Protein AF-0000000084944039 (afdb_homodimer)

Solvent-accessible surface area (backbone atoms only — not comparable to full-atom values): 19296 Å² total; per-residue (Å²): 137,53,58,66,38,34,35,34,39,20,34,35,72,30,73,92,46,44,67,57,38,50,54,48,52,51,50,45,39,73,49,44,34,41,46,44,46,23,32,25,70,53,42,70,65,33,79,46,90,83,52,49,32,64,58,50,51,50,51,49,23,63,66,40,71,46,77,69,38,67,37,44,74,76,21,43,43,28,32,84,76,53,62,42,64,31,37,33,29,46,33,23,15,51,69,57,44,48,30,57,57,71,69,48,53,89,36,9,34,42,19,34,48,50,18,27,44,73,71,75,24,35,35,37,37,27,42,31,28,71,37,38,61,39,81,38,19,36,37,53,29,48,37,55,59,35,90,56,41,34,50,32,32,26,23,29,52,38,50,80,90,37,65,28,20,30,32,38,43,67,90,42,42,67,60,27,51,58,31,37,77,69,75,36,73,44,72,60,56,44,58,12,71,47,86,123,136,52,56,66,38,35,35,35,37,18,33,35,72,30,72,92,46,44,66,55,38,50,54,46,52,51,49,44,38,73,49,44,35,40,46,44,45,23,32,24,70,52,42,69,64,33,78,48,90,84,55,49,32,64,58,51,51,51,52,50,22,62,66,40,71,45,78,68,38,67,38,43,74,76,21,45,43,28,32,84,75,53,60,42,62,31,36,33,28,48,33,25,17,51,69,56,46,50,28,56,58,72,70,48,52,90,35,11,34,42,19,35,48,50,18,28,44,72,72,75,24,34,36,37,37,27,42,31,28,72,37,37,61,39,82,39,19,37,36,53,28,49,36,56,60,34,90,56,41,34,51,33,32,24,24,30,50,39,49,80,91,36,64,29,21,33,32,37,43,65,90,42,42,65,59,26,50,57,30,38,78,70,74,35,74,45,71,61,54,44,59,12,73,46,85,123

Secondary structure (DSSP, 8-state):
--TT-EEEEEE-S-GGGHHHHHHHHHHHHHTT-EEEEEE-HHHHH-B-SSSBHHHHHHHHHHHHTSPPB-SHHHHHTTTTTS--SEEEEEEE-HHHHHHHHHT---SHHHHHHHHHHHTT-EEEEEEEETTTTTTTHHHHHHHHTSTTEEE--EEES-TTTSTT-EEE-GGGHHHHHHHHHTT---S-SEEEE---/--TT-EEEEEE-S-GGGHHHHHHHHHHHHHTT-EEEEEE-HHHHT---SSS-HHHHHHHHHHHHTSPPB-SHHHHHTTTTTS--SEEEEEEE-HHHHHHHHHT---SHHHHHHHHHHHTT-EEEEEEEETTTTTTTHHHHHHHHTSTTEEE--EEES-TTTSTT-EEE-GGGHHHHHHHHHTT---S-SEEEE---

pLDDT: mean 94.74, std 8.57, range [51.0, 98.94]

Nearest PDB structures (foldseek):
  3mcu-assembly1_A  TM=9.726E-01  e=2.258E-21  Bacillus cereus ATCC 14579
  3mcu-assembly1_E  TM=9.711E-01  e=3.857E-21  Bacillus cereus ATCC 14579
  3lqk-assembly1_A  TM=9.235E-01  e=3.788E-22  Halalkalibacterium halodurans
  3mcu-assembly1_C  TM=9.522E-01  e=3.634E-21  Bacillus cereus ATCC 14579
  3mcu-assembly1_B  TM=9.587E-01  e=8.360E-21  Bacillus cereus ATCC 14579

InterPro domains:
  IPR003382 Flavoprotein [PF02441] (5-163)
  IPR036551 Flavin prenyltransferase-like [G3DSA:3.40.50.1950] (1-195)
  IPR036551 Flavin prenyltransferase-like [SSF52507] (5-189)

Radius of gyration: 23.81 Å; Cα contacts (8 Å, |Δi|>4): 923; chains: 2; bounding box: 41×70×51 Å

Structure (mmCIF, N/CA/C/O backbone):
data_AF-0000000084944039-model_v1
#
loop_
_entity.id
_entity.type
_entity.pdbx_description
1 polymer 'Putative dipicolinic acid synthetase, B subunit'
#
loop_
_atom_site.group_PDB
_atom_site.id
_atom_site.type_symbol
_atom_site.label_atom_id
_atom_site.label_alt_id
_atom_site.label_comp_id
_atom_site.label_asym_id
_atom_site.label_entity_id
_atom_site.label_seq_id
_atom_site.pdbx_PDB_ins_code
_atom_site.Cartn_x
_atom_site.Cartn_y
_atom_site.Cartn_z
_atom_site.occupancy
_atom_site.B_iso_or_equiv
_atom_site.auth_seq_id
_atom_site.auth_comp_id
_atom_site.auth_asym_id
_atom_site.auth_atom_id
_atom_site.pdbx_PDB_model_num
ATOM 1 N N . MET A 1 1 ? 13.148 -17.547 -22.641 1 86.69 1 MET A N 1
ATOM 2 C CA . MET A 1 1 ? 13.648 -17.359 -21.281 1 86.69 1 MET A CA 1
ATOM 3 C C . MET A 1 1 ? 12.93 -18.281 -20.297 1 86.69 1 MET A C 1
ATOM 5 O O . MET A 1 1 ? 13.547 -18.875 -19.422 1 86.69 1 MET A O 1
ATOM 9 N N . LEU A 1 2 ? 11.641 -18.625 -20.578 1 96.19 2 LEU A N 1
ATOM 10 C CA . LEU A 1 2 ? 10.836 -19.391 -19.625 1 96.19 2 LEU A CA 1
ATOM 11 C C . LEU A 1 2 ? 10.641 -20.828 -20.109 1 96.19 2 LEU A C 1
ATOM 13 O O . LEU A 1 2 ? 10.109 -21.672 -19.375 1 96.19 2 LEU A O 1
ATOM 17 N N . LYS A 1 3 ? 11.156 -21.094 -21.281 1 97 3 LYS A N 1
ATOM 18 C CA . LYS A 1 3 ? 10.992 -22.438 -21.828 1 97 3 LYS A CA 1
ATOM 19 C C . LYS A 1 3 ? 11.562 -23.5 -20.891 1 97 3 LYS A C 1
ATOM 21 O O . LYS A 1 3 ? 12.672 -23.344 -20.375 1 97 3 LYS A O 1
ATOM 26 N N . ASN A 1 4 ? 10.773 -24.469 -20.578 1 97.31 4 ASN A N 1
ATOM 27 C CA . ASN A 1 4 ? 11.109 -25.672 -19.812 1 97.31 4 ASN A CA 1
ATOM 28 C C . ASN A 1 4 ? 11.289 -25.344 -18.328 1 97.31 4 ASN A C 1
ATOM 30 O O . ASN A 1 4 ? 11.711 -26.203 -17.562 1 97.31 4 ASN A O 1
ATOM 34 N N . LYS A 1 5 ? 11.148 -24.078 -17.922 1 98.31 5 LYS A N 1
ATOM 35 C CA . LYS A 1 5 ? 11.164 -23.75 -16.5 1 98.31 5 LYS A CA 1
ATOM 36 C C . LYS A 1 5 ? 10 -24.406 -15.773 1 98.31 5 LYS A C 1
ATOM 38 O O . LYS A 1 5 ? 8.875 -24.422 -16.281 1 98.31 5 LYS A O 1
ATOM 43 N N . LYS A 1 6 ? 10.273 -25 -14.672 1 98.56 6 LYS A N 1
ATOM 44 C CA . LYS A 1 6 ? 9.227 -25.547 -13.82 1 98.56 6 LYS A CA 1
ATOM 45 C C . LYS A 1 6 ? 8.508 -24.453 -13.047 1 98.56 6 LYS A C 1
ATOM 47 O O . LYS A 1 6 ? 9.047 -23.906 -12.07 1 98.56 6 LYS A O 1
ATOM 52 N N . ILE A 1 7 ? 7.344 -24.172 -13.445 1 98.75 7 ILE A N 1
ATOM 53 C CA . ILE A 1 7 ? 6.562 -23.094 -12.836 1 98.75 7 ILE A CA 1
ATOM 54 C C . ILE A 1 7 ? 5.344 -23.688 -12.125 1 98.75 7 ILE A C 1
ATOM 56 O O . ILE A 1 7 ? 4.52 -24.359 -12.75 1 98.75 7 ILE A O 1
ATOM 60 N N . GLY A 1 8 ? 5.281 -23.516 -10.836 1 98.81 8 GLY A N 1
ATOM 61 C CA . GLY A 1 8 ? 4.066 -23.828 -10.094 1 98.81 8 GLY A CA 1
ATOM 62 C C . GLY A 1 8 ? 3.033 -22.719 -10.148 1 98.81 8 GLY A C 1
ATOM 63 O O . GLY A 1 8 ? 3.379 -21.531 -10.109 1 98.81 8 GLY A O 1
ATOM 64 N N . ILE A 1 9 ? 1.761 -23.109 -10.195 1 98.81 9 ILE A N 1
ATOM 65 C CA . ILE A 1 9 ? 0.661 -22.141 -10.172 1 98.81 9 ILE A CA 1
ATOM 66 C C . ILE A 1 9 ? -0.361 -22.562 -9.117 1 98.81 9 ILE A C 1
ATOM 68 O O . ILE A 1 9 ? -0.967 -23.641 -9.219 1 98.81 9 ILE A O 1
ATOM 72 N N . GLY A 1 10 ? -0.489 -21.734 -8.102 1 98.56 10 GLY A N 1
ATOM 73 C CA . GLY A 1 10 ? -1.507 -21.953 -7.09 1 98.56 10 GLY A CA 1
ATOM 74 C C . GLY A 1 10 ? -2.777 -21.172 -7.336 1 98.56 10 GLY A C 1
ATOM 75 O O . GLY A 1 10 ? -2.748 -19.938 -7.387 1 98.56 10 GLY A O 1
ATOM 76 N N . LEU A 1 11 ? -3.91 -21.859 -7.434 1 96.94 11 LEU A N 1
ATOM 77 C CA . LEU A 1 11 ? -5.211 -21.219 -7.633 1 96.94 11 LEU A CA 1
ATOM 78 C C . LEU A 1 11 ? -5.965 -21.109 -6.312 1 96.94 11 LEU A C 1
ATOM 80 O O . LEU A 1 11 ? -6.129 -22.094 -5.594 1 96.94 11 LEU A O 1
ATOM 84 N N . THR A 1 12 ? -6.398 -19.906 -6.035 1 95.88 12 THR A N 1
ATOM 85 C CA . THR A 1 12 ? -7.148 -19.688 -4.801 1 95.88 12 THR A CA 1
ATOM 86 C C . THR A 1 12 ? -8.453 -18.953 -5.086 1 95.88 12 THR A C 1
ATOM 88 O O . THR A 1 12 ? -8.742 -18.609 -6.234 1 95.88 12 THR A O 1
ATOM 91 N N . GLY A 1 13 ? -9.344 -18.812 -4.043 1 85.5 13 GLY A N 1
ATOM 92 C CA . GLY A 1 13 ? -10.758 -18.5 -4.152 1 85.5 13 GLY A CA 1
ATOM 93 C C . GLY A 1 13 ? -11.023 -17.047 -4.48 1 85.5 13 GLY A C 1
ATOM 94 O O . GLY A 1 13 ? -11.688 -16.344 -3.721 1 85.5 13 GLY A O 1
ATOM 95 N N . SER A 1 14 ? -10.625 -16.391 -5.535 1 83.19 14 SER A N 1
ATOM 96 C CA . SER A 1 14 ? -11.078 -15.156 -6.176 1 83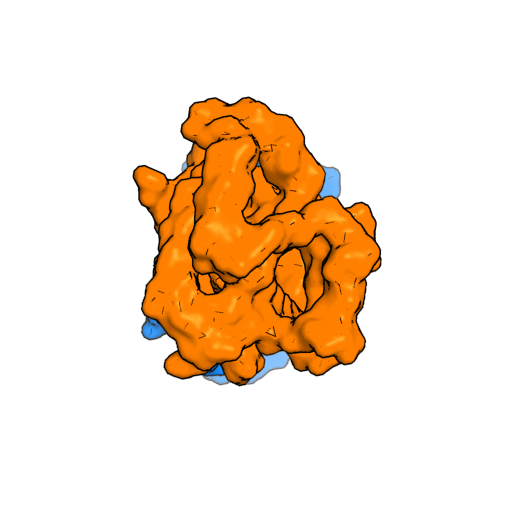.19 14 SER A CA 1
ATOM 97 C C . SER A 1 14 ? -11.648 -15.43 -7.562 1 83.19 14 SER A C 1
ATOM 99 O O . SER A 1 14 ? -10.938 -15.32 -8.562 1 83.19 14 SER A O 1
ATOM 101 N N . PHE A 1 15 ? -12.844 -15.625 -7.648 1 79.06 15 PHE A N 1
ATOM 102 C CA . PHE A 1 15 ? -13.5 -16.234 -8.797 1 79.06 15 PHE A CA 1
ATOM 103 C C . PHE A 1 15 ? -13.711 -15.211 -9.906 1 79.06 15 PHE A C 1
ATOM 105 O O . PHE A 1 15 ? -13.719 -15.562 -11.094 1 79.06 15 PHE A O 1
ATOM 112 N N . CYS A 1 16 ? -13.805 -14.023 -9.555 1 82.31 16 CYS A N 1
ATOM 113 C CA . CYS A 1 16 ? -14.031 -12.977 -10.539 1 82.31 16 CYS A CA 1
ATOM 114 C C . CYS A 1 16 ? -12.805 -12.789 -11.43 1 82.31 16 CYS A C 1
ATOM 116 O O . CYS A 1 16 ? -12.891 -12.164 -12.484 1 82.31 16 CYS A O 1
ATOM 118 N N . SER A 1 17 ? -11.688 -13.398 -10.977 1 88.31 17 SER A N 1
ATOM 119 C CA . SER A 1 17 ? -10.445 -13.188 -11.711 1 88.31 17 SER A CA 1
ATOM 120 C C . SER A 1 17 ? -9.969 -14.477 -12.375 1 88.31 17 SER A C 1
ATOM 122 O O . SER A 1 17 ? -8.859 -14.531 -12.898 1 88.31 17 SER A O 1
ATOM 124 N N . LEU A 1 18 ? -10.758 -15.461 -12.406 1 88.5 18 LEU A N 1
ATOM 125 C CA . LEU A 1 18 ? -10.344 -16.766 -12.898 1 88.5 18 LEU A CA 1
ATOM 126 C C . LEU A 1 18 ? -10.133 -16.75 -14.406 1 88.5 18 LEU A C 1
ATOM 128 O O . LEU A 1 18 ? -9.242 -17.422 -14.93 1 88.5 18 LEU A O 1
ATOM 132 N N . GLN A 1 19 ? -11 -16.016 -15.086 1 87.94 19 GLN A N 1
ATOM 133 C CA . GLN A 1 19 ? -10.836 -15.922 -16.531 1 87.94 19 GLN A CA 1
ATOM 134 C C . GLN A 1 19 ? -9.492 -15.305 -16.906 1 87.94 19 GLN A C 1
ATOM 136 O O . GLN A 1 19 ? -8.797 -15.797 -17.797 1 87.94 19 GLN A O 1
ATOM 141 N N . LYS A 1 20 ? -9.156 -14.242 -16.203 1 91.75 20 LYS A N 1
ATOM 142 C CA . LYS A 1 20 ? -7.855 -13.609 -16.406 1 91.75 20 LYS A CA 1
ATOM 143 C C . LYS A 1 20 ? -6.715 -14.57 -16.078 1 91.75 20 LYS A C 1
ATOM 145 O O . LYS A 1 20 ? -5.707 -14.609 -16.797 1 91.75 20 LYS A O 1
ATOM 150 N N . THR A 1 21 ? -6.941 -15.281 -15.117 1 95.06 21 THR A N 1
ATOM 151 C CA . THR A 1 21 ? -5.965 -16.266 -14.672 1 95.06 21 THR A CA 1
ATOM 152 C C . THR A 1 21 ? -5.758 -17.344 -15.727 1 95.06 21 THR A C 1
ATOM 154 O O . THR A 1 21 ? -4.621 -17.688 -16.062 1 95.06 21 THR A O 1
ATOM 157 N N . LEU A 1 22 ? -6.84 -17.797 -16.281 1 94.56 22 LEU A N 1
ATOM 158 C CA . LEU A 1 22 ? -6.77 -18.828 -17.297 1 94.56 22 LEU A CA 1
ATOM 159 C C . LEU A 1 22 ? -6.027 -18.328 -18.531 1 94.56 22 LEU A C 1
ATOM 161 O O . LEU A 1 22 ? -5.254 -19.078 -19.141 1 94.56 22 LEU A O 1
ATOM 165 N N . ALA A 1 23 ? -6.246 -17.125 -18.891 1 96.56 23 ALA A N 1
ATOM 166 C CA . ALA A 1 23 ? -5.555 -16.531 -20.031 1 96.56 23 ALA A CA 1
ATOM 167 C C . ALA A 1 23 ? -4.047 -16.531 -19.828 1 96.56 23 ALA A C 1
ATOM 169 O O . ALA A 1 23 ? -3.281 -16.844 -20.734 1 96.56 23 ALA A O 1
ATOM 170 N N . VAL A 1 24 ? -3.605 -16.219 -18.625 1 98.12 24 VAL A N 1
ATOM 171 C CA . VAL A 1 24 ? -2.184 -16.172 -18.297 1 98.12 24 VAL A CA 1
ATOM 172 C C . VAL A 1 24 ? -1.605 -17.578 -18.344 1 98.12 24 VAL A C 1
ATOM 174 O O . VAL A 1 24 ? -0.502 -17.797 -18.844 1 98.12 24 VAL A O 1
ATOM 177 N N . ILE A 1 25 ? -2.375 -18.531 -17.797 1 98.06 25 ILE A N 1
ATOM 178 C CA . ILE A 1 25 ? -1.919 -19.922 -17.781 1 98.06 25 ILE A CA 1
ATOM 179 C C . ILE A 1 25 ? -1.73 -20.422 -19.203 1 98.06 25 ILE A C 1
ATOM 181 O O . ILE A 1 25 ? -0.74 -21.094 -19.516 1 98.06 25 ILE A O 1
ATOM 185 N N . LYS A 1 26 ? -2.637 -20.047 -20.109 1 98.19 26 LYS A N 1
ATOM 186 C CA . LYS A 1 26 ? -2.527 -20.422 -21.516 1 98.19 26 LYS A CA 1
ATOM 187 C C . LYS A 1 26 ? -1.275 -19.812 -22.156 1 98.19 26 LYS A C 1
ATOM 189 O O . LYS A 1 26 ? -0.59 -20.484 -22.938 1 98.19 26 LYS A O 1
ATOM 194 N N . GLU A 1 27 ? -1.02 -18.625 -21.781 1 98.31 27 GLU A N 1
ATOM 195 C CA . GLU A 1 27 ? 0.177 -17.969 -22.297 1 98.31 27 GLU A CA 1
ATOM 196 C C . GLU A 1 27 ? 1.444 -18.656 -21.797 1 98.31 27 GLU A C 1
ATOM 198 O O . GLU A 1 27 ? 2.383 -18.875 -22.578 1 98.31 27 GLU A O 1
ATOM 203 N N . LEU A 1 28 ? 1.502 -19 -20.531 1 98.44 28 LEU A N 1
ATOM 204 C CA . LEU A 1 28 ? 2.646 -19.703 -19.969 1 98.44 28 LEU A CA 1
ATOM 205 C C . LEU A 1 28 ? 2.84 -21.062 -20.641 1 98.44 28 LEU A C 1
ATOM 207 O O . LEU A 1 28 ? 3.973 -21.469 -20.922 1 98.44 28 LEU A O 1
ATOM 211 N N . ALA A 1 29 ? 1.719 -21.719 -20.875 1 98 29 ALA A N 1
ATOM 212 C CA . ALA A 1 29 ? 1.779 -22.984 -21.594 1 98 29 ALA A CA 1
ATOM 213 C C . ALA A 1 29 ? 2.346 -22.797 -23 1 98 29 ALA A C 1
ATOM 215 O O . ALA A 1 29 ? 3.172 -23.594 -23.453 1 98 29 ALA A O 1
ATOM 216 N N . ALA A 1 30 ? 1.903 -21.75 -23.656 1 97.75 30 ALA A N 1
ATOM 217 C CA . ALA A 1 30 ? 2.354 -21.438 -25.016 1 97.75 30 ALA A CA 1
ATOM 218 C C . ALA A 1 30 ? 3.85 -21.141 -25.047 1 97.75 30 ALA A C 1
ATOM 220 O O . ALA A 1 30 ? 4.516 -21.375 -26.047 1 97.75 30 ALA A O 1
ATOM 221 N N . LEU A 1 31 ? 4.352 -20.672 -23.938 1 97.88 31 LEU A N 1
ATOM 222 C CA . LEU A 1 31 ? 5.777 -20.391 -23.797 1 97.88 31 LEU A CA 1
ATOM 223 C C . LEU A 1 31 ? 6.551 -21.656 -23.438 1 97.88 31 LEU A C 1
ATOM 225 O O . LEU A 1 31 ? 7.75 -21.594 -23.156 1 97.88 31 LEU A O 1
ATOM 229 N N . GLU A 1 32 ? 5.855 -22.766 -23.344 1 97.81 32 GLU A N 1
ATOM 230 C CA . GLU A 1 32 ? 6.402 -24.094 -23.141 1 97.81 32 GLU A CA 1
ATOM 231 C C . GLU A 1 32 ? 7.004 -24.234 -21.75 1 97.81 32 GLU A C 1
ATOM 233 O O . GLU A 1 32 ? 8.047 -24.875 -21.578 1 97.81 32 GLU A O 1
ATOM 238 N N . CYS A 1 33 ? 6.438 -23.547 -20.812 1 98.19 33 CYS A N 1
ATOM 239 C CA . CYS A 1 33 ? 6.777 -23.797 -19.406 1 98.19 33 CYS A CA 1
ATOM 240 C C . CYS A 1 33 ? 6.309 -25.172 -18.969 1 98.19 33 CYS A C 1
ATOM 242 O O . CYS A 1 33 ? 5.324 -25.688 -19.484 1 98.19 33 CYS A O 1
ATOM 244 N N . ASP A 1 34 ? 7.102 -25.766 -18.125 1 98.38 34 ASP A N 1
ATOM 245 C CA . ASP A 1 34 ? 6.664 -26.969 -17.438 1 98.38 34 ASP A CA 1
ATOM 246 C C . ASP A 1 34 ? 5.789 -26.641 -16.234 1 98.38 34 ASP A C 1
ATOM 248 O O . ASP A 1 34 ? 6.301 -26.328 -15.148 1 98.38 34 ASP A O 1
ATOM 252 N N . LEU A 1 35 ? 4.445 -26.766 -16.359 1 98.75 35 LEU A N 1
ATOM 253 C CA . LEU A 1 35 ? 3.502 -26.188 -15.406 1 98.75 35 LEU A CA 1
ATOM 254 C C . LEU A 1 35 ? 3.049 -27.234 -14.391 1 98.75 35 LEU A C 1
ATOM 256 O O . LEU A 1 35 ? 2.768 -28.375 -14.758 1 98.75 35 LEU A O 1
ATOM 260 N N . TYR A 1 36 ? 3.027 -26.891 -13.188 1 98.75 36 TYR A N 1
ATOM 261 C CA . TYR A 1 36 ? 2.445 -27.641 -12.078 1 98.75 36 TYR A CA 1
ATOM 262 C C . TYR A 1 36 ? 1.353 -26.828 -11.391 1 98.75 36 TYR A C 1
ATOM 264 O O . TYR A 1 36 ? 1.617 -25.75 -10.844 1 98.75 36 TYR A O 1
ATOM 272 N N . ILE A 1 37 ? 0.123 -27.359 -11.344 1 98.62 37 ILE A N 1
ATOM 273 C CA . ILE A 1 37 ? -1.01 -26.578 -10.859 1 98.62 37 ILE A CA 1
ATOM 274 C C . ILE A 1 37 ? -1.441 -27.094 -9.492 1 98.62 37 ILE A C 1
ATOM 276 O O . ILE A 1 37 ? -1.6 -28.312 -9.297 1 98.62 37 ILE A O 1
ATOM 280 N N . PHE A 1 38 ? -1.602 -26.219 -8.594 1 98.44 38 PHE A N 1
ATOM 281 C CA . PHE A 1 38 ? -2.092 -26.469 -7.246 1 98.44 38 PHE A CA 1
ATOM 282 C C . PHE A 1 38 ? -3.422 -25.766 -7.012 1 98.44 38 PHE A C 1
ATOM 284 O O . PHE A 1 38 ? -3.602 -24.625 -7.426 1 98.44 38 PHE A O 1
ATOM 291 N N . ALA A 1 39 ? -4.371 -26.438 -6.391 1 96.38 39 ALA A N 1
ATOM 292 C CA . ALA A 1 39 ? -5.684 -25.828 -6.164 1 96.38 39 ALA A CA 1
ATOM 293 C C . ALA A 1 39 ? -6.059 -25.875 -4.688 1 96.38 39 ALA A C 1
ATOM 295 O O . ALA A 1 39 ? -5.84 -26.875 -4.008 1 96.38 39 ALA A O 1
ATOM 296 N N . SER A 1 40 ? -6.539 -24.734 -4.223 1 94.88 40 SER A N 1
ATOM 297 C CA . SER A 1 40 ? -7.086 -24.703 -2.869 1 94.88 40 SER A CA 1
ATOM 298 C C . SER A 1 40 ? -8.445 -25.375 -2.803 1 94.88 40 SER A C 1
ATOM 300 O O . SER A 1 40 ? -9.078 -25.625 -3.834 1 94.88 40 SER A O 1
ATOM 302 N N . GLU A 1 41 ? -8.938 -25.625 -1.593 1 91.19 41 GLU A N 1
ATOM 303 C CA . GLU A 1 41 ? -10.234 -26.25 -1.379 1 91.19 41 GLU A CA 1
ATOM 304 C C . GLU A 1 41 ? -11.367 -25.406 -1.948 1 91.19 41 GLU A C 1
ATOM 306 O O . GLU A 1 41 ? -12.367 -25.922 -2.434 1 91.19 41 GLU A O 1
ATOM 311 N N . LYS A 1 42 ? -11.188 -24.141 -1.936 1 88 42 LYS A N 1
ATOM 312 C CA . LYS A 1 42 ? -12.211 -23.234 -2.43 1 88 42 LYS A CA 1
ATOM 313 C C . LYS A 1 42 ? -12.422 -23.391 -3.932 1 88 42 LYS A C 1
ATOM 315 O O . LYS A 1 42 ? -13.547 -23.297 -4.426 1 88 42 LYS A O 1
ATOM 320 N N . ILE A 1 43 ? -11.328 -23.625 -4.57 1 88.06 43 ILE A N 1
ATOM 321 C CA . ILE A 1 43 ? -11.375 -23.828 -6.012 1 88.06 43 ILE A CA 1
ATOM 322 C C . ILE A 1 43 ? -12.062 -25.172 -6.316 1 88.06 43 ILE A C 1
ATOM 324 O O . ILE A 1 43 ? -12.891 -25.25 -7.227 1 88.06 43 ILE A O 1
ATOM 328 N N . LEU A 1 44 ? -11.781 -26.172 -5.566 1 86.81 44 LEU A N 1
ATOM 329 C CA . LEU A 1 44 ? -12.281 -27.531 -5.793 1 86.81 44 LEU A CA 1
ATOM 330 C C . LEU A 1 44 ? -13.766 -27.625 -5.457 1 86.81 44 LEU A C 1
ATOM 332 O O . LEU A 1 44 ? -14.492 -28.422 -6.051 1 86.81 44 LEU A O 1
ATOM 336 N N . ASN A 1 45 ? -14.203 -26.766 -4.598 1 81.69 45 ASN A N 1
ATOM 337 C CA . ASN A 1 45 ? -15.578 -26.859 -4.129 1 81.69 45 ASN A CA 1
ATOM 338 C C . ASN A 1 45 ? -16.453 -25.766 -4.746 1 81.69 45 ASN A C 1
ATOM 340 O O . ASN A 1 45 ? -17.641 -25.672 -4.43 1 81.69 45 ASN A O 1
ATOM 344 N N . CYS A 1 46 ? -15.875 -24.953 -5.477 1 70.25 46 CYS A N 1
ATOM 345 C CA . CYS A 1 46 ? -16.609 -23.797 -5.973 1 70.25 46 CYS A CA 1
ATOM 346 C C . CYS A 1 46 ? -17.562 -24.203 -7.094 1 70.25 46 CYS A C 1
ATOM 348 O O . CYS A 1 46 ? -17.172 -24.875 -8.039 1 70.25 46 CYS A O 1
ATOM 350 N N . ASN A 1 47 ? -18.828 -24.281 -6.824 1 62 47 ASN A N 1
ATOM 351 C CA . ASN A 1 47 ? -19.828 -24.328 -7.887 1 62 47 ASN A CA 1
ATOM 352 C C . ASN A 1 47 ? -19.984 -22.969 -8.562 1 62 47 ASN A C 1
ATOM 354 O O . ASN A 1 47 ? -20.859 -22.188 -8.188 1 62 47 ASN A O 1
ATOM 358 N N . THR A 1 48 ? -18.938 -22.391 -9.039 1 55.28 48 THR A N 1
ATOM 359 C CA . THR A 1 48 ? -19.031 -21.016 -9.492 1 55.28 48 THR A CA 1
ATOM 360 C C . THR A 1 48 ? -19.828 -20.922 -10.781 1 55.28 48 THR A C 1
ATOM 362 O O . THR A 1 48 ? -20.047 -21.922 -11.461 1 55.28 48 THR A O 1
ATOM 365 N N . ARG A 1 49 ? -20.547 -19.797 -10.938 1 51.88 49 ARG A N 1
ATOM 366 C CA . ARG A 1 49 ? -21.344 -19.422 -12.102 1 51.88 49 ARG A CA 1
ATOM 367 C C . ARG A 1 49 ? -20.562 -19.641 -13.391 1 51.88 49 ARG A C 1
ATOM 369 O O . ARG A 1 49 ? -21.141 -19.812 -14.461 1 51.88 49 ARG A O 1
ATOM 376 N N . PHE A 1 50 ? -19.422 -19.391 -13.43 1 52.75 50 PHE A N 1
ATOM 377 C CA . PHE A 1 50 ? -18.703 -19.281 -14.695 1 52.75 50 PHE A CA 1
ATOM 378 C C . PHE A 1 50 ? -18.438 -20.656 -15.297 1 52.75 50 PHE A C 1
ATOM 380 O O . PHE A 1 50 ? -18.656 -20.859 -16.5 1 52.75 50 PHE A O 1
ATOM 387 N N . ASN A 1 51 ? -17.594 -21.547 -14.594 1 56.5 51 ASN A N 1
ATOM 388 C CA . ASN A 1 51 ? -17.359 -22.906 -15.047 1 56.5 51 ASN A CA 1
ATOM 389 C C . ASN A 1 51 ? -17.422 -23.906 -13.891 1 56.5 51 ASN A C 1
ATOM 391 O O . ASN A 1 51 ? -17.062 -23.562 -12.758 1 56.5 51 ASN A O 1
ATOM 395 N N . LYS A 1 52 ? -18.125 -24.891 -14.039 1 72.44 52 LYS A N 1
ATOM 396 C CA . LYS A 1 52 ? -18.172 -25.969 -13.07 1 72.44 52 LYS A CA 1
ATOM 397 C C . LYS A 1 52 ? -16.766 -26.391 -12.633 1 72.44 52 LYS A C 1
ATOM 399 O O . LYS A 1 52 ? -15.828 -26.344 -13.422 1 72.44 52 LYS A O 1
ATOM 404 N N . ALA A 1 53 ? -16.453 -26.359 -11.477 1 79.94 53 ALA A N 1
ATOM 405 C CA . ALA A 1 53 ? -15.18 -26.781 -10.891 1 79.94 53 ALA A CA 1
ATOM 406 C C . ALA A 1 53 ? -14.547 -27.922 -11.695 1 79.94 53 ALA A C 1
ATOM 408 O O . ALA A 1 53 ? -13.352 -27.891 -11.984 1 79.94 53 ALA A O 1
ATOM 409 N N . ASP A 1 54 ? -15.375 -28.75 -12.18 1 86.06 54 ASP A N 1
ATOM 410 C CA . ASP A 1 54 ? -14.875 -29.906 -12.922 1 86.06 54 ASP A CA 1
ATOM 411 C C . ASP A 1 54 ? -14.328 -29.484 -14.281 1 86.06 54 ASP A C 1
ATOM 413 O O . ASP A 1 54 ? -13.281 -29.984 -14.719 1 86.06 54 ASP A O 1
ATOM 417 N N . GLU A 1 55 ? -15 -28.625 -14.898 1 87.88 55 GLU A N 1
ATOM 418 C CA . GLU A 1 55 ? -14.57 -28.141 -16.203 1 87.88 55 GLU A CA 1
ATOM 419 C C . GLU A 1 55 ? -13.258 -27.359 -16.094 1 87.88 55 GLU A C 1
ATOM 421 O O . GLU A 1 55 ? -12.375 -27.5 -16.938 1 87.88 55 GLU A O 1
ATOM 426 N N . LEU A 1 56 ? -13.172 -26.594 -15.078 1 89.5 56 LEU A N 1
ATOM 427 C CA . LEU A 1 56 ? -11.961 -25.812 -14.828 1 89.5 56 LEU A CA 1
ATOM 428 C C . LEU A 1 56 ? -10.773 -26.75 -14.578 1 89.5 56 LEU A C 1
ATOM 430 O O . LEU A 1 56 ? -9.711 -26.578 -15.18 1 89.5 56 LEU A O 1
ATOM 434 N N . ILE A 1 57 ? -10.969 -27.719 -13.766 1 91.81 57 ILE A N 1
ATOM 435 C CA . ILE A 1 57 ? -9.906 -28.656 -13.422 1 91.81 57 ILE A CA 1
ATOM 436 C C . ILE A 1 57 ? -9.461 -29.422 -14.664 1 91.81 57 ILE A C 1
ATOM 438 O O . ILE A 1 57 ? -8.258 -29.578 -14.906 1 91.81 57 ILE A O 1
ATOM 442 N N . ASP A 1 58 ? -10.445 -29.797 -15.414 1 93.31 58 ASP A N 1
ATOM 443 C CA . ASP A 1 58 ? -10.133 -30.5 -16.656 1 93.31 58 ASP A CA 1
ATOM 444 C C . ASP A 1 58 ? -9.281 -29.641 -17.578 1 93.31 58 ASP A C 1
ATOM 446 O O . ASP A 1 58 ? -8.305 -30.125 -18.156 1 93.31 58 ASP A O 1
ATOM 450 N N . GLU A 1 59 ? -9.664 -28.469 -17.719 1 93.56 59 GLU A N 1
ATOM 451 C CA . GLU A 1 59 ? -8.93 -27.531 -18.578 1 93.56 59 GLU A CA 1
ATOM 452 C C . GLU A 1 59 ? -7.512 -27.312 -18.062 1 93.56 59 GLU A C 1
ATOM 454 O O . GLU A 1 59 ? -6.559 -27.297 -18.844 1 93.56 59 GLU A O 1
ATOM 459 N N . LEU A 1 60 ? -7.391 -27.172 -16.812 1 95.81 60 LEU A N 1
ATOM 460 C CA . LEU A 1 60 ? -6.09 -26.953 -16.188 1 95.81 60 LEU A CA 1
ATOM 461 C C . LEU A 1 60 ? -5.184 -28.172 -16.375 1 95.81 60 LEU A C 1
ATOM 463 O O . LEU A 1 60 ? -3.99 -28.016 -16.656 1 95.81 60 LEU A O 1
ATOM 467 N N . GLU A 1 61 ? -5.699 -29.328 -16.25 1 97.31 61 GLU A N 1
ATOM 468 C CA . GLU A 1 61 ? -4.93 -30.547 -16.422 1 97.31 61 GLU A CA 1
ATOM 469 C C . GLU A 1 61 ? -4.496 -30.734 -17.875 1 97.31 61 GLU A C 1
ATOM 471 O O . GLU A 1 61 ? -3.4 -31.234 -18.141 1 97.31 61 GLU A O 1
ATOM 476 N N . LYS A 1 62 ? -5.332 -30.266 -18.75 1 97.31 62 LYS A N 1
ATOM 477 C CA . LYS A 1 62 ? -4.969 -30.297 -20.172 1 97.31 62 LYS A CA 1
ATOM 478 C C . LYS A 1 62 ? -3.803 -29.359 -20.453 1 97.31 62 LYS A C 1
ATOM 480 O O . LYS A 1 62 ? -2.85 -29.734 -21.141 1 97.31 62 LYS A O 1
ATOM 485 N N . LEU A 1 63 ? -3.875 -28.188 -19.891 1 96.88 63 LEU A N 1
ATOM 486 C CA . LEU A 1 63 ? -2.863 -27.172 -20.125 1 96.88 63 LEU A CA 1
ATOM 487 C C . LEU A 1 63 ? -1.526 -27.578 -19.516 1 96.88 63 LEU A C 1
ATOM 489 O O . LEU A 1 63 ? -0.469 -27.312 -20.094 1 96.88 63 LEU A O 1
ATOM 493 N N . SER A 1 64 ? -1.563 -28.203 -18.344 1 97.62 64 SER A N 1
ATOM 494 C CA . SER A 1 64 ? -0.34 -28.562 -17.641 1 97.62 64 SER A CA 1
ATOM 495 C C . SER A 1 64 ? 0.119 -29.969 -18 1 97.62 64 SER A C 1
ATOM 497 O O . SER A 1 64 ? 1.243 -30.359 -17.688 1 97.62 64 SER A O 1
ATOM 499 N N . LYS A 1 65 ? -0.775 -30.781 -18.578 1 97.12 65 LYS A N 1
ATOM 500 C CA . LYS A 1 65 ? -0.516 -32.156 -18.969 1 97.12 65 LYS A CA 1
ATOM 501 C C . LYS A 1 65 ? -0.236 -33.031 -17.75 1 97.12 65 LYS A C 1
ATOM 503 O O . LYS A 1 65 ? 0.591 -33.938 -17.812 1 97.12 65 LYS A O 1
ATOM 508 N N . ARG A 1 66 ? -0.804 -32.719 -16.625 1 96.81 66 ARG A N 1
ATOM 509 C CA . ARG A 1 66 ? -0.711 -33.469 -15.383 1 96.81 66 ARG A CA 1
ATOM 510 C C . ARG A 1 66 ? -1.921 -33.188 -14.492 1 96.81 66 ARG A C 1
ATOM 512 O O . ARG A 1 66 ? -2.689 -32.25 -14.742 1 96.81 66 ARG A O 1
ATOM 519 N N . LYS A 1 67 ? -2.113 -34.031 -13.477 1 97.44 67 LYS A N 1
ATOM 520 C CA . LYS A 1 67 ? -3.201 -33.844 -12.523 1 97.44 67 LYS A CA 1
ATOM 521 C C . LYS A 1 67 ? -2.955 -32.625 -11.641 1 97.44 67 LYS A C 1
ATOM 523 O O . LYS A 1 67 ? -1.822 -32.375 -11.227 1 97.44 67 LYS A O 1
ATOM 528 N N . VAL A 1 68 ? -4.02 -31.984 -11.344 1 97.69 68 VAL A N 1
ATOM 529 C CA . VAL A 1 68 ? -3.973 -30.875 -10.398 1 97.69 68 VAL A CA 1
ATOM 530 C C . VAL A 1 68 ? -3.67 -31.391 -9 1 97.69 68 VAL A C 1
ATOM 532 O O . VAL A 1 68 ? -4.215 -32.406 -8.586 1 97.69 68 VAL A O 1
ATOM 535 N N . ILE A 1 69 ? -2.754 -30.719 -8.336 1 98.31 69 ILE A N 1
ATOM 536 C CA . ILE A 1 69 ? -2.357 -31.094 -6.984 1 98.31 69 ILE A CA 1
ATOM 537 C C . ILE A 1 69 ? -3.287 -30.453 -5.965 1 98.31 69 ILE A C 1
ATOM 539 O O . ILE A 1 69 ? -3.48 -29.234 -5.984 1 98.31 69 ILE A O 1
ATOM 543 N N . THR A 1 70 ? -3.82 -31.266 -4.965 1 97 70 THR A N 1
ATOM 544 C CA . THR A 1 70 ? -4.934 -30.719 -4.195 1 97 70 THR A CA 1
ATOM 545 C C . THR A 1 70 ? -4.715 -30.938 -2.699 1 97 70 THR A C 1
ATOM 547 O O . THR A 1 70 ? -5.594 -30.656 -1.888 1 97 70 THR A O 1
ATOM 550 N N . ASN A 1 71 ? -3.508 -31.469 -2.359 1 96.75 71 ASN A N 1
ATOM 551 C CA . ASN A 1 71 ? -3.301 -31.703 -0.936 1 96.75 71 ASN A CA 1
ATOM 552 C C . ASN A 1 71 ? -1.859 -31.422 -0.522 1 96.75 71 ASN A C 1
ATOM 554 O O . ASN A 1 71 ? -0.97 -31.344 -1.371 1 96.75 71 ASN A O 1
ATOM 558 N N . VAL A 1 72 ? -1.679 -31.344 0.767 1 97.81 72 VAL A N 1
ATOM 559 C CA . VAL A 1 72 ? -0.427 -30.891 1.37 1 97.81 72 VAL A CA 1
ATOM 560 C C . VAL A 1 72 ? 0.668 -31.922 1.109 1 97.81 72 VAL A C 1
ATOM 562 O O . VAL A 1 72 ? 1.802 -31.562 0.783 1 97.81 72 VAL A O 1
ATOM 565 N N . VAL A 1 73 ? 0.386 -33.188 1.207 1 97.5 73 VAL A N 1
ATOM 566 C CA . VAL A 1 73 ? 1.373 -34.25 1.089 1 97.5 73 VAL A CA 1
ATOM 567 C C . VAL A 1 73 ? 1.991 -34.25 -0.307 1 97.5 73 VAL A C 1
ATOM 569 O O . VAL A 1 73 ? 3.217 -34.25 -0.451 1 97.5 73 VAL A O 1
ATOM 572 N N . ASP A 1 74 ? 1.167 -34.125 -1.264 1 97.44 74 ASP A N 1
ATOM 573 C CA . ASP A 1 74 ? 1.627 -34.125 -2.648 1 97.44 74 ASP A CA 1
ATOM 574 C C . ASP A 1 74 ? 2.359 -32.844 -2.979 1 97.44 74 ASP A C 1
ATOM 576 O O . ASP A 1 74 ? 3.146 -32.781 -3.926 1 97.44 74 ASP A O 1
ATOM 580 N N . SER A 1 75 ? 2.062 -31.734 -2.25 1 98 75 SER A N 1
ATOM 581 C CA . SER A 1 75 ? 2.721 -30.438 -2.457 1 98 75 SER A CA 1
ATOM 582 C C . SER A 1 75 ? 4.105 -30.422 -1.82 1 98 75 SER A C 1
ATOM 584 O O . SER A 1 75 ? 5.012 -29.75 -2.316 1 98 75 SER A O 1
ATOM 586 N N . GLU A 1 76 ? 4.281 -31.094 -0.807 1 97.44 76 GLU A N 1
ATOM 587 C CA . GLU A 1 76 ? 5.52 -31.078 -0.032 1 97.44 76 GLU A CA 1
ATOM 588 C C . GLU A 1 76 ? 6.695 -31.594 -0.857 1 97.44 76 GLU A C 1
ATOM 590 O O . GLU A 1 76 ? 7.828 -31.141 -0.675 1 97.44 76 GLU A O 1
ATOM 595 N N . ILE A 1 77 ? 6.473 -32.438 -1.745 1 96.69 77 ILE A N 1
ATOM 596 C CA . ILE A 1 77 ? 7.527 -33.125 -2.496 1 96.69 77 ILE A CA 1
ATOM 597 C C . ILE A 1 77 ? 8.25 -32.125 -3.389 1 96.69 77 ILE A C 1
ATOM 599 O O . ILE A 1 77 ? 9.359 -32.375 -3.861 1 96.69 77 ILE A O 1
ATOM 603 N N . PHE A 1 78 ? 7.645 -31.031 -3.633 1 97 78 PHE A N 1
ATOM 604 C CA . PHE A 1 78 ? 8.219 -30.031 -4.527 1 97 78 PHE A CA 1
ATOM 605 C C . PHE A 1 78 ? 9.328 -29.25 -3.834 1 97 78 PHE A C 1
ATOM 607 O O . PHE A 1 78 ? 10 -28.422 -4.457 1 97 78 PHE A O 1
ATOM 614 N N . GLY A 1 79 ? 9.539 -29.453 -2.611 1 95.56 79 GLY A N 1
ATOM 615 C CA . GLY A 1 79 ? 10.727 -28.984 -1.909 1 95.56 79 GLY A CA 1
ATOM 616 C C . GLY A 1 79 ? 11.953 -29.828 -2.201 1 95.56 79 GLY A C 1
ATOM 617 O O . GLY A 1 79 ? 12.758 -29.484 -3.066 1 95.56 79 GLY A O 1
ATOM 618 N N . PRO A 1 80 ? 11.969 -30.984 -1.786 1 94.5 80 PRO A N 1
ATOM 619 C CA . PRO A 1 80 ? 13.188 -31.797 -1.864 1 94.5 80 PRO A CA 1
ATOM 620 C C . PRO A 1 80 ? 13.297 -32.562 -3.168 1 94.5 80 PRO A C 1
ATOM 622 O O . PRO A 1 80 ? 14.398 -32.781 -3.676 1 94.5 80 PRO A O 1
ATOM 625 N N . LYS A 1 81 ? 12.219 -32.969 -3.734 1 95.69 81 LYS A N 1
ATOM 626 C CA . LYS A 1 81 ? 12.281 -33.969 -4.809 1 95.69 81 LYS A CA 1
ATOM 627 C C . LYS A 1 81 ? 12.117 -33.281 -6.176 1 95.69 81 LYS A C 1
ATOM 629 O O . LYS A 1 81 ? 12.852 -33.594 -7.113 1 95.69 81 LYS A O 1
ATOM 634 N N . ILE A 1 82 ? 11.156 -32.438 -6.348 1 95.75 82 ILE A N 1
ATOM 635 C CA . ILE A 1 82 ? 10.836 -31.797 -7.621 1 95.75 82 ILE A CA 1
ATOM 636 C C . ILE A 1 82 ? 10.852 -30.281 -7.449 1 95.75 82 ILE A C 1
ATOM 638 O O . ILE A 1 82 ? 9.82 -29.625 -7.621 1 95.75 82 ILE A O 1
ATOM 642 N N . PRO A 1 83 ? 12.023 -29.719 -7.207 1 97.94 83 PRO A N 1
ATOM 643 C CA . PRO A 1 83 ? 12.07 -28.281 -6.957 1 97.94 83 PRO A CA 1
ATOM 644 C C . PRO A 1 83 ? 11.57 -27.469 -8.148 1 97.94 83 PRO A C 1
ATOM 646 O O . PRO A 1 83 ? 12 -27.688 -9.281 1 97.94 83 PRO A O 1
ATOM 649 N N . LEU A 1 84 ? 10.648 -26.547 -7.82 1 98.62 84 LEU A N 1
ATOM 650 C CA . LEU A 1 84 ? 10.18 -25.594 -8.82 1 98.62 84 LEU A CA 1
ATOM 651 C C . LEU A 1 84 ? 11.188 -24.469 -9.016 1 98.62 84 LEU A C 1
ATOM 653 O O . LEU A 1 84 ? 11.898 -24.109 -8.078 1 98.62 84 LEU A O 1
ATOM 657 N N . ASP A 1 85 ? 11.234 -23.969 -10.219 1 98.56 85 ASP A N 1
ATOM 658 C CA . ASP A 1 85 ? 12.031 -22.766 -10.445 1 98.56 85 ASP A CA 1
ATOM 659 C C . ASP A 1 85 ? 11.359 -21.531 -9.836 1 98.56 85 ASP A C 1
ATOM 661 O O . ASP A 1 85 ? 12.031 -20.594 -9.422 1 98.56 85 ASP A O 1
ATOM 665 N N . LEU A 1 86 ? 10.039 -21.531 -9.812 1 98.81 86 LEU A N 1
ATOM 666 C CA . LEU A 1 86 ? 9.25 -20.438 -9.266 1 98.81 86 LEU A CA 1
ATOM 667 C C . LEU A 1 86 ? 7.816 -20.875 -9 1 98.81 86 LEU A C 1
ATOM 669 O O . LEU A 1 86 ? 7.266 -21.688 -9.742 1 98.81 86 LEU A O 1
ATOM 673 N N . MET A 1 87 ? 7.199 -20.328 -7.988 1 98.88 87 MET A N 1
ATOM 674 C CA . MET A 1 87 ? 5.793 -20.531 -7.652 1 98.88 87 MET A CA 1
ATOM 675 C C . MET A 1 87 ? 5 -19.234 -7.828 1 98.88 87 MET A C 1
ATOM 677 O O . MET A 1 87 ? 5.438 -18.172 -7.395 1 98.88 87 MET A O 1
ATOM 681 N N . ILE A 1 88 ? 3.887 -19.328 -8.516 1 98.88 88 ILE A N 1
ATOM 682 C CA . ILE A 1 88 ? 2.953 -18.219 -8.625 1 98.88 88 ILE A CA 1
ATOM 683 C C . ILE A 1 88 ? 1.646 -18.562 -7.914 1 98.88 88 ILE A C 1
ATOM 685 O O . ILE A 1 88 ? 1.128 -19.672 -8.07 1 98.88 88 ILE A O 1
ATOM 689 N N . VAL A 1 89 ? 1.153 -17.688 -7.125 1 98.88 89 VAL A N 1
ATOM 690 C CA . VAL A 1 89 ? -0.214 -17.812 -6.629 1 98.88 89 VAL A CA 1
ATOM 691 C C . VAL A 1 89 ? -1.115 -16.812 -7.355 1 98.88 89 VAL A C 1
ATOM 693 O O . VAL A 1 89 ? -0.961 -15.594 -7.199 1 98.88 89 VAL A O 1
ATOM 696 N N . MET A 1 90 ? -2.059 -17.406 -8.125 1 98.56 90 MET A N 1
ATOM 697 C CA . MET A 1 90 ? -2.854 -16.578 -9.016 1 98.56 90 MET A CA 1
ATOM 698 C C . MET A 1 90 ? -4.219 -17.203 -9.281 1 98.56 90 MET A C 1
ATOM 700 O O . MET A 1 90 ? -4.305 -18.297 -9.844 1 98.56 90 MET A O 1
ATOM 704 N N . PRO A 1 91 ? -5.316 -16.547 -8.961 1 97.62 91 PRO A N 1
ATOM 705 C CA . PRO A 1 91 ? -5.312 -15.352 -8.109 1 97.62 91 PRO A CA 1
ATOM 706 C C . PRO A 1 91 ? -4.875 -15.648 -6.676 1 97.62 91 PRO A C 1
ATOM 708 O O . PRO A 1 91 ? -5 -16.781 -6.211 1 97.62 91 PRO A O 1
ATOM 711 N N . CYS A 1 92 ? -4.301 -14.672 -6.043 1 98.31 92 CYS A N 1
ATOM 712 C CA . CYS A 1 92 ? -3.982 -14.773 -4.625 1 98.31 92 CYS A CA 1
ATOM 713 C C . CYS A 1 92 ? -5.027 -14.055 -3.777 1 98.31 92 CYS A C 1
ATOM 715 O O . CYS A 1 92 ? -5.066 -12.828 -3.734 1 98.31 92 CYS A O 1
ATOM 717 N N . SER A 1 93 ? -5.844 -14.812 -3.158 1 97.25 93 SER A N 1
ATOM 718 C CA . SER A 1 93 ? -6.914 -14.258 -2.334 1 97.25 93 SER A CA 1
ATOM 719 C C . SER A 1 93 ? -6.355 -13.617 -1.064 1 97.25 93 SER A C 1
ATOM 721 O O . SER A 1 93 ? -5.23 -13.914 -0.656 1 97.25 93 SER A O 1
ATOM 723 N N . GLY A 1 94 ? -7.18 -12.766 -0.474 1 97.62 94 GLY A N 1
ATOM 724 C CA . GLY A 1 94 ? -6.793 -12.211 0.813 1 97.62 94 GLY A CA 1
ATOM 725 C C . GLY A 1 94 ? -6.512 -13.273 1.86 1 97.62 94 GLY A C 1
ATOM 726 O O . GLY A 1 94 ? -5.586 -13.125 2.662 1 97.62 94 GLY A O 1
ATOM 727 N N . ASN A 1 95 ? -7.285 -14.359 1.863 1 97.31 95 ASN A N 1
ATOM 728 C CA . ASN A 1 95 ? -7.102 -15.469 2.791 1 97.31 95 ASN A CA 1
ATOM 729 C C . ASN A 1 95 ? -5.73 -16.125 2.631 1 97.31 95 ASN A C 1
ATOM 731 O O . ASN A 1 95 ? -5.008 -16.312 3.613 1 97.31 95 ASN A O 1
ATOM 735 N N . THR A 1 96 ? -5.414 -16.422 1.414 1 98.44 96 THR A N 1
ATOM 736 C CA . THR A 1 96 ? -4.129 -17.062 1.139 1 98.44 96 THR A CA 1
ATOM 737 C C . THR A 1 96 ? -2.98 -16.109 1.462 1 98.44 96 THR A C 1
ATOM 739 O O . THR A 1 96 ? -1.984 -16.516 2.066 1 98.44 96 THR A O 1
ATOM 742 N N . LEU A 1 97 ? -3.141 -14.852 1.087 1 98.69 97 LEU A N 1
ATOM 743 C CA . LEU A 1 97 ? -2.156 -13.828 1.42 1 98.69 97 LEU A CA 1
ATOM 744 C C . LEU A 1 97 ? -1.897 -13.789 2.922 1 98.69 97 LEU A C 1
ATOM 746 O O . LEU A 1 97 ? -0.744 -13.781 3.357 1 98.69 97 LEU A O 1
ATOM 750 N N . ALA A 1 98 ? -2.922 -13.727 3.697 1 98.62 98 ALA A N 1
ATOM 751 C CA . ALA A 1 98 ? -2.801 -13.672 5.152 1 98.62 98 ALA A CA 1
ATOM 752 C C . ALA A 1 98 ? -2.049 -14.883 5.688 1 98.62 98 ALA A C 1
ATOM 754 O O . ALA A 1 98 ? -1.168 -14.75 6.539 1 98.62 98 ALA A O 1
ATOM 755 N N . LYS A 1 99 ? -2.363 -16.047 5.176 1 98.69 99 LYS A N 1
ATOM 756 C CA . LYS A 1 99 ? -1.695 -17.281 5.605 1 98.69 99 LYS A CA 1
ATOM 757 C C . LYS A 1 99 ? -0.204 -17.234 5.289 1 98.69 99 LYS A C 1
ATOM 759 O O . LYS A 1 99 ? 0.628 -17.547 6.145 1 98.69 99 LYS A O 1
ATOM 764 N N . LEU A 1 100 ? 0.123 -16.828 4.121 1 98.75 100 LEU A N 1
ATOM 765 C CA . LEU A 1 100 ? 1.522 -16.766 3.713 1 98.75 100 LEU A CA 1
ATOM 766 C C . LEU A 1 100 ? 2.283 -15.75 4.562 1 98.75 100 LEU A C 1
ATOM 768 O O . LEU A 1 100 ? 3.436 -15.984 4.934 1 98.75 100 LEU A O 1
ATOM 772 N N . ALA A 1 101 ? 1.619 -14.617 4.855 1 98.31 101 ALA A N 1
ATOM 773 C CA . ALA A 1 101 ? 2.26 -13.539 5.602 1 98.31 101 ALA A CA 1
ATOM 774 C C . ALA A 1 101 ? 2.68 -14.008 6.992 1 98.31 101 ALA A C 1
ATOM 776 O O . ALA A 1 101 ? 3.654 -13.5 7.555 1 98.31 101 ALA A O 1
ATOM 777 N N . ILE A 1 102 ? 1.989 -14.977 7.508 1 97.56 102 ILE A N 1
ATOM 778 C CA . ILE A 1 102 ? 2.289 -15.359 8.883 1 97.56 102 ILE A CA 1
ATOM 779 C C . ILE A 1 102 ? 2.781 -16.797 8.93 1 97.56 102 ILE A C 1
ATOM 781 O O . ILE A 1 102 ? 2.896 -17.391 10.008 1 97.56 102 ILE A O 1
ATOM 785 N N . GLY A 1 103 ? 2.9 -17.484 7.84 1 97.69 103 GLY A N 1
ATOM 786 C CA . GLY A 1 103 ? 3.586 -18.766 7.758 1 97.69 103 GLY A CA 1
ATOM 787 C C . GLY A 1 103 ? 2.66 -19.938 7.961 1 97.69 103 GLY A C 1
ATOM 788 O O . GLY A 1 103 ? 3.078 -20.984 8.477 1 97.69 103 GLY A O 1
ATOM 789 N N . ILE A 1 104 ? 1.388 -19.766 7.629 1 98.38 104 ILE A N 1
ATOM 790 C CA . ILE A 1 104 ? 0.441 -20.875 7.676 1 98.38 104 ILE A CA 1
ATOM 791 C C . ILE A 1 104 ? 0.458 -21.609 6.344 1 98.38 104 ILE A C 1
ATOM 793 O O . ILE A 1 104 ? 0.31 -21.016 5.281 1 98.38 104 ILE A O 1
ATOM 797 N N . ASN A 1 105 ? 0.683 -22.891 6.324 1 97.44 105 ASN A N 1
ATOM 798 C CA . ASN A 1 105 ? 0.788 -23.734 5.137 1 97.44 105 ASN A CA 1
ATOM 799 C C . ASN A 1 105 ? -0.109 -24.953 5.234 1 97.44 105 ASN A C 1
ATOM 801 O O . ASN A 1 105 ? 0.37 -26.094 5.145 1 97.44 105 ASN A O 1
ATOM 805 N N . ASP A 1 106 ? -1.415 -24.766 5.289 1 98 106 ASP A N 1
ATOM 806 C CA . ASP A 1 106 ? -2.357 -25.812 5.676 1 98 106 ASP A CA 1
ATOM 807 C C . ASP A 1 106 ? -3.129 -26.328 4.469 1 98 106 ASP A C 1
ATOM 809 O O . ASP A 1 106 ? -4.109 -27.062 4.617 1 98 106 ASP A O 1
ATOM 813 N N . ASN A 1 107 ? -2.77 -25.922 3.279 1 98 107 ASN A N 1
ATOM 814 C CA . ASN A 1 107 ? -3.379 -26.469 2.066 1 98 107 ASN A CA 1
ATOM 815 C C . ASN A 1 107 ? -2.354 -26.625 0.948 1 98 107 ASN A C 1
ATOM 817 O O . ASN A 1 107 ? -1.173 -26.328 1.137 1 98 107 ASN A O 1
ATOM 821 N N . ALA A 1 108 ? -2.801 -27.109 -0.205 1 98.5 108 ALA A N 1
ATOM 822 C CA . ALA A 1 108 ? -1.891 -27.453 -1.296 1 98.5 108 ALA A CA 1
ATOM 823 C C . ALA A 1 108 ? -1.116 -26.219 -1.766 1 98.5 108 ALA A C 1
ATOM 825 O O . ALA A 1 108 ? 0.086 -26.297 -2.027 1 98.5 108 ALA A O 1
ATOM 826 N N . VAL A 1 109 ? -1.741 -25.094 -1.825 1 98.81 109 VAL A N 1
ATOM 827 C CA . VAL A 1 109 ? -1.145 -23.891 -2.369 1 98.81 109 VAL A CA 1
ATOM 828 C C . VAL A 1 109 ? -0.112 -23.328 -1.39 1 98.81 109 VAL A C 1
ATOM 830 O O . VAL A 1 109 ? 1.035 -23.078 -1.765 1 98.81 109 VAL A O 1
ATOM 833 N N . THR A 1 110 ? -0.475 -23.172 -0.118 1 98.88 110 THR A N 1
ATOM 834 C CA . THR A 1 110 ? 0.437 -22.609 0.874 1 98.88 110 THR A CA 1
ATOM 835 C C . THR A 1 110 ? 1.616 -23.547 1.113 1 98.88 110 THR A C 1
ATOM 837 O O . THR A 1 110 ? 2.744 -23.094 1.322 1 98.88 110 THR A O 1
ATOM 840 N N . MET A 1 111 ? 1.393 -24.844 1.016 1 98.75 111 MET A N 1
ATOM 841 C CA . MET A 1 111 ? 2.479 -25.797 1.168 1 98.75 111 MET A CA 1
ATOM 842 C C . MET A 1 111 ? 3.447 -25.719 -0.008 1 98.75 111 MET A C 1
ATOM 844 O O . MET A 1 111 ? 4.664 -25.797 0.178 1 98.75 111 MET A O 1
ATOM 848 N N . ALA A 1 112 ? 2.893 -25.578 -1.188 1 98.81 112 ALA A N 1
ATOM 849 C CA . ALA A 1 112 ? 3.74 -25.453 -2.369 1 98.81 112 ALA A CA 1
ATOM 850 C C . ALA A 1 112 ? 4.637 -24.219 -2.268 1 98.81 112 ALA A C 1
ATOM 852 O O . ALA A 1 112 ? 5.812 -24.266 -2.641 1 98.81 112 ALA A O 1
ATOM 853 N N . CYS A 1 113 ? 4.086 -23.125 -1.755 1 98.88 113 CYS A N 1
ATOM 854 C CA . CYS A 1 113 ? 4.879 -21.922 -1.531 1 98.88 113 CYS A CA 1
ATOM 855 C C . CYS A 1 113 ? 6.008 -22.188 -0.542 1 98.88 113 CYS A C 1
ATOM 857 O O . CYS A 1 113 ? 7.164 -21.859 -0.817 1 98.88 113 CYS A O 1
ATOM 859 N N . LYS A 1 114 ? 5.641 -22.781 0.533 1 98.75 114 LYS A N 1
ATOM 860 C CA . LYS A 1 114 ? 6.66 -23.109 1.527 1 98.75 114 LYS A CA 1
ATOM 861 C C . LYS A 1 114 ? 7.746 -24 0.931 1 98.75 114 LYS A C 1
ATOM 863 O O . LYS A 1 114 ? 8.938 -23.781 1.172 1 98.75 114 LYS A O 1
ATOM 868 N N . SER A 1 115 ? 7.348 -24.984 0.214 1 98.62 115 SER A N 1
ATOM 869 C CA . SER A 1 115 ? 8.289 -25.922 -0.405 1 98.62 115 SER A CA 1
ATOM 870 C C . SER A 1 115 ? 9.227 -25.203 -1.365 1 98.62 115 SER A C 1
ATOM 872 O O . SER A 1 115 ? 10.414 -25.516 -1.433 1 98.62 115 SER A O 1
ATOM 874 N N . THR A 1 116 ? 8.703 -24.281 -2.078 1 98.75 116 THR A N 1
ATOM 875 C CA . THR A 1 116 ? 9.516 -23.5 -3.006 1 98.75 116 THR A CA 1
ATOM 876 C C . THR A 1 116 ? 10.508 -22.609 -2.252 1 98.75 116 THR A C 1
ATOM 878 O O . THR A 1 116 ? 11.688 -22.562 -2.604 1 98.75 116 THR A O 1
ATOM 881 N N . LEU A 1 117 ? 10.055 -21.984 -1.201 1 98.5 117 LEU A N 1
ATOM 882 C CA . LEU A 1 117 ? 10.867 -21.078 -0.394 1 98.5 117 LEU A CA 1
ATOM 883 C C . LEU A 1 117 ? 11.992 -21.828 0.306 1 98.5 117 LEU A C 1
ATOM 885 O O . LEU A 1 117 ? 13.078 -21.297 0.501 1 98.5 117 LEU A O 1
ATOM 889 N N . ARG A 1 118 ? 11.711 -23.078 0.61 1 97.44 118 ARG A N 1
ATOM 890 C CA . ARG A 1 118 ? 12.719 -23.922 1.239 1 97.44 118 ARG A CA 1
ATOM 891 C C . ARG A 1 118 ? 13.984 -23.984 0.396 1 97.44 118 ARG A C 1
ATOM 893 O O . ARG A 1 118 ? 15.094 -24.078 0.933 1 97.44 118 ARG A O 1
ATOM 900 N N . ASN A 1 119 ? 13.891 -23.891 -0.838 1 98.06 119 ASN A N 1
ATOM 901 C CA . ASN A 1 119 ? 15 -24.016 -1.78 1 98.06 119 ASN A CA 1
ATOM 902 C C . ASN A 1 119 ? 15.531 -22.641 -2.199 1 98.06 119 ASN A C 1
ATOM 904 O O . ASN A 1 119 ? 16.312 -22.547 -3.145 1 98.06 119 ASN A O 1
ATOM 908 N N . GLU A 1 120 ? 15.039 -21.594 -1.515 1 97.94 120 GLU A N 1
ATOM 909 C CA . GLU A 1 120 ? 15.398 -20.203 -1.785 1 97.94 120 GLU A CA 1
ATOM 910 C C . GLU A 1 120 ? 14.984 -19.797 -3.195 1 97.94 120 GLU A C 1
ATOM 912 O O . GLU A 1 120 ? 15.688 -19.016 -3.852 1 97.94 120 GLU A O 1
ATOM 917 N N . HIS A 1 121 ? 13.945 -20.453 -3.725 1 98.62 121 HIS A N 1
ATOM 918 C CA . HIS A 1 121 ? 13.312 -20.016 -4.965 1 98.62 121 HIS A CA 1
ATOM 919 C C . HIS A 1 121 ? 12.141 -19.078 -4.691 1 98.62 121 HIS A C 1
ATOM 921 O O . HIS A 1 121 ? 11.609 -19.047 -3.58 1 98.62 121 HIS A O 1
ATOM 927 N N . ASN A 1 122 ? 11.773 -18.344 -5.684 1 98.88 122 ASN A N 1
ATOM 928 C CA . ASN A 1 122 ? 10.93 -17.172 -5.457 1 98.88 122 ASN A CA 1
ATOM 929 C C . ASN A 1 122 ? 9.453 -17.484 -5.648 1 98.88 122 ASN A C 1
ATOM 931 O O . ASN A 1 122 ? 9.109 -18.406 -6.395 1 98.88 122 ASN A O 1
ATOM 935 N N . VAL A 1 123 ? 8.625 -16.797 -4.973 1 98.94 123 VAL A N 1
ATOM 936 C CA . VAL A 1 123 ? 7.172 -16.859 -5.039 1 98.94 123 VAL A CA 1
ATOM 937 C C . VAL A 1 123 ? 6.613 -15.523 -5.523 1 98.94 123 VAL A C 1
ATOM 939 O O . VAL A 1 123 ? 6.98 -14.469 -5.004 1 98.94 123 VAL A O 1
ATOM 942 N N . VAL A 1 124 ? 5.781 -15.57 -6.539 1 98.94 124 VAL A N 1
ATOM 943 C CA . VAL A 1 124 ? 5.09 -14.398 -7.074 1 98.94 124 VAL A CA 1
ATOM 944 C C . VAL A 1 124 ? 3.619 -14.438 -6.664 1 98.94 124 VAL A C 1
ATOM 946 O O . VAL A 1 124 ? 2.959 -15.469 -6.789 1 98.94 124 VAL A O 1
ATOM 949 N N . LEU A 1 125 ? 3.139 -13.359 -6.141 1 98.94 125 LEU A N 1
ATOM 950 C CA . LEU A 1 125 ? 1.736 -13.289 -5.746 1 98.94 125 LEU A CA 1
ATOM 951 C C . LEU A 1 125 ? 0.973 -12.305 -6.633 1 98.94 125 LEU A C 1
ATOM 953 O O . LEU A 1 125 ? 1.372 -11.148 -6.773 1 98.94 125 LEU A O 1
ATOM 957 N N . ALA A 1 126 ? -0.106 -12.766 -7.258 1 98.81 126 ALA A N 1
ATOM 958 C CA . ALA A 1 126 ? -1.071 -11.961 -8 1 98.81 126 ALA A CA 1
ATOM 959 C C . ALA A 1 126 ? -2.32 -11.695 -7.172 1 98.81 126 ALA A C 1
ATOM 961 O O . ALA A 1 126 ? -3.311 -12.422 -7.27 1 98.81 126 ALA A O 1
ATOM 962 N N . ILE A 1 127 ? -2.34 -10.625 -6.531 1 98.5 127 ILE A N 1
ATOM 963 C CA . ILE A 1 127 ? -3.305 -10.328 -5.48 1 98.5 127 ILE A CA 1
ATOM 964 C C . ILE A 1 127 ? -4.66 -10 -6.098 1 98.5 127 ILE A C 1
ATOM 966 O O . ILE A 1 127 ? -4.734 -9.266 -7.09 1 98.5 127 ILE A O 1
ATOM 970 N N . ALA A 1 128 ? -5.688 -10.594 -5.605 1 97.44 128 ALA A N 1
ATOM 971 C CA . ALA A 1 128 ? -7.082 -10.305 -5.934 1 97.44 128 ALA A CA 1
ATOM 972 C C . ALA A 1 128 ? -7.965 -10.375 -4.691 1 97.44 128 ALA A C 1
ATOM 974 O O . ALA A 1 128 ? -8.383 -11.453 -4.273 1 97.44 128 ALA A O 1
ATOM 975 N N . THR A 1 129 ? -8.281 -9.227 -4.121 1 96.69 129 THR A N 1
ATOM 976 C CA . THR A 1 129 ? -9.086 -9.227 -2.902 1 96.69 129 THR A CA 1
ATOM 977 C C . THR A 1 129 ? -9.836 -7.906 -2.75 1 96.69 129 THR A C 1
ATOM 979 O O . THR A 1 129 ? -9.32 -6.848 -3.115 1 96.69 129 THR A O 1
ATOM 982 N N . ASN A 1 130 ? -10.992 -7.984 -2.154 1 96 130 ASN A N 1
ATOM 983 C CA . ASN A 1 130 ? -11.844 -6.809 -1.981 1 96 130 ASN A CA 1
ATOM 984 C C . ASN A 1 130 ? -11.508 -6.062 -0.693 1 96 130 ASN A C 1
ATOM 986 O O . ASN A 1 130 ? -12.109 -5.031 -0.395 1 96 130 ASN A O 1
ATOM 990 N N . ASP A 1 131 ? -10.508 -6.469 0.068 1 97.5 131 ASP A N 1
ATOM 991 C CA . ASP A 1 131 ? -10.141 -5.77 1.295 1 97.5 131 ASP A CA 1
ATOM 992 C C . ASP A 1 131 ? -8.648 -5.43 1.306 1 97.5 131 ASP A C 1
ATOM 994 O O . ASP A 1 131 ? -8.031 -5.359 2.369 1 97.5 131 ASP A O 1
ATOM 998 N N . ALA A 1 132 ? -8.039 -5.266 0.133 1 98 132 ALA A N 1
ATOM 999 C CA . ALA A 1 132 ? -6.617 -4.977 -0.013 1 98 132 ALA A CA 1
ATOM 1000 C C . ALA A 1 132 ? -6.23 -3.717 0.756 1 98 132 ALA A C 1
ATOM 1002 O O . ALA A 1 132 ? -5.156 -3.652 1.358 1 98 132 ALA A O 1
ATOM 1003 N N . LEU A 1 133 ? -7.07 -2.672 0.752 1 98.12 133 LEU A N 1
ATOM 1004 C CA . LEU A 1 133 ? -6.742 -1.4 1.391 1 98.12 133 LEU A CA 1
ATOM 1005 C C . LEU A 1 133 ? -7.398 -1.299 2.764 1 98.12 133 LEU A C 1
ATOM 1007 O O . LEU A 1 133 ? -7.488 -0.209 3.334 1 98.12 133 LEU A O 1
ATOM 1011 N N . SER A 1 134 ? -7.922 -2.387 3.279 1 96.44 134 SER A N 1
ATOM 1012 C CA . SER A 1 134 ? -8.391 -2.496 4.656 1 96.44 134 SER A CA 1
ATOM 1013 C C . SER A 1 134 ? -7.637 -3.584 5.414 1 96.44 134 SER A C 1
ATOM 1015 O O . SER A 1 134 ? -6.469 -3.408 5.766 1 96.44 134 SER A O 1
ATOM 1017 N N . ASN A 1 135 ? -8.211 -4.656 5.605 1 96.19 135 ASN A N 1
ATOM 1018 C CA . ASN A 1 135 ? -7.613 -5.629 6.512 1 96.19 135 ASN A CA 1
ATOM 1019 C C . ASN A 1 135 ? -6.41 -6.32 5.875 1 96.19 135 ASN A C 1
ATOM 1021 O O . ASN A 1 135 ? -5.453 -6.672 6.57 1 96.19 135 ASN A O 1
ATOM 1025 N N . SER A 1 136 ? -6.332 -6.523 4.613 1 98 136 SER A N 1
ATOM 1026 C CA . SER A 1 136 ? -5.277 -7.273 3.938 1 98 136 SER A CA 1
ATOM 1027 C C . SER A 1 136 ? -4.059 -6.395 3.672 1 98 136 SER A C 1
ATOM 1029 O O . SER A 1 136 ? -2.992 -6.898 3.316 1 98 136 SER A O 1
ATOM 1031 N N . GLY A 1 137 ? -4.238 -5.109 3.809 1 98.25 137 GLY A N 1
ATOM 1032 C CA . GLY A 1 137 ? -3.209 -4.164 3.41 1 98.25 137 GLY A CA 1
ATOM 1033 C C . GLY A 1 137 ? -1.878 -4.402 4.098 1 98.25 137 GLY A C 1
ATOM 1034 O O . GLY A 1 137 ? -0.831 -4.406 3.445 1 98.25 137 GLY A O 1
ATOM 1035 N N . LYS A 1 138 ? -1.942 -4.582 5.379 1 97.75 138 LYS A N 1
ATOM 1036 C CA . LYS A 1 138 ? -0.71 -4.809 6.129 1 97.75 138 LYS A CA 1
ATOM 1037 C C . LYS A 1 138 ? 0.003 -6.066 5.645 1 97.75 138 LYS A C 1
ATOM 1039 O O . LYS A 1 138 ? 1.234 -6.129 5.645 1 97.75 138 LYS A O 1
ATOM 1044 N N . ASN A 1 139 ? -0.765 -7.117 5.277 1 98.62 139 ASN A N 1
ATOM 1045 C CA . ASN A 1 139 ? -0.186 -8.352 4.762 1 98.62 139 ASN A CA 1
ATOM 1046 C C . ASN A 1 139 ? 0.503 -8.133 3.42 1 98.62 139 ASN A C 1
ATOM 1048 O O . ASN A 1 139 ? 1.551 -8.727 3.15 1 98.62 139 ASN A O 1
ATOM 1052 N N . ILE A 1 140 ? -0.091 -7.281 2.594 1 98.75 140 ILE A N 1
ATOM 1053 C CA . ILE A 1 140 ? 0.492 -6.961 1.296 1 98.75 140 ILE A CA 1
ATOM 1054 C C . ILE A 1 140 ? 1.869 -6.332 1.489 1 98.75 140 ILE A C 1
ATOM 1056 O O . ILE A 1 140 ? 2.85 -6.77 0.882 1 98.75 140 ILE A O 1
ATOM 1060 N N . MET A 1 141 ? 1.94 -5.387 2.396 1 98.62 141 MET A N 1
ATOM 1061 C CA . MET A 1 141 ? 3.195 -4.668 2.604 1 98.62 141 MET A CA 1
ATOM 1062 C C . MET A 1 141 ? 4.219 -5.555 3.307 1 98.62 141 MET A C 1
ATOM 1064 O O . MET A 1 141 ? 5.414 -5.48 3.018 1 98.62 141 MET A O 1
ATOM 1068 N N . GLN A 1 142 ? 3.752 -6.352 4.199 1 97.94 142 GLN A N 1
ATOM 1069 C CA . GLN A 1 142 ? 4.652 -7.297 4.852 1 97.94 142 GLN A CA 1
ATOM 1070 C C . GLN A 1 142 ? 5.266 -8.258 3.834 1 97.94 142 GLN A C 1
ATOM 1072 O O . GLN A 1 142 ? 6.484 -8.461 3.824 1 97.94 142 GLN A O 1
ATOM 1077 N N . ILE A 1 143 ? 4.441 -8.812 3.025 1 98.44 143 ILE A N 1
ATOM 1078 C CA . ILE A 1 143 ? 4.879 -9.82 2.059 1 98.44 143 ILE A CA 1
ATOM 1079 C C . ILE A 1 143 ? 5.832 -9.18 1.051 1 98.44 143 ILE A C 1
ATOM 1081 O O . ILE A 1 143 ? 6.844 -9.781 0.678 1 98.44 143 ILE A O 1
ATOM 1085 N N . LEU A 1 144 ? 5.547 -7.961 0.613 1 98.06 144 LEU A N 1
ATOM 1086 C CA . LEU A 1 144 ? 6.391 -7.23 -0.327 1 98.06 144 LEU A CA 1
ATOM 1087 C C . LEU A 1 144 ? 7.812 -7.102 0.205 1 98.06 144 LEU A C 1
ATOM 1089 O O . LEU A 1 144 ? 8.766 -7.047 -0.572 1 98.06 144 LEU A O 1
ATOM 1093 N N . ASN A 1 145 ? 7.938 -7.145 1.482 1 97.56 145 ASN A N 1
ATOM 1094 C CA . ASN A 1 145 ? 9.234 -6.914 2.107 1 97.56 145 ASN A CA 1
ATOM 1095 C C . ASN A 1 145 ? 9.828 -8.203 2.67 1 97.56 145 ASN A C 1
ATOM 1097 O O . ASN A 1 145 ? 10.781 -8.172 3.447 1 97.56 145 ASN A O 1
ATOM 1101 N N . THR A 1 146 ? 9.266 -9.297 2.414 1 97.81 146 THR A N 1
ATOM 1102 C CA . THR A 1 146 ? 9.758 -10.609 2.811 1 97.81 146 THR A CA 1
ATOM 1103 C C . THR A 1 146 ? 10.617 -11.219 1.707 1 97.81 146 THR A C 1
ATOM 1105 O O . THR A 1 146 ? 10.258 -11.172 0.531 1 97.81 146 THR A O 1
ATOM 1108 N N . LYS A 1 147 ? 11.766 -11.766 2.084 1 97.81 147 LYS A N 1
ATOM 1109 C CA . LYS A 1 147 ? 12.695 -12.336 1.116 1 97.81 147 LYS A CA 1
ATOM 1110 C C . LYS A 1 147 ? 12.008 -13.383 0.246 1 97.81 147 LYS A C 1
ATOM 1112 O O . LYS A 1 147 ? 11.227 -14.195 0.744 1 97.81 147 LYS A O 1
ATOM 1117 N N . HIS A 1 148 ? 12.234 -13.32 -1.089 1 98.69 148 HIS A N 1
ATOM 1118 C CA . HIS A 1 148 ? 11.859 -14.328 -2.076 1 98.69 148 HIS A CA 1
ATOM 1119 C C . HIS A 1 148 ? 10.398 -14.188 -2.475 1 98.69 148 HIS A C 1
ATOM 1121 O O . HIS A 1 148 ? 9.867 -15.016 -3.223 1 98.69 148 HIS A O 1
ATOM 1127 N N . PHE A 1 149 ? 9.719 -13.195 -1.959 1 98.88 149 PHE A N 1
ATOM 1128 C CA . PHE A 1 149 ? 8.375 -12.883 -2.428 1 98.88 149 PHE A CA 1
ATOM 1129 C C . PHE A 1 149 ? 8.398 -11.68 -3.369 1 98.88 149 PHE A C 1
ATOM 1131 O O . PHE A 1 149 ? 9.125 -10.711 -3.133 1 98.88 149 PHE A O 1
ATOM 1138 N N . TYR A 1 150 ? 7.547 -11.711 -4.375 1 98.88 150 TYR A N 1
ATOM 1139 C CA . TYR A 1 150 ? 7.336 -10.625 -5.32 1 98.88 150 TYR A CA 1
ATOM 1140 C C . TYR A 1 150 ? 5.855 -10.469 -5.648 1 98.88 150 TYR A C 1
ATOM 1142 O O . TYR A 1 150 ? 5.094 -11.438 -5.582 1 98.88 150 TYR A O 1
ATOM 1150 N N . LEU A 1 151 ? 5.473 -9.273 -5.961 1 98.88 151 LEU A N 1
ATOM 1151 C CA . LEU A 1 151 ? 4.074 -8.992 -6.258 1 98.88 151 LEU A CA 1
ATOM 1152 C C . LEU A 1 151 ? 3.891 -8.625 -7.727 1 98.88 151 LEU A C 1
ATOM 1154 O O . LEU A 1 151 ? 4.699 -7.883 -8.289 1 98.88 151 LEU A O 1
ATOM 1158 N N . VAL A 1 152 ? 2.871 -9.227 -8.336 1 98.88 152 VAL A N 1
ATOM 1159 C CA . VAL A 1 152 ? 2.41 -8.641 -9.594 1 98.88 152 VAL A CA 1
ATOM 1160 C C . VAL A 1 152 ? 1.853 -7.242 -9.336 1 98.88 152 VAL A C 1
ATOM 1162 O O . VAL A 1 152 ? 1.075 -7.035 -8.406 1 98.88 152 VAL A O 1
ATOM 1165 N N . PRO A 1 153 ? 2.266 -6.285 -10.172 1 98.62 153 PRO A N 1
ATOM 1166 C CA . PRO A 1 153 ? 1.65 -4.965 -10.008 1 98.62 153 PRO A CA 1
ATOM 1167 C C . PRO A 1 153 ? 0.125 -5.027 -9.961 1 98.62 153 PRO A C 1
ATOM 1169 O O . PRO A 1 153 ? -0.482 -5.863 -10.641 1 98.62 153 PRO A O 1
ATOM 1172 N N . MET A 1 154 ? -0.449 -4.145 -9.164 1 97.88 154 MET A N 1
ATOM 1173 C CA . MET A 1 154 ? -1.89 -4.199 -8.93 1 97.88 154 MET A CA 1
ATOM 1174 C C . MET A 1 154 ? -2.51 -2.811 -9.008 1 97.88 154 MET A C 1
ATOM 1176 O O . MET A 1 154 ? -1.796 -1.806 -8.992 1 97.88 154 MET A O 1
ATOM 1180 N N . TYR A 1 155 ? -3.803 -2.84 -9.172 1 97.38 155 TYR A N 1
ATOM 1181 C CA . TYR A 1 155 ? -4.555 -1.6 -9.328 1 97.38 155 TYR A CA 1
ATOM 1182 C C . TYR A 1 155 ? -5.883 -1.672 -8.586 1 97.38 155 TYR A C 1
ATOM 1184 O O . TYR A 1 155 ? -6.324 -2.754 -8.195 1 97.38 155 TYR A O 1
ATOM 1192 N N . GLN A 1 156 ? -6.422 -0.482 -8.227 1 96.5 156 GLN A N 1
ATOM 1193 C CA . GLN A 1 156 ? -7.785 -0.433 -7.707 1 96.5 156 GLN A CA 1
ATOM 1194 C C . GLN A 1 156 ? -8.805 -0.625 -8.828 1 96.5 156 GLN A C 1
ATOM 1196 O O . GLN A 1 156 ? -8.93 0.223 -9.711 1 96.5 156 GLN A O 1
ATOM 1201 N N . ASP A 1 157 ? -9.594 -1.636 -8.805 1 94.56 157 ASP A N 1
ATOM 1202 C CA . ASP A 1 157 ? -10.422 -2.059 -9.938 1 94.56 157 ASP A CA 1
ATOM 1203 C C . ASP A 1 157 ? -11.742 -1.302 -9.961 1 94.56 157 ASP A C 1
ATOM 1205 O O . ASP A 1 157 ? -12.375 -1.176 -11.016 1 94.56 157 ASP A O 1
ATOM 1209 N N . ASP A 1 158 ? -12.312 -0.83 -8.883 1 94.12 158 ASP A N 1
ATOM 1210 C CA . ASP A 1 158 ? -13.5 0.009 -8.781 1 94.12 158 ASP A CA 1
ATOM 1211 C C . ASP A 1 158 ? -13.469 0.851 -7.504 1 94.12 158 ASP A C 1
ATOM 1213 O O . ASP A 1 158 ? -14.133 0.517 -6.516 1 94.12 158 ASP A O 1
ATOM 1217 N N . CYS A 1 159 ? -12.789 1.908 -7.594 1 93.38 159 CYS A N 1
ATOM 1218 C CA . CYS A 1 159 ? -12.5 2.668 -6.383 1 93.38 159 CYS A CA 1
ATOM 1219 C C . CYS A 1 159 ? -13.766 3.318 -5.832 1 93.38 159 CYS A C 1
ATOM 1221 O O . CYS A 1 159 ? -13.781 3.781 -4.688 1 93.38 159 CYS A O 1
ATOM 1223 N N . ILE A 1 160 ? -14.797 3.367 -6.625 1 93.25 160 ILE A N 1
ATOM 1224 C CA . ILE A 1 160 ? -16.047 3.967 -6.176 1 93.25 160 ILE A CA 1
ATOM 1225 C C . ILE A 1 160 ? -16.922 2.908 -5.5 1 93.25 160 ILE A C 1
ATOM 1227 O O . ILE A 1 160 ? -17.266 3.039 -4.324 1 93.25 160 ILE A O 1
ATOM 1231 N N . LYS A 1 161 ? -17.234 1.813 -6.129 1 94.38 161 LYS A N 1
ATOM 1232 C CA . LYS A 1 161 ? -18.141 0.792 -5.598 1 94.38 161 LYS A CA 1
ATOM 1233 C C . LYS A 1 161 ? -17.391 -0.161 -4.664 1 94.38 161 LYS A C 1
ATOM 1235 O O . LYS A 1 161 ? -18 -0.777 -3.787 1 94.38 161 LYS A O 1
ATOM 1240 N N . LYS A 1 162 ? -16.078 -0.313 -4.91 1 95 162 LYS A N 1
ATOM 1241 C CA . LYS A 1 162 ? -15.227 -1.194 -4.125 1 95 162 LYS A CA 1
ATOM 1242 C C . LYS A 1 162 ? -13.953 -0.478 -3.695 1 95 162 LYS A C 1
ATOM 1244 O O . LYS A 1 162 ? -12.852 -0.875 -4.082 1 95 162 LYS A O 1
ATOM 1249 N N . PRO A 1 163 ? -13.969 0.508 -2.842 1 96.12 163 PRO A N 1
ATOM 1250 C CA . PRO A 1 163 ? -12.859 1.422 -2.562 1 96.12 163 PRO A CA 1
ATOM 1251 C C . PRO A 1 163 ? -11.648 0.714 -1.949 1 96.12 163 PRO A C 1
ATOM 1253 O O . PRO A 1 163 ? -10.539 1.239 -1.992 1 96.12 163 PRO A O 1
ATOM 1256 N N . ASN A 1 164 ? -11.828 -0.511 -1.382 1 97.19 164 ASN A N 1
ATOM 1257 C CA . ASN A 1 164 ? -10.719 -1.194 -0.728 1 97.19 164 ASN A CA 1
ATOM 1258 C C . ASN A 1 164 ? -10.188 -2.344 -1.58 1 97.19 164 ASN A C 1
ATOM 1260 O O . ASN A 1 164 ? -9.305 -3.09 -1.146 1 97.19 164 ASN A O 1
ATOM 1264 N N . SER A 1 165 ? -10.742 -2.52 -2.801 1 96.69 165 SER A N 1
ATOM 1265 C CA . SER A 1 165 ? -10.414 -3.674 -3.631 1 96.69 165 SER A CA 1
ATOM 1266 C C . SER A 1 165 ? -9.195 -3.393 -4.512 1 96.69 165 SER A C 1
ATOM 1268 O O . SER A 1 165 ? -9.062 -2.297 -5.059 1 96.69 165 SER A O 1
ATOM 1270 N N . MET A 1 166 ? -8.336 -4.328 -4.609 1 96.75 166 MET A N 1
ATOM 1271 C CA . MET A 1 166 ? -7.254 -4.293 -5.594 1 96.75 166 MET A CA 1
ATOM 1272 C C . MET A 1 166 ? -7.168 -5.613 -6.352 1 96.75 166 MET A C 1
ATOM 1274 O O . MET A 1 166 ? -7.516 -6.668 -5.816 1 96.75 166 MET A O 1
ATOM 1278 N N . LEU A 1 167 ? -6.738 -5.496 -7.547 1 96.94 167 LEU A N 1
ATOM 1279 C CA . LEU A 1 167 ? -6.582 -6.621 -8.461 1 96.94 167 LEU A CA 1
ATOM 1280 C C . LEU A 1 167 ? -5.234 -6.566 -9.164 1 96.94 167 LEU A C 1
ATOM 1282 O O . LEU A 1 167 ? -4.793 -5.496 -9.586 1 96.94 167 LEU A O 1
ATOM 1286 N N . PHE A 1 168 ? -4.66 -7.734 -9.273 1 97.94 168 PHE A N 1
ATOM 1287 C CA . PHE A 1 168 ? -3.42 -7.785 -10.039 1 97.94 168 PHE A CA 1
ATOM 1288 C C . PHE A 1 168 ? -3.672 -7.445 -11.5 1 97.94 168 PHE A C 1
ATOM 1290 O O . PHE A 1 168 ? -4.773 -7.66 -12.016 1 97.94 168 PHE A O 1
ATOM 1297 N N . ASP A 1 169 ? -2.711 -6.93 -12.203 1 97.44 169 ASP A N 1
ATOM 1298 C CA . ASP A 1 169 ? -2.742 -6.711 -13.648 1 97.44 169 ASP A CA 1
ATOM 1299 C C . ASP A 1 169 ? -2.277 -7.953 -14.406 1 97.44 169 ASP A C 1
ATOM 1301 O O . ASP A 1 169 ? -1.079 -8.227 -14.477 1 97.44 169 ASP A O 1
ATOM 1305 N N . GLU A 1 170 ? -3.193 -8.648 -14.969 1 97.44 170 GLU A N 1
ATOM 1306 C CA . GLU A 1 170 ? -2.895 -9.93 -15.609 1 97.44 170 GLU A CA 1
ATOM 1307 C C . GLU A 1 170 ? -1.888 -9.758 -16.75 1 97.44 170 GLU A C 1
ATOM 1309 O O . GLU A 1 170 ? -1.114 -10.672 -17.031 1 97.44 170 GLU A O 1
ATOM 1314 N N . THR A 1 171 ? -1.833 -8.578 -17.344 1 97.62 171 THR A N 1
ATOM 1315 C CA . THR A 1 171 ? -0.958 -8.336 -18.484 1 97.62 171 THR A CA 1
ATOM 1316 C C . THR A 1 171 ? 0.498 -8.242 -18.031 1 97.62 171 THR A C 1
ATOM 1318 O O . THR A 1 171 ? 1.411 -8.281 -18.859 1 97.62 171 THR A O 1
ATOM 1321 N N . LEU A 1 172 ? 0.717 -8.195 -16.734 1 98.56 172 LEU A N 1
ATOM 1322 C CA . LEU A 1 172 ? 2.068 -7.984 -16.234 1 98.56 172 LEU A CA 1
ATOM 1323 C C . LEU A 1 172 ? 2.586 -9.242 -15.539 1 98.56 172 LEU A C 1
ATOM 1325 O O . LEU A 1 172 ? 3.699 -9.25 -15.008 1 98.56 172 LEU A O 1
ATOM 1329 N N . VAL A 1 173 ? 1.82 -10.281 -15.531 1 98.75 173 VAL A N 1
ATOM 1330 C CA . VAL A 1 173 ? 2.178 -11.484 -14.781 1 98.75 173 VAL A CA 1
ATOM 1331 C C . VAL A 1 173 ? 3.443 -12.102 -15.367 1 98.75 173 VAL A C 1
ATOM 1333 O O . VAL A 1 173 ? 4.391 -12.406 -14.641 1 98.75 173 VAL A O 1
ATOM 1336 N N . ILE A 1 174 ? 3.506 -12.227 -16.672 1 98.75 174 ILE A N 1
ATOM 1337 C CA . ILE A 1 174 ? 4.648 -12.875 -17.312 1 98.75 174 ILE A CA 1
ATOM 1338 C C . ILE A 1 174 ? 5.914 -12.062 -17.047 1 98.75 174 ILE A C 1
ATOM 1340 O O . ILE A 1 174 ? 6.949 -12.625 -16.672 1 98.75 174 ILE A O 1
ATOM 1344 N N . GLN A 1 175 ? 5.82 -10.812 -17.219 1 98.69 175 GLN A N 1
ATOM 1345 C CA . GLN A 1 175 ? 6.977 -9.961 -16.969 1 98.69 175 GLN A CA 1
ATOM 1346 C C . GLN A 1 175 ? 7.395 -10.031 -15.5 1 98.69 175 GLN A C 1
ATOM 1348 O O . GLN A 1 175 ? 8.586 -9.977 -15.18 1 98.69 175 GLN A O 1
ATOM 1353 N N . THR A 1 176 ? 6.445 -10.062 -14.594 1 98.88 176 THR A N 1
ATOM 1354 C CA . THR A 1 176 ? 6.754 -10.195 -13.172 1 98.88 176 THR A CA 1
ATOM 1355 C C . THR A 1 176 ? 7.512 -11.484 -12.906 1 98.88 176 THR A C 1
ATOM 1357 O O . THR A 1 176 ? 8.469 -11.5 -12.125 1 98.88 176 THR A O 1
ATOM 1360 N N . VAL A 1 177 ? 7.102 -12.555 -13.539 1 98.81 177 VAL A N 1
ATOM 1361 C CA . VAL A 1 177 ? 7.766 -13.852 -13.398 1 98.81 177 VAL A CA 1
ATOM 1362 C C . VAL A 1 177 ? 9.219 -13.734 -13.859 1 98.81 177 VAL A C 1
ATOM 1364 O O . VAL A 1 177 ? 10.133 -14.172 -13.148 1 98.81 177 VAL A O 1
ATOM 1367 N N . ILE A 1 178 ? 9.414 -13.141 -14.984 1 98.56 178 ILE A N 1
ATOM 1368 C CA . ILE A 1 178 ? 10.758 -12.969 -15.539 1 98.56 178 ILE A CA 1
ATOM 1369 C C . ILE A 1 178 ? 11.602 -12.133 -14.578 1 98.56 178 ILE A C 1
ATOM 1371 O O . ILE A 1 178 ? 12.734 -12.5 -14.258 1 98.56 178 ILE A O 1
ATOM 1375 N N . ASN A 1 179 ? 11.078 -11.039 -14.094 1 98.62 179 ASN A N 1
ATOM 1376 C CA . ASN A 1 179 ? 11.789 -10.188 -13.141 1 98.62 179 ASN A CA 1
ATOM 1377 C C . ASN A 1 179 ? 12.125 -10.938 -11.852 1 98.62 179 ASN A C 1
ATOM 1379 O O . ASN A 1 179 ? 13.234 -10.812 -11.336 1 98.62 179 ASN A O 1
ATOM 1383 N N . ALA A 1 180 ? 11.148 -11.68 -11.352 1 98.62 180 ALA A N 1
ATOM 1384 C CA . ALA A 1 180 ? 11.312 -12.383 -10.086 1 98.62 180 ALA A CA 1
ATOM 1385 C C . ALA A 1 180 ? 12.391 -13.461 -10.188 1 98.62 180 ALA A C 1
ATOM 1387 O O . ALA A 1 180 ? 13.125 -13.703 -9.234 1 98.62 180 ALA A O 1
ATOM 1388 N N . ILE A 1 181 ? 12.438 -14.117 -11.312 1 97.69 181 ILE A N 1
ATOM 1389 C CA . ILE A 1 181 ? 13.484 -15.109 -11.523 1 97.69 181 ILE A CA 1
ATOM 1390 C C . ILE A 1 181 ? 14.852 -14.453 -11.359 1 97.69 181 ILE A C 1
ATOM 1392 O O . ILE A 1 181 ? 15.789 -15.086 -10.867 1 97.69 181 ILE A O 1
ATOM 1396 N N . ASN A 1 182 ? 14.891 -13.219 -11.711 1 97.19 182 ASN A N 1
ATOM 1397 C CA . ASN A 1 182 ? 16.125 -12.461 -11.586 1 97.19 182 ASN A CA 1
ATOM 1398 C C . ASN A 1 182 ? 16.172 -11.656 -10.297 1 97.19 182 ASN A C 1
ATOM 1400 O O . ASN A 1 182 ? 16.953 -10.711 -10.172 1 97.19 182 ASN A O 1
ATOM 1404 N N . ASN A 1 183 ? 15.328 -11.914 -9.406 1 98.06 183 ASN A N 1
ATOM 1405 C CA . ASN A 1 183 ? 15.305 -11.359 -8.062 1 98.06 183 ASN A CA 1
ATOM 1406 C C . ASN A 1 183 ? 15 -9.859 -8.078 1 98.06 183 ASN A C 1
ATOM 1408 O O . ASN A 1 183 ? 15.594 -9.094 -7.32 1 98.06 183 ASN A O 1
ATOM 1412 N N . ASN A 1 184 ? 14.102 -9.492 -8.984 1 97.94 184 ASN A N 1
ATOM 1413 C CA . ASN A 1 184 ? 13.703 -8.094 -9.086 1 97.94 184 ASN A CA 1
ATOM 1414 C C . ASN A 1 184 ? 12.188 -7.934 -8.984 1 97.94 184 ASN A C 1
ATOM 1416 O O . ASN A 1 184 ? 11.438 -8.688 -9.609 1 97.94 184 ASN A O 1
ATOM 1420 N N . GLN A 1 185 ? 11.773 -7.004 -8.188 1 98.56 185 GLN A N 1
ATOM 1421 C CA . GLN A 1 185 ? 10.367 -6.609 -8.156 1 98.56 185 GLN A CA 1
ATOM 1422 C C . GLN A 1 185 ? 10.008 -5.758 -9.367 1 98.56 185 GLN A C 1
ATOM 1424 O O . GLN A 1 185 ? 10.656 -4.742 -9.641 1 98.56 185 GLN A O 1
ATOM 1429 N N . LEU A 1 186 ? 9.023 -6.215 -10.094 1 98.56 186 LEU A N 1
ATOM 1430 C CA . LEU A 1 186 ? 8.562 -5.395 -11.211 1 98.56 186 LEU A CA 1
ATOM 1431 C C . LEU A 1 186 ? 7.957 -4.086 -10.703 1 98.56 186 LEU A C 1
ATOM 1433 O O . LEU A 1 186 ? 7.207 -4.082 -9.727 1 98.56 186 LEU A O 1
ATOM 1437 N N . GLN A 1 187 ? 8.227 -2.979 -11.406 1 97.12 187 GLN A N 1
ATOM 1438 C CA . GLN A 1 187 ? 7.762 -1.643 -11.047 1 97.12 187 GLN A CA 1
ATOM 1439 C C . GLN A 1 187 ? 6.902 -1.042 -12.148 1 97.12 187 GLN A C 1
ATOM 1441 O O . GLN A 1 187 ? 7.109 -1.334 -13.328 1 97.12 187 GLN A O 1
ATOM 1446 N N . PRO A 1 188 ? 5.898 -0.135 -11.797 1 97.25 188 PRO A N 1
ATOM 1447 C CA . PRO A 1 188 ? 5.516 0.224 -10.43 1 97.25 188 PRO A CA 1
ATOM 1448 C C . PRO A 1 188 ? 4.699 -0.867 -9.742 1 97.25 188 PRO A C 1
ATOM 1450 O O . PRO A 1 188 ? 4.055 -1.679 -10.414 1 97.25 188 PRO A O 1
ATOM 1453 N N . VAL A 1 189 ? 4.715 -0.918 -8.43 1 97.94 189 VAL A N 1
ATOM 1454 C CA . VAL A 1 189 ? 3.975 -1.914 -7.668 1 97.94 189 VAL A CA 1
ATOM 1455 C C . VAL A 1 189 ? 2.482 -1.592 -7.711 1 97.94 189 VAL A C 1
ATOM 1457 O O . VAL A 1 189 ? 1.648 -2.494 -7.824 1 97.94 189 VAL A O 1
ATOM 1460 N N . PHE A 1 190 ? 2.127 -0.341 -7.602 1 96.38 190 PHE A N 1
ATOM 1461 C CA . PHE A 1 190 ? 0.753 0.142 -7.688 1 96.38 190 PHE A CA 1
ATOM 1462 C C . PHE A 1 190 ? 0.527 0.898 -8.992 1 96.38 190 PHE A C 1
ATOM 1464 O O . PHE A 1 190 ? 1.237 1.861 -9.289 1 96.38 190 PHE A O 1
ATOM 1471 N N . GLU A 1 191 ? -0.519 0.537 -9.742 1 95.25 191 GLU A N 1
ATOM 1472 C CA . GLU A 1 191 ? -0.749 1.104 -11.07 1 95.25 191 GLU A CA 1
ATOM 1473 C C . GLU A 1 191 ? -1.837 2.174 -11.031 1 95.25 191 GLU A C 1
ATOM 1475 O O . GLU A 1 191 ? -2.088 2.848 -12.031 1 95.25 191 GLU A O 1
ATOM 1480 N N . GLY A 1 192 ? -2.461 2.379 -9.93 1 94 192 GLY A N 1
ATOM 1481 C CA . GLY A 1 192 ? -3.574 3.312 -9.875 1 94 192 GLY A CA 1
ATOM 1482 C C . GLY A 1 192 ? -4.922 2.645 -10.055 1 94 192 GLY A C 1
ATOM 1483 O O . GLY A 1 192 ? -5.266 1.715 -9.32 1 94 192 GLY A O 1
ATOM 1484 N N . VAL A 1 193 ? -5.715 3.26 -10.977 1 94.12 193 VAL A N 1
ATOM 1485 C CA . VAL A 1 193 ? -7.047 2.723 -11.234 1 94.12 193 VAL A CA 1
ATOM 1486 C C . VAL A 1 193 ? -7.133 2.232 -12.672 1 94.12 193 VAL A C 1
ATOM 1488 O O . VAL A 1 193 ? -6.586 2.857 -13.586 1 94.12 193 VAL A O 1
ATOM 1491 N N . LYS A 1 194 ? -7.719 1.092 -12.82 1 86.19 194 LYS A N 1
ATOM 1492 C CA . LYS A 1 194 ? -8.031 0.59 -14.156 1 86.19 194 LYS A CA 1
ATOM 1493 C C . LYS A 1 194 ? -9.516 0.257 -14.289 1 86.19 194 LYS A C 1
ATOM 1495 O O . LYS A 1 194 ? -10.133 -0.207 -13.328 1 86.19 194 LYS A O 1
ATOM 1500 N N . ASP A 1 195 ? -10.258 0.985 -15.242 1 68 195 ASP A N 1
ATOM 1501 C CA . ASP A 1 195 ? -11.672 0.71 -15.492 1 68 195 ASP A CA 1
ATOM 1502 C C . ASP A 1 195 ? -11.859 -0.677 -16.094 1 68 195 ASP A C 1
ATOM 1504 O O . ASP A 1 195 ? -11.047 -1.123 -16.906 1 68 195 ASP A O 1
ATOM 1508 N N . ASP A 1 196 ? -12.672 -1.605 -15.344 1 55.41 196 ASP A N 1
ATOM 1509 C CA . ASP A 1 196 ? -13.07 -2.832 -16.031 1 55.41 196 ASP A CA 1
ATOM 1510 C C . ASP A 1 196 ? -13.758 -2.521 -17.359 1 55.41 196 ASP A C 1
ATOM 1512 O O . ASP A 1 196 ? -14.438 -1.501 -17.484 1 55.41 196 ASP A O 1
ATOM 1516 N N . MET B 1 1 ? -16.219 26.328 1.597 1 86.62 1 MET B N 1
ATOM 1517 C CA . MET B 1 1 ? -16.375 25.172 2.465 1 86.62 1 MET B CA 1
ATOM 1518 C C . MET B 1 1 ? -15.32 25.156 3.566 1 86.62 1 MET B C 1
ATOM 1520 O O . MET B 1 1 ? -15.617 24.844 4.719 1 86.62 1 MET B O 1
ATOM 1524 N N . LEU B 1 2 ? -14.125 25.75 3.299 1 96.06 2 LEU B N 1
ATOM 1525 C CA . LEU B 1 2 ? -13.016 25.672 4.246 1 96.06 2 LEU B CA 1
ATOM 1526 C C . LEU B 1 2 ? -12.797 27 4.941 1 96.06 2 LEU B C 1
ATOM 1528 O O . LEU B 1 2 ? -12.008 27.094 5.883 1 96.06 2 LEU B O 1
ATOM 1532 N N . LYS B 1 3 ? -13.555 27.984 4.547 1 97 3 LYS B N 1
ATOM 1533 C CA . LYS B 1 3 ? -13.398 29.312 5.133 1 97 3 LYS B CA 1
ATOM 1534 C C . LYS B 1 3 ? -13.578 29.281 6.645 1 97 3 LYS B C 1
ATOM 1536 O O . LYS B 1 3 ? -14.531 28.656 7.145 1 97 3 LYS B O 1
ATOM 1541 N N . ASN B 1 4 ? -12.641 29.797 7.348 1 97.25 4 ASN B N 1
ATOM 1542 C CA . ASN B 1 4 ? -12.633 30 8.797 1 97.25 4 ASN B CA 1
ATOM 1543 C C . ASN B 1 4 ? -12.461 28.672 9.547 1 97.25 4 ASN B C 1
ATOM 1545 O O . ASN B 1 4 ? -12.578 28.641 10.773 1 97.25 4 ASN B O 1
ATOM 1549 N N . LYS B 1 5 ? -12.352 27.547 8.836 1 98.25 5 LYS B N 1
ATOM 1550 C CA . LYS B 1 5 ? -12.039 26.281 9.508 1 98.25 5 LYS B CA 1
ATOM 1551 C C . LYS B 1 5 ? -10.656 26.328 10.148 1 98.25 5 LYS B C 1
ATOM 1553 O O . LYS B 1 5 ? -9.711 26.844 9.547 1 98.25 5 LYS B O 1
ATOM 1558 N N . LYS B 1 6 ? -10.57 25.891 11.336 1 98.56 6 LYS B N 1
ATOM 1559 C CA . LYS B 1 6 ? -9.281 25.766 12.008 1 98.56 6 LYS B CA 1
ATOM 1560 C C . LYS B 1 6 ? -8.516 24.547 11.516 1 98.56 6 LYS B C 1
ATOM 1562 O O . LYS B 1 6 ? -8.852 23.406 11.867 1 98.56 6 LYS B O 1
ATOM 1567 N N . ILE B 1 7 ? -7.535 24.781 10.758 1 98.75 7 ILE B N 1
ATOM 1568 C CA . ILE B 1 7 ? -6.75 23.703 10.164 1 98.75 7 ILE B CA 1
ATOM 1569 C C . ILE B 1 7 ? -5.332 23.719 10.727 1 98.75 7 ILE B C 1
ATOM 1571 O O . ILE B 1 7 ? -4.621 24.719 10.609 1 98.75 7 ILE B O 1
ATOM 1575 N N . GLY B 1 8 ? -4.961 22.688 11.406 1 98.81 8 GLY B N 1
ATOM 1576 C CA . GLY B 1 8 ? -3.572 22.5 11.789 1 98.81 8 GLY B CA 1
ATOM 1577 C C . GLY B 1 8 ? -2.721 21.906 10.68 1 98.81 8 GLY B C 1
ATOM 1578 O O . GLY B 1 8 ? -3.176 21.031 9.938 1 98.81 8 GLY B O 1
ATOM 1579 N N . ILE B 1 9 ? -1.469 22.344 10.602 1 98.81 9 ILE B N 1
ATOM 1580 C CA . ILE B 1 9 ? -0.515 21.797 9.641 1 98.81 9 ILE B CA 1
ATOM 1581 C C . ILE B 1 9 ? 0.784 21.438 10.359 1 98.81 9 ILE B C 1
ATOM 1583 O O . ILE B 1 9 ? 1.458 22.297 10.914 1 98.81 9 ILE B O 1
ATOM 1587 N N . GLY B 1 10 ? 1.073 20.156 10.352 1 98.56 10 GLY B N 1
ATOM 1588 C CA . GLY B 1 10 ? 2.338 19.688 10.898 1 98.56 10 GLY B CA 1
ATOM 1589 C C . GLY B 1 10 ? 3.4 19.484 9.836 1 98.56 10 GLY B C 1
ATOM 1590 O O . GLY B 1 10 ? 3.219 18.688 8.906 1 98.56 10 GLY B O 1
ATOM 1591 N N . LEU B 1 11 ? 4.543 20.141 9.984 1 96.94 11 LEU B N 1
ATOM 1592 C CA . LEU B 1 11 ? 5.668 20.016 9.062 1 96.94 11 LEU B CA 1
ATOM 1593 C C . LEU B 1 11 ? 6.719 19.062 9.617 1 96.94 11 LEU B C 1
ATOM 1595 O O . LEU B 1 11 ? 7.168 19.219 10.75 1 96.94 11 LEU B O 1
ATOM 1599 N N . THR B 1 12 ? 7.082 18.109 8.789 1 95.88 12 THR B N 1
ATOM 1600 C CA . THR B 1 12 ? 8.094 17.141 9.219 1 95.88 12 THR B CA 1
ATOM 1601 C C . THR B 1 12 ? 9.188 17 8.164 1 95.88 12 THR B C 1
ATOM 1603 O O . THR B 1 12 ? 9.141 17.656 7.117 1 95.88 12 THR B O 1
ATOM 1606 N N . GLY B 1 13 ? 10.297 16.25 8.5 1 85.31 13 GLY B N 1
ATOM 1607 C CA . GLY B 1 13 ? 11.602 16.281 7.844 1 85.31 13 GLY B CA 1
ATOM 1608 C C . GLY B 1 13 ? 11.609 15.578 6.5 1 85.31 13 GLY B C 1
ATOM 1609 O O . GLY B 1 13 ? 12.398 14.656 6.281 1 85.31 13 GLY B O 1
ATOM 1610 N N . SER B 1 14 ? 10.836 15.836 5.484 1 83.44 14 SER B N 1
ATOM 1611 C CA . SER B 1 14 ? 10.969 15.531 4.062 1 83.44 14 SER B CA 1
ATOM 1612 C C . SER B 1 14 ? 11.195 16.797 3.24 1 83.44 14 SER B C 1
ATOM 1614 O O . SER B 1 14 ? 10.242 17.375 2.719 1 83.44 14 SER B O 1
ATOM 1616 N N . PHE B 1 15 ? 12.352 17.125 3.004 1 79 15 PHE B N 1
ATOM 1617 C CA . PHE B 1 15 ? 12.75 18.453 2.547 1 79 15 PHE B CA 1
ATOM 1618 C C . PHE B 1 15 ? 12.547 18.594 1.045 1 79 15 PHE B C 1
ATOM 1620 O O . PHE B 1 15 ? 12.305 19.688 0.547 1 79 15 PHE B O 1
ATOM 1627 N N . CYS B 1 16 ? 12.586 17.531 0.384 1 82.38 16 CYS B N 1
ATOM 1628 C CA . CYS B 1 16 ? 12.43 17.578 -1.065 1 82.38 16 CYS B CA 1
ATOM 1629 C C . CYS B 1 16 ? 11.008 17.953 -1.449 1 82.38 16 CYS B C 1
ATOM 1631 O O . CYS B 1 16 ? 10.742 18.328 -2.598 1 82.38 16 CYS B O 1
ATOM 1633 N N . SER B 1 17 ? 10.117 17.906 -0.434 1 88.69 17 SER B N 1
ATOM 1634 C CA . SER B 1 17 ? 8.711 18.156 -0.734 1 88.69 17 SER B CA 1
ATOM 1635 C C . SER B 1 17 ? 8.234 19.453 -0.085 1 88.69 17 SER B C 1
ATOM 1637 O O . SER B 1 17 ? 7.039 19.75 -0.093 1 88.69 17 SER B O 1
ATOM 1639 N N . LEU B 1 18 ? 9.094 20.234 0.409 1 88.5 18 LEU B N 1
ATOM 1640 C CA . LEU B 1 18 ? 8.719 21.438 1.161 1 88.5 18 LEU B CA 1
ATOM 1641 C C . LEU B 1 18 ? 8.133 22.5 0.239 1 88.5 18 LEU B C 1
ATOM 1643 O O . LEU B 1 18 ? 7.215 23.219 0.629 1 88.5 18 LEU B O 1
ATOM 1647 N N . GLN B 1 19 ? 8.703 22.594 -0.951 1 88 19 GLN B N 1
ATOM 1648 C CA . GLN B 1 19 ? 8.164 23.578 -1.89 1 88 19 GLN B CA 1
ATOM 1649 C C . GLN B 1 19 ? 6.707 23.266 -2.229 1 88 19 GLN B C 1
ATOM 1651 O O . GLN B 1 19 ? 5.867 24.172 -2.254 1 88 19 GLN B O 1
ATOM 1656 N N . LYS B 1 20 ? 6.438 22 -2.479 1 91.75 20 LYS B N 1
ATOM 1657 C CA . LYS B 1 20 ? 5.07 21.578 -2.74 1 91.75 20 LYS B CA 1
ATOM 1658 C C . LYS B 1 20 ? 4.168 21.844 -1.54 1 91.75 20 LYS B C 1
ATOM 1660 O O . LYS B 1 20 ? 3.023 22.281 -1.701 1 91.75 20 LYS B O 1
ATOM 1665 N N . THR B 1 21 ? 4.715 21.641 -0.465 1 95.06 21 THR B N 1
ATOM 1666 C CA . THR B 1 21 ? 4 21.859 0.788 1 95.06 21 THR B CA 1
ATOM 1667 C C . THR B 1 21 ? 3.656 23.344 0.958 1 95.06 21 THR B C 1
ATOM 1669 O O . THR B 1 21 ? 2.518 23.688 1.281 1 95.06 21 THR B O 1
ATOM 1672 N N . LEU B 1 22 ? 4.613 24.172 0.669 1 94.62 22 LEU B N 1
ATOM 1673 C CA . LEU B 1 22 ? 4.402 25.609 0.8 1 94.62 22 LEU B CA 1
ATOM 1674 C C . LEU B 1 22 ? 3.316 26.094 -0.157 1 94.62 22 LEU B C 1
ATOM 1676 O O . LEU B 1 22 ? 2.502 26.953 0.2 1 94.62 22 LEU B O 1
ATOM 1680 N N . ALA B 1 23 ? 3.291 25.578 -1.331 1 96.56 23 ALA B N 1
ATOM 1681 C CA . ALA B 1 23 ? 2.27 25.938 -2.311 1 96.56 23 ALA B CA 1
ATOM 1682 C C . ALA B 1 23 ? 0.873 25.594 -1.793 1 96.56 23 ALA B C 1
ATOM 1684 O O . ALA B 1 23 ? -0.059 26.391 -1.947 1 96.56 23 ALA B O 1
ATOM 1685 N N . VAL B 1 24 ? 0.717 24.469 -1.153 1 98.06 24 VAL B N 1
ATOM 1686 C CA . VAL B 1 24 ? -0.569 24.031 -0.615 1 98.06 24 VAL B CA 1
ATOM 1687 C C . VAL B 1 24 ? -0.973 24.938 0.545 1 98.06 24 VAL B C 1
ATOM 1689 O O . VAL B 1 24 ? -2.139 25.328 0.663 1 98.06 24 VAL B O 1
ATOM 1692 N N . ILE B 1 25 ? 0.009 25.281 1.388 1 98.06 25 ILE B N 1
ATOM 1693 C CA . ILE B 1 25 ? -0.264 26.141 2.531 1 98.06 25 ILE B CA 1
ATOM 1694 C C . ILE B 1 25 ? -0.754 27.5 2.045 1 98.06 25 ILE B C 1
ATOM 1696 O O . ILE B 1 25 ? -1.705 28.062 2.596 1 98.06 25 ILE B O 1
ATOM 1700 N N . LYS B 1 26 ? -0.158 28.016 0.965 1 98.19 26 LYS B N 1
ATOM 1701 C CA . LYS B 1 26 ? -0.58 29.281 0.375 1 98.19 26 LYS B CA 1
ATOM 1702 C C . LYS B 1 26 ? -2.012 29.188 -0.144 1 98.19 26 LYS B C 1
ATOM 1704 O O . LYS B 1 26 ? -2.795 30.125 0.023 1 98.19 26 LYS B O 1
ATOM 1709 N N . GLU B 1 27 ? -2.301 28.094 -0.715 1 98.25 27 GLU B N 1
ATOM 1710 C CA . GLU B 1 27 ? -3.656 27.891 -1.216 1 98.25 27 GLU B CA 1
ATOM 1711 C C . GLU B 1 27 ? -4.664 27.844 -0.072 1 98.25 27 GLU B C 1
ATOM 1713 O O . GLU B 1 27 ? -5.738 28.453 -0.161 1 98.25 27 GLU B O 1
ATOM 1718 N N . LEU B 1 28 ? -4.352 27.141 1.001 1 98.38 28 LEU B N 1
ATOM 1719 C CA . LEU B 1 28 ? -5.227 27.062 2.168 1 98.38 28 LEU B CA 1
ATOM 1720 C C . LEU B 1 28 ? -5.43 28.453 2.777 1 98.38 28 LEU B C 1
ATOM 1722 O O . LEU B 1 28 ? -6.543 28.797 3.184 1 98.38 28 LEU B O 1
ATOM 1726 N N . ALA B 1 29 ? -4.344 29.203 2.812 1 98 29 ALA B N 1
ATOM 1727 C CA . ALA B 1 29 ? -4.441 30.562 3.305 1 98 29 ALA B CA 1
ATOM 1728 C C . ALA B 1 29 ? -5.367 31.406 2.424 1 98 29 ALA B C 1
ATOM 1730 O O . ALA B 1 29 ? -6.184 32.188 2.93 1 98 29 ALA B O 1
ATOM 1731 N N . ALA B 1 30 ? -5.23 31.219 1.126 1 97.75 30 ALA B N 1
ATOM 1732 C CA . ALA B 1 30 ? -6.047 31.953 0.162 1 97.75 30 ALA B CA 1
ATOM 1733 C C . ALA B 1 30 ? -7.523 31.594 0.311 1 97.75 30 ALA B C 1
ATOM 1735 O O . ALA B 1 30 ? -8.398 32.406 0.01 1 97.75 30 ALA B O 1
ATOM 1736 N N . LEU B 1 31 ? -7.773 30.422 0.804 1 97.88 31 LEU B N 1
ATOM 1737 C CA . LEU B 1 31 ? -9.141 29.969 1.048 1 97.88 31 LEU B CA 1
ATOM 1738 C C . LEU B 1 31 ? -9.641 30.469 2.396 1 97.88 31 LEU B C 1
ATOM 1740 O O . LEU B 1 31 ? -10.727 30.078 2.842 1 97.88 31 LEU B O 1
ATOM 1744 N N . GLU B 1 32 ? -8.828 31.234 3.082 1 97.75 32 GLU B N 1
ATOM 1745 C CA . GLU B 1 32 ? -9.148 31.922 4.332 1 97.75 32 GLU B CA 1
ATOM 1746 C C . GLU B 1 32 ? -9.344 30.922 5.473 1 97.75 32 GLU B C 1
ATOM 1748 O O . GLU B 1 32 ? -10.227 31.109 6.312 1 97.75 32 GLU B O 1
ATOM 1753 N N . CYS B 1 33 ? -8.641 29.844 5.418 1 98.12 33 CYS B N 1
ATOM 1754 C CA . CYS B 1 33 ? -8.578 28.938 6.566 1 98.12 33 CYS B CA 1
ATOM 1755 C C . CYS B 1 33 ? -7.859 29.609 7.734 1 98.12 33 CYS B C 1
ATOM 1757 O O . CYS B 1 33 ? -6.984 30.453 7.531 1 98.12 33 CYS B O 1
ATOM 1759 N N . ASP B 1 34 ? -8.336 29.281 8.906 1 98.31 34 ASP B N 1
ATOM 1760 C CA . ASP B 1 34 ? -7.598 29.656 10.109 1 98.31 34 ASP B CA 1
ATOM 1761 C C . ASP B 1 34 ? -6.488 28.641 10.398 1 98.31 34 ASP B C 1
ATOM 1763 O O . ASP B 1 34 ? -6.734 27.594 10.992 1 98.31 34 ASP B O 1
ATOM 1767 N N . LEU B 1 35 ? -5.211 28.984 10.055 1 98.75 35 LEU B N 1
ATOM 1768 C CA . LEU B 1 35 ? -4.121 28.016 10 1 98.75 35 LEU B CA 1
ATOM 1769 C C . LEU B 1 35 ? -3.309 28.031 11.289 1 98.75 35 LEU B C 1
ATOM 1771 O O . LEU B 1 35 ? -3.002 29.094 11.82 1 98.75 35 LEU B O 1
ATOM 1775 N N . TYR B 1 36 ? -3.027 26.938 11.805 1 98.75 36 TYR B N 1
ATOM 1776 C CA . TYR B 1 36 ? -2.096 26.688 12.898 1 98.75 36 TYR B CA 1
ATOM 1777 C C . TYR B 1 36 ? -0.962 25.766 12.461 1 98.75 36 TYR B C 1
ATOM 1779 O O . TYR B 1 36 ? -1.199 24.625 12.086 1 98.75 36 TYR B O 1
ATOM 1787 N N . ILE B 1 37 ? 0.292 26.234 12.562 1 98.62 37 ILE B N 1
ATOM 1788 C CA . ILE B 1 37 ? 1.417 25.484 12.016 1 98.62 37 ILE B CA 1
ATOM 1789 C C . ILE B 1 37 ? 2.24 24.891 13.148 1 98.62 37 ILE B C 1
ATOM 1791 O O . ILE B 1 37 ? 2.576 25.578 14.117 1 98.62 37 ILE B O 1
ATOM 1795 N N . PHE B 1 38 ? 2.533 23.672 13.023 1 98.5 38 PHE B N 1
ATOM 1796 C CA . PHE B 1 38 ? 3.381 22.906 13.938 1 98.5 38 PHE B CA 1
ATOM 1797 C C . PHE B 1 38 ? 4.637 22.422 13.227 1 98.5 38 PHE B C 1
ATOM 1799 O O . PHE B 1 38 ? 4.57 21.969 12.078 1 98.5 38 PHE B O 1
ATOM 1806 N N . ALA B 1 39 ? 5.781 22.531 13.867 1 96.38 39 ALA B N 1
ATOM 1807 C CA . ALA B 1 39 ? 7.027 22.109 13.227 1 96.38 39 ALA B CA 1
ATOM 1808 C C . ALA B 1 39 ? 7.777 21.094 14.094 1 96.38 39 ALA B C 1
ATOM 1810 O O . ALA B 1 39 ? 7.855 21.25 15.312 1 96.38 39 ALA B O 1
ATOM 1811 N N . SER B 1 40 ? 8.234 20.047 13.438 1 94.81 40 SER B N 1
ATOM 1812 C CA . SER B 1 40 ? 9.102 19.109 14.117 1 94.81 40 SER B CA 1
ATOM 1813 C C . SER B 1 40 ? 10.508 19.672 14.305 1 94.81 40 SER B C 1
ATOM 1815 O O . SER B 1 40 ? 10.867 20.656 13.664 1 94.81 40 SER B O 1
ATOM 1817 N N . GLU B 1 41 ? 11.312 19.016 15.125 1 91.06 41 GLU B N 1
ATOM 1818 C CA . GLU B 1 41 ? 12.688 19.438 15.383 1 91.06 41 GLU B CA 1
ATOM 1819 C C . GLU B 1 41 ? 13.516 19.406 14.102 1 91.06 41 GLU B C 1
ATOM 1821 O O . GLU B 1 41 ? 14.414 20.234 13.922 1 91.06 41 GLU B O 1
ATOM 1826 N N . LYS B 1 42 ? 13.211 18.516 13.242 1 87.81 42 LYS B N 1
ATOM 1827 C CA . LYS B 1 42 ? 13.953 18.391 11.992 1 87.81 42 LYS B CA 1
ATOM 1828 C C . LYS B 1 42 ? 13.781 19.625 11.109 1 87.81 42 LYS B C 1
ATOM 1830 O O . LYS B 1 42 ? 14.719 20.047 10.438 1 87.81 42 LYS B O 1
ATOM 1835 N N . ILE B 1 43 ? 12.602 20.109 11.164 1 88 43 ILE B N 1
ATOM 1836 C CA . ILE B 1 43 ? 12.305 21.312 10.391 1 88 43 ILE B CA 1
ATOM 1837 C C . ILE B 1 43 ? 13.031 22.516 10.992 1 88 43 ILE B C 1
ATOM 1839 O O . ILE B 1 43 ? 13.602 23.328 10.266 1 88 43 ILE B O 1
ATOM 1843 N N . LEU B 1 44 ? 13.07 22.609 12.266 1 86.62 44 LEU B N 1
ATOM 1844 C CA . LEU B 1 44 ? 13.648 23.734 12.984 1 86.62 44 LEU B CA 1
ATOM 1845 C C . LEU B 1 44 ? 15.172 23.734 12.867 1 86.62 44 LEU B C 1
ATOM 1847 O O . LEU B 1 44 ? 15.805 24.797 12.891 1 86.62 44 LEU B O 1
ATOM 1851 N N . ASN B 1 45 ? 15.711 22.594 12.688 1 81.5 45 ASN B N 1
ATOM 1852 C CA . ASN B 1 45 ? 17.156 22.469 12.68 1 81.5 45 ASN B CA 1
ATOM 1853 C C . ASN B 1 45 ? 17.703 22.281 11.266 1 81.5 45 ASN B C 1
ATOM 1855 O O . ASN B 1 45 ? 18.906 22.094 11.078 1 81.5 45 ASN B O 1
ATOM 1859 N N . CYS B 1 46 ? 16.859 22.203 10.352 1 70.38 46 CYS B N 1
ATOM 1860 C CA . CYS B 1 46 ? 17.281 21.891 8.992 1 70.38 46 CYS B CA 1
ATOM 1861 C C . CYS B 1 46 ? 18.016 23.078 8.367 1 70.38 46 CYS B C 1
ATOM 1863 O O . CYS B 1 46 ? 17.516 24.203 8.375 1 70.38 46 CYS B O 1
ATOM 1865 N N . ASN B 1 47 ? 19.312 23.031 8.297 1 61.5 47 ASN B N 1
ATOM 1866 C CA . ASN B 1 47 ? 20.062 23.938 7.434 1 61.5 47 ASN B CA 1
ATOM 1867 C C . ASN B 1 47 ? 19.906 23.578 5.961 1 61.5 47 ASN B C 1
ATOM 1869 O O . ASN B 1 47 ? 20.766 22.891 5.387 1 61.5 47 ASN B O 1
ATOM 1873 N N . THR B 1 48 ? 18.719 23.359 5.5 1 54.44 48 THR B N 1
ATOM 1874 C CA . THR B 1 48 ? 18.578 22.766 4.172 1 54.44 48 THR B CA 1
ATOM 1875 C C . THR B 1 48 ? 18.984 23.766 3.092 1 54.44 48 THR B C 1
ATOM 1877 O O . THR B 1 48 ? 19.078 24.969 3.355 1 54.44 48 THR B O 1
ATOM 1880 N N . ARG B 1 49 ? 19.5 23.219 1.963 1 51 49 ARG B N 1
ATOM 1881 C CA . ARG B 1 49 ? 19.922 23.922 0.754 1 51 49 ARG B CA 1
ATOM 1882 C C . ARG B 1 49 ? 18.859 24.922 0.307 1 51 49 ARG B C 1
ATOM 1884 O O . ARG B 1 49 ? 19.156 25.891 -0.403 1 51 49 ARG B O 1
ATOM 1891 N N . PHE B 1 50 ? 17.719 24.672 0.412 1 52.75 50 PHE B N 1
ATOM 1892 C CA . PHE B 1 50 ? 16.688 25.453 -0.28 1 52.75 50 PHE B CA 1
ATOM 1893 C C . PHE B 1 50 ? 16.469 26.781 0.411 1 52.75 50 PHE B C 1
ATOM 1895 O O . PHE B 1 50 ? 16.5 27.828 -0.236 1 52.75 50 PHE B O 1
ATOM 1902 N N . ASN B 1 51 ? 15.836 26.828 1.671 1 56.31 51 ASN B N 1
ATOM 1903 C CA . ASN B 1 51 ? 15.664 28.047 2.449 1 56.31 51 ASN B CA 1
ATOM 1904 C C . ASN B 1 51 ? 16.094 27.844 3.902 1 56.31 51 ASN B C 1
ATOM 1906 O O . ASN B 1 51 ? 15.961 26.75 4.445 1 56.31 51 ASN B O 1
ATOM 1910 N N . LYS B 1 52 ? 16.844 28.688 4.387 1 71.88 52 LYS B N 1
ATOM 1911 C CA . LYS B 1 52 ? 17.25 28.703 5.785 1 71.88 52 LYS B CA 1
ATOM 1912 C C . LYS B 1 52 ? 16.062 28.5 6.711 1 71.88 52 LYS B C 1
ATOM 1914 O O . LYS B 1 52 ? 14.945 28.938 6.41 1 71.88 52 LYS B O 1
ATOM 1919 N N . ALA B 1 53 ? 16.047 27.578 7.504 1 79.88 53 ALA B N 1
ATOM 1920 C CA . ALA B 1 53 ? 15.016 27.297 8.508 1 79.88 53 ALA B CA 1
ATOM 1921 C C . ALA B 1 53 ? 14.336 28.578 8.977 1 79.88 53 ALA B C 1
ATOM 1923 O O . ALA B 1 53 ? 13.109 28.625 9.078 1 79.88 53 ALA B O 1
ATOM 1924 N N . ASP B 1 54 ? 15.102 29.578 9.062 1 86.06 54 ASP B N 1
ATOM 1925 C CA . ASP B 1 54 ? 14.562 30.844 9.555 1 86.06 54 ASP B CA 1
ATOM 1926 C C . ASP B 1 54 ? 13.633 31.484 8.531 1 86.06 54 ASP B C 1
ATOM 1928 O O . ASP B 1 54 ? 12.57 32 8.891 1 86.06 54 ASP B O 1
ATOM 1932 N N . GLU B 1 55 ? 14.031 31.438 7.34 1 87.81 55 GLU B N 1
ATOM 1933 C CA . GLU B 1 55 ? 13.219 32.031 6.273 1 87.81 55 GLU B CA 1
ATOM 1934 C C . GLU B 1 55 ? 11.898 31.266 6.109 1 87.81 55 GLU B C 1
ATOM 1936 O O . GLU B 1 55 ? 10.852 31.875 5.906 1 87.81 55 GLU B O 1
ATOM 1941 N N . LEU B 1 56 ? 11.992 29.984 6.211 1 89.5 56 LEU B N 1
ATOM 1942 C CA . LEU B 1 56 ? 10.797 29.141 6.125 1 89.5 56 LEU B CA 1
ATOM 1943 C C . LEU B 1 56 ? 9.828 29.453 7.262 1 89.5 56 LEU B C 1
ATOM 1945 O O . LEU B 1 56 ? 8.641 29.656 7.027 1 89.5 56 LEU B O 1
ATOM 1949 N N . ILE B 1 57 ? 10.344 29.547 8.43 1 91.75 57 ILE B 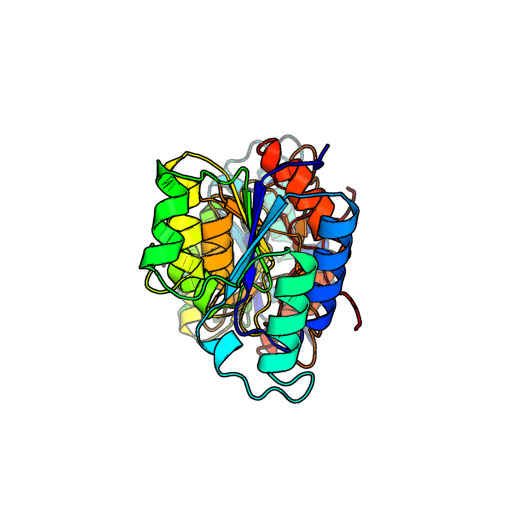N 1
ATOM 1950 C CA . ILE B 1 57 ? 9.523 29.797 9.609 1 91.75 57 ILE B CA 1
ATOM 1951 C C . ILE B 1 57 ? 8.859 31.172 9.484 1 91.75 57 ILE B C 1
ATOM 1953 O O . ILE B 1 57 ? 7.664 31.312 9.766 1 91.75 57 ILE B O 1
ATOM 1957 N N . ASP B 1 58 ? 9.648 32.094 9.039 1 93.31 58 ASP B N 1
ATOM 1958 C CA . ASP B 1 58 ? 9.109 33.438 8.852 1 93.31 58 ASP B CA 1
ATOM 1959 C C . ASP B 1 58 ? 7.953 33.438 7.855 1 93.31 58 ASP B C 1
ATOM 1961 O O . ASP B 1 58 ? 6.918 34.062 8.094 1 93.31 58 ASP B O 1
ATOM 1965 N N . GLU B 1 59 ? 8.148 32.781 6.801 1 93.56 59 GLU B N 1
ATOM 1966 C CA . GLU B 1 59 ? 7.121 32.688 5.77 1 93.56 59 GLU B CA 1
ATOM 1967 C C . GLU B 1 59 ? 5.867 32 6.301 1 93.56 59 GLU B C 1
ATOM 1969 O O . GLU B 1 59 ? 4.746 32.438 6.039 1 93.56 59 GLU B O 1
ATOM 1974 N N . LEU B 1 60 ? 6.059 30.984 7.031 1 95.81 60 LEU B N 1
ATOM 1975 C CA . LEU B 1 60 ? 4.949 30.219 7.602 1 95.81 60 LEU B CA 1
ATOM 1976 C C . LEU B 1 60 ? 4.168 31.078 8.602 1 95.81 60 LEU B C 1
ATOM 1978 O O . LEU B 1 60 ? 2.938 31.031 8.625 1 95.81 60 LEU B O 1
ATOM 1982 N N . GLU B 1 61 ? 4.828 31.812 9.398 1 97.31 61 GLU B N 1
ATOM 1983 C CA . GLU B 1 61 ? 4.184 32.688 10.383 1 97.31 61 GLU B CA 1
ATOM 1984 C C . GLU B 1 61 ? 3.414 33.812 9.711 1 97.31 61 GLU B C 1
ATOM 1986 O O . GLU B 1 61 ? 2.35 34.219 10.188 1 97.31 61 GLU B O 1
ATOM 1991 N N . LYS B 1 62 ? 3.934 34.25 8.602 1 97.31 62 LYS B N 1
ATOM 1992 C CA . LYS B 1 62 ? 3.223 35.25 7.82 1 97.31 62 LYS B CA 1
ATOM 1993 C C . LYS B 1 62 ? 1.924 34.688 7.25 1 97.31 62 LYS B C 1
ATOM 1995 O O . LYS B 1 62 ? 0.875 35.344 7.328 1 97.31 62 LYS B O 1
ATOM 2000 N N . LEU B 1 63 ? 2.01 33.5 6.734 1 96.88 63 LEU B N 1
ATOM 2001 C CA . LEU B 1 63 ? 0.861 32.875 6.098 1 96.88 63 LEU B CA 1
ATOM 2002 C C . LEU B 1 63 ? -0.217 32.531 7.125 1 96.88 63 LEU B C 1
ATOM 2004 O O . LEU B 1 63 ? -1.41 32.656 6.84 1 96.88 63 LEU B O 1
ATOM 2008 N N . SER B 1 64 ? 0.194 32.125 8.312 1 97.62 64 SER B N 1
ATOM 2009 C CA . SER B 1 64 ? -0.755 31.688 9.336 1 97.62 64 SER B CA 1
ATOM 2010 C C . SER B 1 64 ? -1.129 32.844 10.25 1 97.62 64 SER B C 1
ATOM 2012 O O . SER B 1 64 ? -2.08 32.75 11.031 1 97.62 64 SER B O 1
ATOM 2014 N N . LYS B 1 65 ? -0.32 33.938 10.258 1 97.12 65 LYS B N 1
ATOM 2015 C CA . LYS B 1 65 ? -0.511 35.125 11.086 1 97.12 65 LYS B CA 1
ATOM 2016 C C . LYS B 1 65 ? -0.361 34.781 12.57 1 97.12 65 LYS B C 1
ATOM 2018 O O . LYS B 1 65 ? -1.062 35.344 13.406 1 97.12 65 LYS B O 1
ATOM 2023 N N . ARG B 1 66 ? 0.434 33.812 12.898 1 96.81 66 ARG B N 1
ATOM 2024 C CA . ARG B 1 66 ? 0.756 33.406 14.258 1 96.81 66 ARG B CA 1
ATOM 2025 C C . ARG B 1 66 ? 2.113 32.719 14.312 1 96.81 66 ARG B C 1
ATOM 2027 O O . ARG B 1 66 ? 2.676 32.344 13.273 1 96.81 66 ARG B O 1
ATOM 2034 N N . LYS B 1 67 ? 2.652 32.562 15.5 1 97.38 67 LYS B N 1
ATOM 2035 C CA . LYS B 1 67 ? 3.922 31.859 15.688 1 97.38 67 LYS B CA 1
ATOM 2036 C C . LYS B 1 67 ? 3.775 30.359 15.422 1 97.38 67 LYS B C 1
ATOM 2038 O O . LYS B 1 67 ? 2.764 29.75 15.789 1 97.38 67 LYS B O 1
ATOM 2043 N N . VAL B 1 68 ? 4.797 29.828 14.867 1 97.62 68 VAL B N 1
ATOM 2044 C CA . VAL B 1 68 ? 4.871 28.391 14.664 1 97.62 68 VAL B CA 1
ATOM 2045 C C . VAL B 1 68 ? 5 27.688 16.016 1 97.62 68 VAL B C 1
ATOM 2047 O O . VAL B 1 68 ? 5.746 28.141 16.891 1 97.62 68 VAL B O 1
ATOM 2050 N N . ILE B 1 69 ? 4.219 26.641 16.172 1 98.31 69 ILE B N 1
ATOM 2051 C CA . ILE B 1 69 ? 4.23 25.859 17.406 1 98.31 69 ILE B CA 1
ATOM 2052 C C . ILE B 1 69 ? 5.309 24.781 17.328 1 98.31 69 ILE B C 1
ATOM 2054 O O . ILE B 1 69 ? 5.352 24 16.391 1 98.31 69 ILE B O 1
ATOM 2058 N N . THR B 1 70 ? 6.168 24.672 18.422 1 97 70 THR B N 1
ATOM 2059 C CA . THR B 1 70 ? 7.375 23.875 18.234 1 97 70 THR B CA 1
ATOM 2060 C C . THR B 1 70 ? 7.574 22.906 19.391 1 97 70 THR B C 1
ATOM 2062 O O . THR B 1 70 ? 8.594 22.203 19.469 1 97 70 THR B O 1
ATOM 2065 N N . ASN B 1 71 ? 6.566 22.859 20.297 1 96.75 71 ASN B N 1
ATOM 2066 C CA . ASN B 1 71 ? 6.762 21.953 21.422 1 96.75 71 ASN B CA 1
ATOM 2067 C C . ASN B 1 71 ? 5.453 21.297 21.859 1 96.75 71 ASN B C 1
ATOM 2069 O O . ASN B 1 71 ? 4.371 21.766 21.484 1 96.75 71 ASN B O 1
ATOM 2073 N N . VAL B 1 72 ? 5.602 20.281 22.656 1 97.81 72 VAL B N 1
ATOM 2074 C CA . VAL B 1 72 ? 4.504 19.391 23.047 1 97.81 72 VAL B CA 1
ATOM 2075 C C . VAL B 1 72 ? 3.506 20.156 23.906 1 97.81 72 VAL B C 1
ATOM 2077 O O . VAL B 1 72 ? 2.293 20.016 23.734 1 97.81 72 VAL B O 1
ATOM 2080 N N . VAL B 1 73 ? 3.947 20.969 24.828 1 97.5 73 VAL B N 1
ATOM 2081 C CA . VAL B 1 73 ? 3.092 21.656 25.781 1 97.5 73 VAL B CA 1
ATOM 2082 C C . VAL B 1 73 ? 2.137 22.594 25.047 1 97.5 73 VAL B C 1
ATOM 2084 O O . VAL B 1 73 ? 0.927 22.578 25.281 1 97.5 73 VAL B O 1
ATOM 2087 N N . ASP B 1 74 ? 2.676 23.328 24.156 1 97.5 74 ASP B N 1
ATOM 2088 C CA . ASP B 1 74 ? 1.876 24.281 23.391 1 97.5 74 ASP B CA 1
ATOM 2089 C C . ASP B 1 74 ? 0.939 23.562 22.422 1 97.5 74 ASP B C 1
ATOM 2091 O O . ASP B 1 74 ? -0.062 24.125 21.984 1 97.5 74 ASP B O 1
ATOM 2095 N N . SER B 1 75 ? 1.276 22.328 22.016 1 98 75 SER B N 1
ATOM 2096 C CA . SER B 1 75 ? 0.447 21.531 21.109 1 98 75 SER B CA 1
ATOM 2097 C C . SER B 1 75 ? -0.72 20.891 21.844 1 98 75 SER B C 1
ATOM 2099 O O . SER B 1 75 ? -1.792 20.688 21.266 1 98 75 SER B O 1
ATOM 2101 N N . GLU B 1 76 ? -0.549 20.578 23.031 1 97.5 76 GLU B N 1
ATOM 2102 C CA . GLU B 1 76 ? -1.538 19.859 23.812 1 97.5 76 GLU B CA 1
ATOM 2103 C C . GLU B 1 76 ? -2.822 20.656 23.969 1 97.5 76 GLU B C 1
ATOM 2105 O O . GLU B 1 76 ? -3.916 20.094 24.047 1 97.5 76 GLU B O 1
ATOM 2110 N N . ILE B 1 77 ? -2.746 21.906 23.984 1 96.69 77 ILE B N 1
ATOM 2111 C CA . ILE B 1 77 ? -3.877 22.781 24.281 1 96.69 77 ILE B CA 1
ATOM 2112 C C . ILE B 1 77 ? -4.91 22.672 23.156 1 96.69 77 ILE B C 1
ATOM 2114 O O . ILE B 1 77 ? -6.066 23.078 23.328 1 96.69 77 ILE B O 1
ATOM 2118 N N . PHE B 1 78 ? -4.516 22.203 22.047 1 97.06 78 PHE B N 1
ATOM 2119 C CA . PHE B 1 78 ? -5.41 22.109 20.906 1 97.06 78 PHE B CA 1
ATOM 2120 C C . PHE B 1 78 ? -6.391 20.953 21.062 1 97.06 78 PHE B C 1
ATOM 2122 O O . PHE B 1 78 ? -7.285 20.781 20.234 1 97.06 78 PHE B O 1
ATOM 2129 N N . GLY B 1 79 ? -6.258 20.172 22.031 1 95.69 79 GLY B N 1
ATOM 2130 C CA . GLY B 1 79 ? -7.27 19.219 22.438 1 95.69 79 GLY B CA 1
ATOM 2131 C C . GLY B 1 79 ? -8.43 19.859 23.188 1 95.69 79 GLY B C 1
ATOM 2132 O O . GLY B 1 79 ? -9.461 20.172 22.594 1 95.69 79 GLY B O 1
ATOM 2133 N N . PRO B 1 80 ? -8.203 20.312 24.312 1 94.69 80 PRO B N 1
ATOM 2134 C CA . PRO B 1 80 ? -9.297 20.766 25.172 1 94.69 80 PRO B CA 1
ATOM 2135 C C . PRO B 1 80 ? -9.648 22.25 24.938 1 94.69 80 PRO B C 1
ATOM 2137 O O . PRO B 1 80 ? -10.812 22.625 25.062 1 94.69 80 PRO B O 1
ATOM 2140 N N . LYS B 1 81 ? -8.719 23.047 24.578 1 95.88 81 LYS B N 1
ATOM 2141 C CA . LYS B 1 81 ? -8.945 24.484 24.625 1 95.88 81 LYS B CA 1
ATOM 2142 C C . LYS B 1 81 ? -9.211 25.062 23.234 1 95.88 81 LYS B C 1
ATOM 2144 O O . LYS B 1 81 ? -10.125 25.875 23.047 1 95.88 81 LYS B O 1
ATOM 2149 N N . ILE B 1 82 ? -8.438 24.719 22.25 1 95.94 82 ILE B N 1
ATOM 2150 C CA . ILE B 1 82 ? -8.531 25.25 20.891 1 95.94 82 ILE B CA 1
ATOM 2151 C C . ILE B 1 82 ? -8.672 24.109 19.891 1 95.94 82 ILE B C 1
ATOM 2153 O O . ILE B 1 82 ? -7.805 23.922 19.031 1 95.94 82 ILE B O 1
ATOM 2157 N N . PRO B 1 83 ? -9.789 23.422 19.969 1 98 83 PRO B N 1
ATOM 2158 C CA . PRO B 1 83 ? -9.93 22.266 19.078 1 98 83 PRO B CA 1
ATOM 2159 C C . PRO B 1 83 ? -9.852 22.625 17.594 1 98 83 PRO B C 1
ATOM 2161 O O . PRO B 1 83 ? -10.531 23.562 17.156 1 98 83 PRO B O 1
ATOM 2164 N N . LEU B 1 84 ? -8.984 21.906 16.906 1 98.56 84 LEU B N 1
ATOM 2165 C CA . LEU B 1 84 ? -8.906 22.047 15.461 1 98.56 84 LEU B CA 1
ATOM 2166 C C . LEU B 1 84 ? -10.055 21.312 14.781 1 98.56 84 LEU B C 1
ATOM 2168 O O . LEU B 1 84 ? -10.547 20.297 15.289 1 98.56 84 LEU B O 1
ATOM 2172 N N . ASP B 1 85 ? -10.469 21.844 13.641 1 98.56 85 ASP B N 1
ATOM 2173 C CA . ASP B 1 85 ? -11.43 21.109 12.828 1 98.56 85 ASP B CA 1
ATOM 2174 C C . ASP B 1 85 ? -10.758 19.906 12.148 1 98.56 85 ASP B C 1
ATOM 2176 O O . ASP B 1 85 ? -11.406 18.891 11.898 1 98.56 85 ASP B O 1
ATOM 2180 N N . LEU B 1 86 ? -9.484 20.047 11.828 1 98.75 86 LEU B N 1
ATOM 2181 C CA . LEU B 1 86 ? -8.711 19 11.164 1 98.75 86 LEU B CA 1
ATOM 2182 C C . LEU B 1 86 ? -7.219 19.266 11.289 1 98.75 86 LEU B C 1
ATOM 2184 O O . LEU B 1 86 ? -6.785 20.422 11.273 1 98.75 86 LEU B O 1
ATOM 2188 N N . MET B 1 87 ? -6.434 18.234 11.367 1 98.88 87 MET B N 1
ATOM 2189 C CA . MET B 1 87 ? -4.973 18.281 11.375 1 98.88 87 MET B CA 1
ATOM 2190 C C . MET B 1 87 ? -4.402 17.625 10.117 1 98.88 87 MET B C 1
ATOM 2192 O O . MET B 1 87 ? -4.84 16.547 9.719 1 98.88 87 MET B O 1
ATOM 2196 N N . ILE B 1 88 ? -3.5 18.328 9.461 1 98.88 88 ILE B N 1
ATOM 2197 C CA . ILE B 1 88 ? -2.758 17.766 8.344 1 98.88 88 ILE B CA 1
ATOM 2198 C C . ILE B 1 88 ? -1.281 17.625 8.711 1 98.88 88 ILE B C 1
ATOM 2200 O O . ILE B 1 88 ? -0.7 18.547 9.289 1 98.88 88 ILE B O 1
ATOM 2204 N N . VAL B 1 89 ? -0.711 16.516 8.438 1 98.88 89 VAL B N 1
ATOM 2205 C CA . VAL B 1 89 ? 0.742 16.391 8.484 1 98.88 89 VAL B CA 1
ATOM 2206 C C . VAL B 1 89 ? 1.306 16.359 7.07 1 98.88 89 VAL B C 1
ATOM 2208 O O . VAL B 1 89 ? 1.061 15.406 6.32 1 98.88 89 VAL B O 1
ATOM 2211 N N . MET B 1 90 ? 2.09 17.422 6.773 1 98.56 90 MET B N 1
ATOM 2212 C CA . MET B 1 90 ? 2.523 17.609 5.391 1 98.56 90 MET B CA 1
ATOM 2213 C C . MET B 1 90 ? 3.836 18.391 5.332 1 98.56 90 MET B C 1
ATOM 2215 O O . MET B 1 90 ? 3.9 19.547 5.75 1 98.56 90 MET B O 1
ATOM 2219 N N . PRO B 1 91 ? 4.895 17.828 4.773 1 97.62 91 PRO B N 1
ATOM 2220 C CA . PRO B 1 91 ? 4.965 16.406 4.445 1 97.62 91 PRO B CA 1
ATOM 2221 C C . PRO B 1 91 ? 4.949 15.516 5.68 1 97.62 91 PRO B C 1
ATOM 2223 O O . PRO B 1 91 ? 5.312 15.953 6.773 1 97.62 91 PRO B O 1
ATOM 2226 N N . CYS B 1 92 ? 4.461 14.328 5.516 1 98.31 92 CYS B N 1
ATOM 2227 C CA . CYS B 1 92 ? 4.535 13.32 6.57 1 98.31 92 CYS B CA 1
ATOM 2228 C C . CYS B 1 92 ? 5.68 12.344 6.32 1 98.31 92 CYS B C 1
ATOM 2230 O O . CYS B 1 92 ? 5.586 11.492 5.438 1 98.31 92 CYS B O 1
ATOM 2232 N N . SER B 1 93 ? 6.707 12.508 7.059 1 97.25 93 SER B N 1
ATOM 2233 C CA . SER B 1 93 ? 7.883 11.656 6.898 1 97.25 93 SER B CA 1
ATOM 2234 C C . SER B 1 93 ? 7.605 10.234 7.387 1 97.25 93 SER B C 1
ATOM 2236 O O . SER B 1 93 ? 6.664 10.008 8.148 1 97.25 93 SER B O 1
ATOM 2238 N N . GLY B 1 94 ? 8.445 9.32 6.926 1 97.62 94 GLY B N 1
ATOM 2239 C CA . GLY B 1 94 ? 8.352 7.961 7.434 1 97.62 94 GLY B CA 1
ATOM 2240 C C . GLY B 1 94 ? 8.469 7.879 8.945 1 97.62 94 GLY B C 1
ATOM 2241 O O . GLY B 1 94 ? 7.773 7.086 9.586 1 97.62 94 GLY B O 1
ATOM 2242 N N . ASN B 1 95 ? 9.336 8.703 9.539 1 97.31 95 ASN B N 1
ATOM 2243 C CA . ASN B 1 95 ? 9.531 8.75 10.984 1 97.31 95 ASN B CA 1
ATOM 2244 C C . ASN B 1 95 ? 8.25 9.148 11.711 1 97.31 95 ASN B C 1
ATOM 2246 O O . ASN B 1 95 ? 7.832 8.469 12.648 1 97.31 95 ASN B O 1
ATOM 2250 N N . THR B 1 96 ? 7.668 10.211 11.242 1 98.44 96 THR B N 1
ATOM 2251 C CA . THR B 1 96 ? 6.434 10.688 11.859 1 98.44 96 THR B CA 1
ATOM 2252 C C . THR B 1 96 ? 5.309 9.672 11.664 1 98.44 96 THR B C 1
ATOM 2254 O O . THR B 1 96 ? 4.559 9.383 12.602 1 98.44 96 THR B O 1
ATOM 2257 N N . LEU B 1 97 ? 5.219 9.117 10.469 1 98.69 97 LEU B N 1
ATOM 2258 C CA . LEU B 1 97 ? 4.246 8.07 10.188 1 98.69 97 LEU B CA 1
ATOM 2259 C C . LEU B 1 97 ? 4.383 6.918 11.172 1 98.69 97 LEU B C 1
ATOM 2261 O O . LEU B 1 97 ? 3.389 6.457 11.742 1 98.69 97 LEU B O 1
ATOM 2265 N N . ALA B 1 98 ? 5.562 6.43 11.352 1 98.62 98 ALA B N 1
ATOM 2266 C CA . ALA B 1 98 ? 5.816 5.316 12.266 1 98.62 98 ALA B CA 1
ATOM 2267 C C . ALA B 1 98 ? 5.375 5.656 13.688 1 98.62 98 ALA B C 1
ATOM 2269 O O . ALA B 1 98 ? 4.738 4.84 14.359 1 98.62 98 ALA B O 1
ATOM 2270 N N . LYS B 1 99 ? 5.68 6.859 14.133 1 98.62 99 LYS B N 1
ATOM 2271 C CA . LYS B 1 99 ? 5.289 7.293 15.469 1 98.62 99 LYS B CA 1
ATOM 2272 C C . LYS B 1 99 ? 3.771 7.316 15.625 1 98.62 99 LYS B C 1
ATOM 2274 O O . LYS B 1 99 ? 3.232 6.805 16.609 1 98.62 99 LYS B O 1
ATOM 2279 N N . LEU B 1 100 ? 3.104 7.863 14.672 1 98.75 100 LEU B N 1
ATOM 2280 C CA . LEU B 1 100 ? 1.647 7.945 14.727 1 98.75 100 LEU B CA 1
ATOM 2281 C C . LEU B 1 100 ? 1.025 6.551 14.719 1 98.75 100 LEU B C 1
ATOM 2283 O O . LEU B 1 100 ? 0.04 6.305 15.422 1 98.75 100 LEU B O 1
ATOM 2287 N N . ALA B 1 101 ? 1.606 5.656 13.914 1 98.31 101 ALA B N 1
ATOM 2288 C CA . ALA B 1 101 ? 1.064 4.305 13.766 1 98.31 101 ALA B CA 1
ATOM 2289 C C . ALA B 1 101 ? 1.08 3.559 15.094 1 98.31 101 ALA B C 1
ATOM 2291 O O . ALA B 1 101 ? 0.237 2.689 15.336 1 98.31 101 ALA B O 1
ATOM 2292 N N . ILE B 1 102 ? 1.992 3.926 15.945 1 97.56 102 ILE B N 1
ATOM 2293 C CA . ILE B 1 102 ? 2.107 3.137 17.172 1 97.56 102 ILE B CA 1
ATOM 2294 C C . ILE B 1 102 ? 1.812 4.02 18.391 1 97.56 102 ILE B C 1
ATOM 2296 O O . ILE B 1 102 ? 2.049 3.615 19.531 1 97.56 102 ILE B O 1
ATOM 2300 N N . GLY B 1 103 ? 1.496 5.262 18.219 1 97.69 103 GLY B N 1
ATOM 2301 C CA . GLY B 1 103 ? 0.962 6.102 19.281 1 97.69 103 GLY B CA 1
ATOM 2302 C C . GLY B 1 103 ? 2.035 6.863 20.031 1 97.69 103 GLY B C 1
ATOM 2303 O O . GLY B 1 103 ? 1.881 7.148 21.234 1 97.69 103 GLY B O 1
ATOM 2304 N N . ILE B 1 104 ? 3.146 7.129 19.359 1 98.31 104 ILE B N 1
ATOM 2305 C CA . ILE B 1 104 ? 4.191 7.957 19.953 1 98.31 104 ILE B CA 1
ATOM 2306 C C . ILE B 1 104 ? 3.912 9.43 19.656 1 98.31 104 ILE B C 1
ATOM 2308 O O . ILE B 1 104 ? 3.707 9.812 18.5 1 98.31 104 ILE B O 1
ATOM 2312 N N . ASN B 1 105 ? 3.844 10.266 20.641 1 97.44 105 ASN B N 1
ATOM 2313 C CA . ASN B 1 105 ? 3.529 11.688 20.516 1 97.44 105 ASN B CA 1
ATOM 2314 C C . ASN B 1 105 ? 4.555 12.555 21.25 1 97.44 105 ASN B C 1
ATOM 2316 O O . ASN B 1 105 ? 4.199 13.328 22.141 1 97.44 105 ASN B O 1
ATOM 2320 N N . ASP B 1 106 ? 5.797 12.539 20.812 1 98 106 ASP B N 1
ATOM 2321 C CA . ASP B 1 106 ? 6.922 13.078 21.562 1 98 106 ASP B CA 1
ATOM 2322 C C . ASP B 1 106 ? 7.402 14.398 20.984 1 98 106 ASP B C 1
ATOM 2324 O O . ASP B 1 106 ? 8.469 14.898 21.359 1 98 106 ASP B O 1
ATOM 2328 N N . ASN B 1 107 ? 6.688 14.945 20.031 1 98 107 ASN B N 1
ATOM 2329 C CA . ASN B 1 107 ? 7.02 16.266 19.5 1 98 107 ASN B CA 1
ATOM 2330 C C . ASN B 1 107 ? 5.766 17.062 19.172 1 98 107 ASN B C 1
ATOM 2332 O O . ASN B 1 107 ? 4.645 16.594 19.375 1 98 107 ASN B O 1
ATOM 2336 N N . ALA B 1 108 ? 5.949 18.297 18.688 1 98.5 108 ALA B N 1
ATOM 2337 C CA . ALA B 1 108 ? 4.832 19.203 18.469 1 98.5 108 ALA B CA 1
ATOM 2338 C C . ALA B 1 108 ? 3.826 18.625 17.469 1 98.5 108 ALA B C 1
ATOM 2340 O O . ALA B 1 108 ? 2.615 18.734 17.688 1 98.5 108 ALA B O 1
ATOM 2341 N N . VAL B 1 109 ? 4.289 18 16.453 1 98.81 109 VAL B N 1
ATOM 2342 C CA . VAL B 1 109 ? 3.438 17.5 15.375 1 98.81 109 VAL B CA 1
ATOM 2343 C C . VAL B 1 109 ? 2.639 16.297 15.859 1 98.81 109 VAL B C 1
ATOM 2345 O O . VAL B 1 109 ? 1.412 16.266 15.734 1 98.81 109 VAL B O 1
ATOM 2348 N N . THR B 1 110 ? 3.299 15.297 16.453 1 98.88 110 THR B N 1
ATOM 2349 C CA . THR B 1 110 ? 2.615 14.086 16.906 1 98.88 110 THR B CA 1
ATOM 2350 C C . THR B 1 110 ? 1.651 14.406 18.047 1 98.88 110 THR B C 1
ATOM 2352 O O . THR B 1 110 ? 0.573 13.812 18.141 1 98.88 110 THR B O 1
ATOM 2355 N N . MET B 1 111 ? 1.98 15.375 18.875 1 98.75 111 MET B N 1
ATOM 2356 C CA . MET B 1 111 ? 1.086 15.781 19.953 1 98.75 111 MET B CA 1
ATOM 2357 C C . MET B 1 111 ? -0.156 16.469 19.391 1 98.75 111 MET B C 1
ATOM 2359 O O . MET B 1 111 ? -1.266 16.25 19.875 1 98.75 111 MET B O 1
ATOM 2363 N N . ALA B 1 112 ? 0.059 17.312 18.406 1 98.81 112 ALA B N 1
ATOM 2364 C CA . ALA B 1 112 ? -1.075 17.984 17.766 1 98.81 112 ALA B CA 1
ATOM 2365 C C . ALA B 1 112 ? -2.047 16.969 17.172 1 98.81 112 ALA B C 1
ATOM 2367 O O . ALA B 1 112 ? -3.266 17.141 17.266 1 98.81 112 ALA B O 1
ATOM 2368 N N . CYS B 1 113 ? -1.508 15.93 16.562 1 98.88 113 CYS B N 1
ATOM 2369 C CA . CYS B 1 113 ? -2.344 14.859 16.031 1 98.88 113 CYS B CA 1
ATOM 2370 C C . CYS B 1 113 ? -3.143 14.188 17.141 1 98.88 113 CYS B C 1
ATOM 2372 O O . CYS B 1 113 ? -4.363 14.039 17.031 1 98.88 113 CYS B O 1
ATOM 2374 N N . LYS B 1 114 ? -2.449 13.844 18.156 1 98.75 114 LYS B N 1
ATOM 2375 C CA . LYS B 1 114 ? -3.133 13.219 19.281 1 98.75 114 LYS B CA 1
ATOM 2376 C C . LYS B 1 114 ? -4.227 14.133 19.844 1 98.75 114 LYS B C 1
ATOM 2378 O O . LYS B 1 114 ? -5.332 13.672 20.141 1 98.75 114 LYS B O 1
ATOM 2383 N N . SER B 1 115 ? -3.916 15.359 20 1 98.69 115 SER B N 1
ATOM 2384 C CA . SER B 1 115 ? -4.867 16.328 20.531 1 98.69 115 SER B CA 1
ATOM 2385 C C . SER B 1 115 ? -6.102 16.438 19.641 1 98.69 115 SER B C 1
ATOM 2387 O O . SER B 1 115 ? -7.223 16.562 20.141 1 98.69 115 SER B O 1
ATOM 2389 N N . THR B 1 116 ? -5.895 16.406 18.375 1 98.75 116 THR B N 1
ATOM 2390 C CA . THR B 1 116 ? -7 16.453 17.422 1 98.75 116 THR B CA 1
ATOM 2391 C C . THR B 1 116 ? -7.859 15.195 17.531 1 98.75 116 THR B C 1
ATOM 2393 O O . THR B 1 116 ? -9.086 15.281 17.562 1 98.75 116 THR B O 1
ATOM 2396 N N . LEU B 1 117 ? -7.223 14.055 17.625 1 98.5 117 LEU B N 1
ATOM 2397 C CA . LEU B 1 117 ? -7.895 12.766 17.688 1 98.5 117 LEU B CA 1
ATOM 2398 C C . LEU B 1 117 ? -8.711 12.633 18.969 1 98.5 117 LEU B C 1
ATOM 2400 O O . LEU B 1 117 ? -9.766 12 18.984 1 98.5 117 LEU B O 1
ATOM 2404 N N . ARG B 1 118 ? -8.219 13.289 20 1 97.5 118 ARG B N 1
ATOM 2405 C CA . ARG B 1 118 ? -8.938 13.281 21.266 1 97.5 118 ARG B CA 1
ATOM 2406 C C . ARG B 1 118 ? -10.359 13.781 21.109 1 97.5 118 ARG B C 1
ATOM 2408 O O . ARG B 1 118 ? -11.273 13.328 21.797 1 97.5 118 ARG B O 1
ATOM 2415 N N . ASN B 1 119 ? -10.609 14.625 20.219 1 98.12 119 ASN B N 1
ATOM 2416 C CA . ASN B 1 119 ? -11.898 15.266 20 1 98.12 119 ASN B CA 1
ATOM 2417 C C . ASN B 1 119 ? -12.672 14.578 18.875 1 98.12 119 ASN B C 1
ATOM 2419 O O . ASN B 1 119 ? -13.68 15.109 18.391 1 98.12 119 ASN B O 1
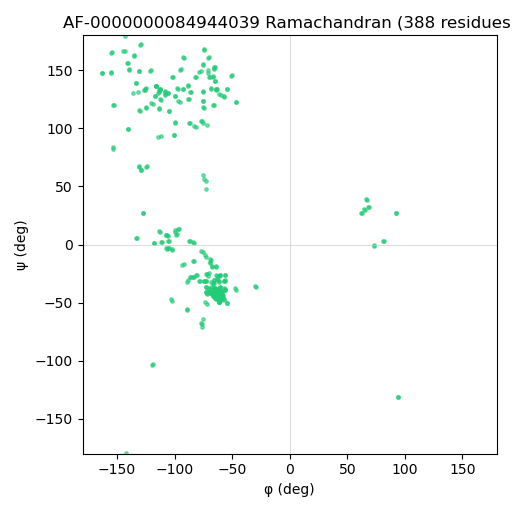ATOM 2423 N N . GLU B 1 120 ? -12.133 13.43 18.406 1 97.94 120 GLU B N 1
ATOM 2424 C CA . GLU B 1 120 ? -12.703 12.648 17.312 1 97.94 120 GLU B CA 1
ATOM 2425 C C . GLU B 1 120 ? -12.719 13.453 16.016 1 97.94 120 GLU B C 1
ATOM 2427 O O . GLU B 1 120 ? -13.641 13.32 15.211 1 97.94 120 GLU B O 1
ATOM 2432 N N . HIS B 1 121 ? -11.781 14.398 15.898 1 98.62 121 HIS B N 1
ATOM 2433 C CA . HIS B 1 121 ? -11.555 15.086 14.633 1 98.62 121 HIS B CA 1
ATOM 2434 C C . HIS B 1 121 ? -10.461 14.391 13.82 1 98.62 121 HIS B C 1
ATOM 2436 O O . HIS B 1 121 ? -9.672 13.625 14.367 1 98.62 121 HIS B O 1
ATOM 2442 N N . ASN B 1 122 ? -10.445 14.672 12.562 1 98.88 122 ASN B N 1
ATOM 2443 C CA . ASN B 1 122 ? -9.719 13.82 11.625 1 98.88 122 ASN B CA 1
ATOM 2444 C C . ASN B 1 122 ? -8.312 14.344 11.359 1 98.88 122 ASN B C 1
ATOM 2446 O O . ASN B 1 122 ? -8.062 15.547 11.469 1 98.88 122 ASN B O 1
ATOM 2450 N N . VAL B 1 123 ? -7.418 13.477 11.07 1 98.94 123 VAL B N 1
ATOM 2451 C CA . VAL B 1 123 ? -6.031 13.742 10.703 1 98.94 123 VAL B CA 1
ATOM 2452 C C . VAL B 1 123 ? -5.773 13.258 9.273 1 98.94 123 VAL B C 1
ATOM 2454 O O . VAL B 1 123 ? -6.109 12.117 8.93 1 98.94 123 VAL B O 1
ATOM 2457 N N . VAL B 1 124 ? -5.23 14.125 8.453 1 98.94 124 VAL B N 1
ATOM 2458 C CA . VAL B 1 124 ? -4.836 13.805 7.082 1 98.94 124 VAL B CA 1
ATOM 2459 C C . VAL B 1 124 ? -3.316 13.695 6.992 1 98.94 124 VAL B C 1
ATOM 2461 O O . VAL B 1 124 ? -2.596 14.562 7.5 1 98.94 124 VAL B O 1
ATOM 2464 N N . LEU B 1 125 ? -2.85 12.641 6.414 1 98.94 125 LEU B N 1
ATOM 2465 C CA . LEU B 1 125 ? -1.41 12.469 6.246 1 98.94 125 LEU B CA 1
ATOM 2466 C C . LEU B 1 125 ? -1.018 12.547 4.777 1 98.94 125 LEU B C 1
ATOM 2468 O O . LEU B 1 125 ? -1.573 11.82 3.943 1 98.94 125 LEU B O 1
ATOM 2472 N N . ALA B 1 126 ? -0.094 13.438 4.438 1 98.81 126 ALA B N 1
ATOM 2473 C CA . ALA B 1 126 ? 0.547 13.547 3.129 1 98.81 126 ALA B CA 1
ATOM 2474 C C . ALA B 1 126 ? 1.929 12.898 3.139 1 98.81 126 ALA B C 1
ATOM 2476 O O . ALA B 1 126 ? 2.938 13.578 3.359 1 98.81 126 ALA B O 1
ATOM 2477 N N . ILE B 1 127 ? 1.989 11.719 2.758 1 98.5 127 ILE B N 1
ATOM 2478 C CA . ILE B 1 127 ? 3.15 10.859 2.953 1 98.5 127 ILE B CA 1
ATOM 2479 C C . ILE B 1 127 ? 4.254 11.25 1.971 1 98.5 127 ILE B C 1
ATOM 2481 O O . ILE B 1 127 ? 3.984 11.484 0.791 1 98.5 127 ILE B O 1
ATOM 2485 N N . ALA B 1 128 ? 5.426 11.414 2.453 1 97.5 128 ALA B N 1
ATOM 2486 C CA . ALA B 1 128 ? 6.645 11.625 1.679 1 97.5 128 ALA B CA 1
ATOM 2487 C C . ALA B 1 128 ? 7.82 10.867 2.287 1 97.5 128 ALA B C 1
ATOM 2489 O O . ALA B 1 128 ? 8.453 11.344 3.229 1 97.5 128 ALA B O 1
ATOM 2490 N N . THR B 1 129 ? 8.148 9.711 1.735 1 96.75 129 THR B N 1
ATOM 2491 C CA . THR B 1 129 ? 9.242 8.922 2.299 1 96.75 129 THR B CA 1
ATOM 2492 C C . THR B 1 129 ? 9.844 8 1.24 1 96.75 129 THR B C 1
ATOM 2494 O O . THR B 1 129 ? 9.133 7.488 0.376 1 96.75 129 THR B O 1
ATOM 2497 N N . ASN B 1 130 ? 11.117 7.77 1.368 1 96.06 130 ASN B N 1
ATOM 2498 C CA . ASN B 1 130 ? 11.844 6.945 0.406 1 96.06 130 ASN B CA 1
ATOM 2499 C C . ASN B 1 130 ? 11.766 5.465 0.763 1 96.06 130 ASN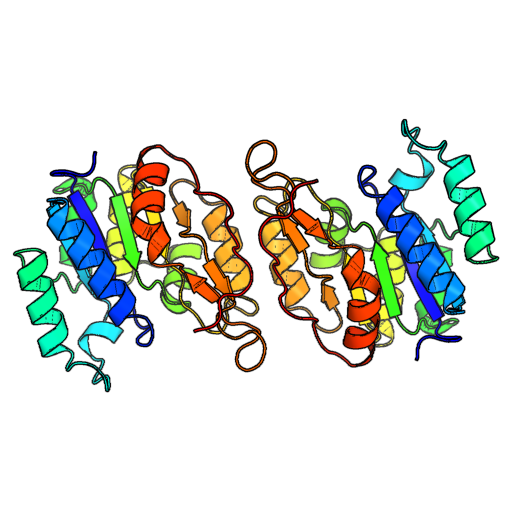 B C 1
ATOM 2501 O O . ASN B 1 130 ? 12.289 4.617 0.041 1 96.06 130 ASN B O 1
ATOM 2505 N N . ASP B 1 131 ? 11.047 5.062 1.801 1 97.5 131 ASP B N 1
ATOM 2506 C CA . ASP B 1 131 ? 10.93 3.654 2.168 1 97.5 131 ASP B CA 1
ATOM 2507 C C . ASP B 1 131 ? 9.461 3.246 2.314 1 97.5 131 ASP B C 1
ATOM 2509 O O . ASP B 1 131 ? 9.141 2.35 3.094 1 97.5 131 ASP B O 1
ATOM 2513 N N . ALA B 1 132 ? 8.555 3.926 1.616 1 98 132 ALA B N 1
ATOM 2514 C CA . ALA B 1 132 ? 7.121 3.672 1.679 1 98 132 ALA B CA 1
ATOM 2515 C C . ALA B 1 132 ? 6.809 2.217 1.347 1 98 132 ALA B C 1
ATOM 2517 O O . ALA B 1 132 ? 5.926 1.609 1.958 1 98 132 ALA B O 1
ATOM 2518 N N . LEU B 1 133 ? 7.496 1.606 0.376 1 98.12 133 LEU B N 1
ATOM 2519 C CA . LEU B 1 133 ? 7.199 0.247 -0.062 1 98.12 133 LEU B CA 1
ATOM 2520 C C . LEU B 1 133 ? 8.164 -0.75 0.573 1 98.12 133 LEU B C 1
ATOM 2522 O O . LEU B 1 133 ? 8.258 -1.898 0.133 1 98.12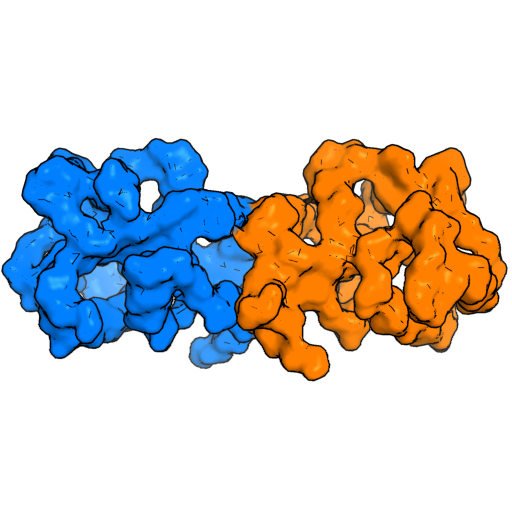 133 LEU B O 1
ATOM 2526 N N . SER B 1 134 ? 8.938 -0.327 1.547 1 96.44 134 SER B N 1
ATOM 2527 C CA . SER B 1 134 ? 9.758 -1.202 2.375 1 96.44 134 SER B CA 1
ATOM 2528 C C . SER B 1 134 ? 9.359 -1.113 3.844 1 96.44 134 SER B C 1
ATOM 2530 O O . SER B 1 134 ? 8.305 -1.632 4.238 1 96.44 134 SER B O 1
ATOM 2532 N N . ASN B 1 135 ? 10.078 -0.46 4.602 1 96.19 135 ASN B N 1
ATOM 2533 C CA . ASN B 1 135 ? 9.852 -0.531 6.039 1 96.19 135 ASN B CA 1
ATOM 2534 C C . ASN B 1 135 ? 8.609 0.256 6.449 1 96.19 135 ASN B C 1
ATOM 2536 O O . ASN B 1 135 ? 7.91 -0.125 7.391 1 96.19 135 ASN B O 1
ATOM 2540 N N . SER B 1 136 ? 8.234 1.307 5.809 1 98 136 SER B N 1
ATOM 2541 C CA . SER B 1 136 ? 7.133 2.182 6.195 1 98 136 SER B CA 1
ATOM 2542 C C . SER B 1 136 ? 5.797 1.637 5.703 1 98 136 SER B C 1
ATOM 2544 O O . SER B 1 136 ? 4.738 2.107 6.117 1 98 136 SER B O 1
ATOM 2546 N N . GLY B 1 137 ? 5.859 0.692 4.812 1 98.25 137 GLY B N 1
ATOM 2547 C CA . GLY B 1 137 ? 4.664 0.223 4.129 1 98.25 137 GLY B CA 1
ATOM 2548 C C . GLY B 1 137 ? 3.588 -0.271 5.078 1 98.25 137 GLY B C 1
ATOM 2549 O O . GLY B 1 137 ? 2.416 0.082 4.938 1 98.25 137 GLY B O 1
ATOM 2550 N N . LYS B 1 138 ? 3.998 -1.081 6.008 1 97.75 138 LYS B N 1
ATOM 2551 C CA . LYS B 1 138 ? 3.033 -1.617 6.961 1 97.75 138 LYS B CA 1
ATOM 2552 C C . LYS B 1 138 ? 2.365 -0.498 7.758 1 97.75 138 LYS B C 1
ATOM 2554 O O . LYS B 1 138 ? 1.19 -0.598 8.109 1 97.75 138 LYS B O 1
ATOM 2559 N N . ASN B 1 139 ? 3.127 0.561 8.102 1 98.62 139 ASN B N 1
ATOM 2560 C CA . ASN B 1 139 ? 2.58 1.704 8.82 1 98.62 139 ASN B CA 1
ATOM 2561 C C . ASN B 1 139 ? 1.547 2.453 7.984 1 98.62 139 ASN B C 1
ATOM 2563 O O . ASN B 1 139 ? 0.536 2.92 8.516 1 98.62 139 ASN B O 1
ATOM 2567 N N . ILE B 1 140 ? 1.811 2.557 6.691 1 98.75 140 ILE B N 1
ATOM 2568 C CA . ILE B 1 140 ? 0.882 3.223 5.785 1 98.75 140 ILE B CA 1
ATOM 2569 C C . ILE B 1 140 ? -0.462 2.498 5.797 1 98.75 140 ILE B C 1
ATOM 2571 O O . ILE B 1 140 ? -1.509 3.121 5.988 1 98.75 140 ILE B O 1
ATOM 2575 N N . MET B 1 141 ? -0.393 1.192 5.688 1 98.62 141 MET B N 1
ATOM 2576 C CA . MET B 1 141 ? -1.625 0.413 5.613 1 98.62 141 MET B CA 1
ATOM 2577 C C . MET B 1 141 ? -2.328 0.372 6.965 1 98.62 141 MET B C 1
ATOM 2579 O O . MET B 1 141 ? -3.559 0.391 7.031 1 98.62 141 MET B O 1
ATOM 2583 N N . GLN B 1 142 ? -1.571 0.309 8 1 97.94 142 GLN B N 1
ATOM 2584 C CA . GLN B 1 142 ? -2.166 0.363 9.336 1 97.94 142 GLN B CA 1
ATOM 2585 C C . GLN B 1 142 ? -2.908 1.679 9.547 1 97.94 142 GLN B C 1
ATOM 2587 O O . GLN B 1 142 ? -4.055 1.683 10.008 1 97.94 142 GLN B O 1
ATOM 2592 N N . ILE B 1 143 ? -2.26 2.744 9.227 1 98.44 143 ILE B N 1
ATOM 2593 C CA . ILE B 1 143 ? -2.816 4.074 9.453 1 98.44 143 ILE B CA 1
ATOM 2594 C C . ILE B 1 143 ? -4.066 4.262 8.594 1 98.44 143 ILE B C 1
ATOM 2596 O O . ILE B 1 143 ? -5.066 4.82 9.055 1 98.44 143 ILE B O 1
ATOM 2600 N N . LEU B 1 144 ? -4.035 3.787 7.367 1 98 144 LEU B N 1
ATOM 2601 C CA . LEU B 1 144 ? -5.172 3.877 6.457 1 98 144 LEU B CA 1
ATOM 2602 C C . LEU B 1 144 ? -6.41 3.229 7.066 1 98 144 LEU B C 1
ATOM 2604 O O . LEU B 1 144 ? -7.535 3.641 6.777 1 98 144 LEU B O 1
ATOM 2608 N N . ASN B 1 145 ? -6.195 2.316 7.934 1 97.5 145 ASN B N 1
ATOM 2609 C CA . ASN B 1 145 ? -7.301 1.549 8.5 1 97.5 145 ASN B CA 1
ATOM 2610 C C . ASN B 1 145 ? -7.578 1.953 9.945 1 97.5 145 ASN B C 1
ATOM 2612 O O . ASN B 1 145 ? -8.297 1.256 10.664 1 97.5 145 ASN B O 1
ATOM 2616 N N . THR B 1 146 ? -6.988 2.951 10.438 1 97.81 146 THR B N 1
ATOM 2617 C CA . THR B 1 146 ? -7.207 3.496 11.773 1 97.81 146 THR B CA 1
ATOM 2618 C C . THR B 1 146 ? -8.25 4.605 11.742 1 97.81 146 THR B C 1
ATOM 2620 O O . THR B 1 146 ? -8.219 5.473 10.859 1 97.81 146 THR B O 1
ATOM 2623 N N . LYS B 1 147 ? -9.188 4.562 12.672 1 97.81 147 LYS B N 1
ATOM 2624 C CA . LYS B 1 147 ? -10.266 5.547 12.727 1 97.81 147 LYS B CA 1
ATOM 2625 C C . LYS B 1 147 ? -9.711 6.969 12.758 1 97.81 147 LYS B C 1
ATOM 2627 O O . LYS B 1 147 ? -8.727 7.242 13.453 1 97.81 147 LYS B O 1
ATOM 2632 N N . HIS B 1 148 ? -10.289 7.875 11.922 1 98.69 148 HIS B N 1
ATOM 2633 C CA . HIS B 1 148 ? -10.07 9.32 11.938 1 98.69 148 HIS B CA 1
ATOM 2634 C C . HIS B 1 148 ? -8.781 9.688 11.203 1 98.69 148 HIS B C 1
ATOM 2636 O O . HIS B 1 148 ? -8.383 10.852 11.188 1 98.69 148 HIS B O 1
ATOM 2642 N N . PHE B 1 149 ? -8.109 8.734 10.625 1 98.88 149 PHE B N 1
ATOM 2643 C CA . PHE B 1 149 ? -6.973 9.016 9.758 1 98.88 149 PHE B CA 1
ATOM 2644 C C . PHE B 1 149 ? -7.375 8.898 8.289 1 98.88 149 PHE B C 1
ATOM 2646 O O . PHE B 1 149 ? -8.125 7.992 7.918 1 98.88 149 PHE B O 1
ATOM 2653 N N . TYR B 1 150 ? -6.82 9.742 7.465 1 98.88 150 TYR B N 1
ATOM 2654 C CA . TYR B 1 150 ? -6.984 9.727 6.016 1 98.88 150 TYR B CA 1
ATOM 2655 C C . TYR B 1 150 ? -5.664 10.031 5.316 1 98.88 150 TYR B C 1
ATOM 2657 O O . TYR B 1 150 ? -4.801 10.719 5.871 1 98.88 150 TYR B O 1
ATOM 2665 N N . LEU B 1 151 ? -5.516 9.492 4.145 1 98.88 151 LEU B N 1
ATOM 2666 C CA . LEU B 1 151 ? -4.281 9.68 3.389 1 98.88 151 LEU B CA 1
ATOM 2667 C C . LEU B 1 151 ? -4.523 10.523 2.145 1 98.88 151 LEU B C 1
ATOM 2669 O O . LEU B 1 151 ? -5.527 10.344 1.452 1 98.88 151 LEU B O 1
ATOM 2673 N N . VAL B 1 152 ? -3.641 11.492 1.932 1 98.88 152 VAL B N 1
ATOM 2674 C CA . VAL B 1 152 ? -3.588 12.07 0.592 1 98.88 152 VAL B CA 1
ATOM 2675 C C . VAL B 1 152 ? -3.148 11.008 -0.411 1 98.88 152 VAL B C 1
ATOM 2677 O O . VAL B 1 152 ? -2.188 10.273 -0.167 1 98.88 152 VAL B O 1
ATOM 2680 N N . PRO B 1 153 ? -3.863 10.93 -1.539 1 98.62 153 PRO B N 1
ATOM 2681 C CA . PRO B 1 153 ? -3.383 9.984 -2.555 1 98.62 153 PRO B CA 1
ATOM 2682 C C . PRO B 1 153 ? -1.9 10.172 -2.873 1 98.62 153 PRO B C 1
ATOM 2684 O O . PRO B 1 153 ? -1.395 11.297 -2.854 1 98.62 153 PRO B O 1
ATOM 2687 N N . MET B 1 154 ? -1.252 9.047 -3.152 1 97.94 154 MET B N 1
ATOM 2688 C CA . MET B 1 154 ? 0.197 9.086 -3.336 1 97.94 154 MET B CA 1
ATOM 2689 C C . MET B 1 154 ? 0.609 8.273 -4.559 1 97.94 154 MET B C 1
ATOM 2691 O O . MET B 1 154 ? -0.189 7.504 -5.098 1 97.94 154 MET B O 1
ATOM 2695 N N . TYR B 1 155 ? 1.814 8.555 -4.969 1 97.38 155 TYR B N 1
ATOM 2696 C CA . TYR B 1 155 ? 2.355 7.922 -6.168 1 97.38 155 TYR B CA 1
ATOM 2697 C C . TYR B 1 155 ? 3.828 7.582 -5.984 1 97.38 155 TYR B C 1
ATOM 2699 O O . TYR B 1 155 ? 4.477 8.07 -5.059 1 97.38 155 TYR B O 1
ATOM 2707 N N . GLN B 1 156 ? 4.305 6.586 -6.77 1 96.38 156 GLN B N 1
ATOM 2708 C CA . GLN B 1 156 ? 5.742 6.328 -6.82 1 96.38 156 GLN B CA 1
ATOM 2709 C C . GLN B 1 156 ? 6.457 7.383 -7.656 1 96.38 156 GLN B C 1
ATOM 2711 O O . GLN B 1 156 ? 6.25 7.473 -8.867 1 96.38 156 GLN B O 1
ATOM 2716 N N . ASP B 1 157 ? 7.34 8.141 -7.117 1 94.5 157 ASP B N 1
ATOM 2717 C CA . ASP B 1 157 ? 7.887 9.344 -7.746 1 94.5 157 ASP B CA 1
ATOM 2718 C C . ASP B 1 157 ? 9.07 8.992 -8.648 1 94.5 157 ASP B C 1
ATOM 2720 O O . ASP B 1 157 ? 9.391 9.75 -9.578 1 94.5 157 ASP B O 1
ATOM 2724 N N . ASP B 1 158 ? 9.828 7.953 -8.445 1 94.06 158 ASP B N 1
ATOM 2725 C CA . ASP B 1 158 ? 10.906 7.449 -9.297 1 94.06 158 ASP B CA 1
ATOM 2726 C C . ASP B 1 158 ? 11.109 5.949 -9.094 1 94.06 158 ASP B C 1
ATOM 2728 O O . ASP B 1 158 ? 12.016 5.531 -8.375 1 94.06 158 ASP B O 1
ATOM 2732 N N . CYS B 1 159 ? 10.344 5.219 -9.773 1 93.31 159 CYS B N 1
ATOM 2733 C CA . CYS B 1 159 ? 10.289 3.785 -9.508 1 93.31 159 CYS B CA 1
ATOM 2734 C C . CYS B 1 159 ? 11.586 3.105 -9.922 1 93.31 159 CYS B C 1
ATOM 2736 O O . CYS B 1 159 ? 11.844 1.963 -9.547 1 93.31 159 CYS B O 1
ATOM 2738 N N . ILE B 1 160 ? 12.375 3.785 -10.711 1 93.12 160 ILE B N 1
ATOM 2739 C CA . ILE B 1 160 ? 13.633 3.207 -11.172 1 93.12 160 ILE B CA 1
ATOM 2740 C C . ILE B 1 160 ? 14.75 3.535 -10.18 1 93.12 160 ILE B C 1
ATOM 2742 O O . ILE B 1 160 ? 15.375 2.635 -9.617 1 93.12 160 ILE B O 1
ATOM 2746 N N . LYS B 1 161 ? 15.008 4.773 -9.867 1 94.19 161 LYS B N 1
ATOM 2747 C CA . LYS B 1 161 ? 16.109 5.184 -9.008 1 94.19 161 LYS B CA 1
ATOM 2748 C C . LYS B 1 161 ? 15.734 5.059 -7.531 1 94.19 161 LYS B C 1
ATOM 2750 O O . LYS B 1 161 ? 16.609 4.906 -6.676 1 94.19 161 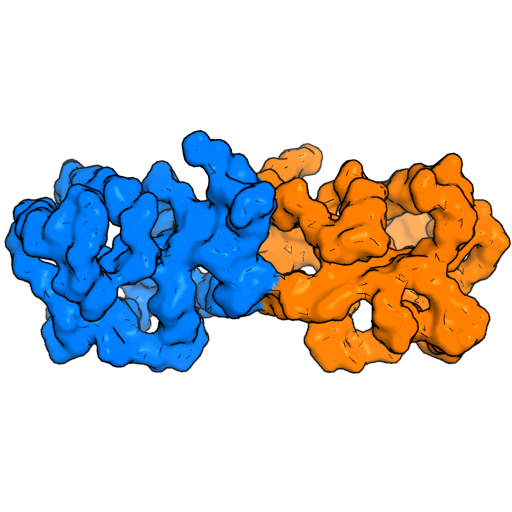LYS B O 1
ATOM 2755 N N . LYS B 1 162 ? 14.43 5.188 -7.258 1 94.88 162 LYS B N 1
ATOM 2756 C CA . LYS B 1 162 ? 13.898 5.113 -5.898 1 94.88 162 LYS B CA 1
ATOM 2757 C C . LYS B 1 162 ? 12.703 4.164 -5.824 1 94.88 162 LYS B C 1
ATOM 2759 O O . LYS B 1 162 ? 11.594 4.586 -5.492 1 94.88 162 LYS B O 1
ATOM 2764 N N . PRO B 1 163 ? 12.82 2.875 -6.016 1 96.06 163 PRO B N 1
ATOM 2765 C CA . PRO B 1 163 ? 11.719 1.931 -6.223 1 96.06 163 PRO B CA 1
ATOM 2766 C C . PRO B 1 163 ? 10.805 1.822 -5.008 1 96.06 163 PRO B C 1
ATOM 2768 O O . PRO B 1 163 ? 9.656 1.386 -5.133 1 96.06 163 PRO B O 1
ATOM 2771 N N . ASN B 1 164 ? 11.266 2.24 -3.797 1 97.25 164 ASN B N 1
ATOM 2772 C CA . ASN B 1 164 ? 10.445 2.094 -2.598 1 97.25 164 ASN B CA 1
ATOM 2773 C C . ASN B 1 164 ? 9.844 3.426 -2.162 1 97.25 164 ASN B C 1
ATOM 2775 O O . ASN B 1 164 ? 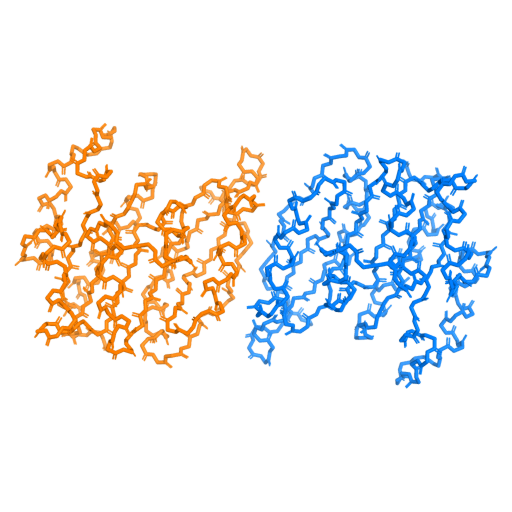9.188 3.508 -1.12 1 97.25 164 ASN B O 1
ATOM 2779 N N . SER B 1 165 ? 10.086 4.508 -2.945 1 96.69 165 SER B N 1
ATOM 2780 C CA . SER B 1 165 ? 9.688 5.852 -2.547 1 96.69 165 SER B CA 1
ATOM 2781 C C . SER B 1 165 ? 8.258 6.16 -2.998 1 96.69 165 SER B C 1
ATOM 2783 O O . SER B 1 165 ? 7.867 5.805 -4.109 1 96.69 165 SER B O 1
ATOM 2785 N N . MET B 1 166 ? 7.512 6.75 -2.15 1 96.75 166 MET B N 1
ATOM 2786 C CA . MET B 1 166 ? 6.219 7.32 -2.523 1 96.75 166 MET B CA 1
ATOM 2787 C C . MET B 1 166 ? 6.09 8.75 -2.02 1 96.75 166 MET B C 1
ATOM 2789 O O . MET B 1 166 ? 6.68 9.109 -0.998 1 96.75 166 MET B O 1
ATOM 2793 N N . LEU B 1 167 ? 5.355 9.5 -2.756 1 97 167 LEU B N 1
ATOM 2794 C CA . LEU B 1 167 ? 5.102 10.906 -2.477 1 97 167 LEU B CA 1
ATOM 2795 C C . LEU B 1 167 ? 3.617 11.234 -2.615 1 97 167 LEU B C 1
ATOM 2797 O O . LEU B 1 167 ? 2.961 10.766 -3.553 1 97 167 LEU B O 1
ATOM 2801 N N . PHE B 1 168 ? 3.172 12.039 -1.689 1 97.94 168 PHE B N 1
ATOM 2802 C CA . PHE B 1 168 ? 1.79 12.484 -1.818 1 97.94 168 PHE B CA 1
ATOM 2803 C C . PHE B 1 168 ? 1.618 13.359 -3.059 1 97.94 168 PHE B C 1
ATOM 2805 O O . PHE B 1 168 ? 2.568 14 -3.508 1 97.94 168 PHE B O 1
ATOM 2812 N N . ASP B 1 169 ? 0.458 13.406 -3.631 1 97.44 169 ASP B N 1
ATOM 2813 C CA . ASP B 1 169 ? 0.094 14.312 -4.715 1 97.44 169 ASP B CA 1
ATOM 2814 C C . ASP B 1 169 ? -0.402 15.656 -4.168 1 97.44 169 ASP B C 1
ATOM 2816 O O . ASP B 1 169 ? -1.541 15.758 -3.705 1 97.44 169 ASP B O 1
ATOM 2820 N N . GLU B 1 170 ? 0.405 16.641 -4.258 1 97.44 170 GLU B N 1
ATOM 2821 C CA . GLU B 1 170 ? 0.102 17.938 -3.65 1 97.44 170 GLU B CA 1
ATOM 2822 C C . GLU B 1 170 ? -1.175 18.531 -4.234 1 97.44 170 GLU B C 1
ATOM 2824 O O . GLU B 1 170 ? -1.885 19.281 -3.555 1 97.44 170 GLU B O 1
ATOM 2829 N N . THR B 1 171 ? -1.516 18.172 -5.453 1 97.62 171 THR B N 1
ATOM 2830 C CA . THR B 1 171 ? -2.678 18.734 -6.125 1 97.62 171 THR B CA 1
ATOM 2831 C C . THR B 1 171 ? -3.971 18.188 -5.535 1 97.62 171 THR B C 1
ATOM 2833 O O . THR B 1 171 ? -5.055 18.703 -5.801 1 97.62 171 THR B O 1
ATOM 2836 N N . LEU B 1 172 ? -3.854 17.172 -4.699 1 98.56 172 LEU B N 1
ATOM 2837 C CA . LEU B 1 172 ? -5.039 16.516 -4.176 1 98.56 172 LEU B CA 1
ATOM 2838 C C . LEU B 1 172 ? -5.215 16.797 -2.688 1 98.56 172 LEU B C 1
ATOM 2840 O O . LEU B 1 172 ? -6.141 16.281 -2.059 1 98.56 172 LEU B O 1
ATOM 2844 N N . VAL B 1 173 ? -4.355 17.578 -2.115 1 98.75 173 VAL B N 1
ATOM 2845 C CA . VAL B 1 173 ? -4.367 17.797 -0.673 1 98.75 173 VAL B CA 1
ATOM 2846 C C . VAL B 1 173 ? -5.664 18.5 -0.27 1 98.75 173 VAL B C 1
ATOM 2848 O O . VAL B 1 173 ? -6.348 18.078 0.659 1 98.75 173 VAL B O 1
ATOM 2851 N N . ILE B 1 174 ? -6.039 19.531 -0.996 1 98.69 174 ILE B N 1
ATOM 2852 C CA . ILE B 1 174 ? -7.223 20.312 -0.63 1 98.69 174 ILE B CA 1
ATOM 2853 C C . ILE B 1 174 ? -8.461 19.422 -0.729 1 98.69 174 ILE B C 1
ATOM 2855 O O . ILE B 1 174 ? -9.297 19.406 0.183 1 98.69 174 ILE B O 1
ATOM 2859 N N . GLN B 1 175 ? -8.562 18.719 -1.778 1 98.69 175 GLN B N 1
ATOM 2860 C CA . GLN B 1 175 ? -9.703 17.828 -1.938 1 98.69 175 GLN B CA 1
ATOM 2861 C C . GLN B 1 175 ? -9.719 16.75 -0.849 1 98.69 175 GLN B C 1
ATOM 2863 O O . GLN B 1 175 ? -10.789 16.344 -0.388 1 98.69 175 GLN B O 1
ATOM 2868 N N . THR B 1 176 ? -8.578 16.219 -0.5 1 98.88 176 THR B N 1
ATOM 2869 C CA . THR B 1 176 ? -8.492 15.242 0.575 1 98.88 176 THR B CA 1
ATOM 2870 C C . THR B 1 176 ? -9.008 15.828 1.887 1 98.88 176 THR B C 1
ATOM 2872 O O . THR B 1 176 ? -9.719 15.164 2.637 1 98.88 176 THR B O 1
ATOM 2875 N N . VAL B 1 177 ? -8.648 17.062 2.156 1 98.81 177 VAL B N 1
ATOM 2876 C CA . VAL B 1 177 ? -9.102 17.75 3.359 1 98.81 177 VAL B CA 1
ATOM 2877 C C . VAL B 1 177 ? -10.625 17.844 3.359 1 98.81 177 VAL B C 1
ATOM 2879 O O . VAL B 1 177 ? -11.273 17.516 4.355 1 98.81 177 VAL B O 1
ATOM 2882 N N . ILE B 1 178 ? -11.18 18.25 2.252 1 98.56 178 ILE B N 1
ATOM 2883 C CA . ILE B 1 178 ? -12.625 18.375 2.123 1 98.56 178 ILE B CA 1
ATOM 2884 C C . ILE B 1 178 ? -13.289 17.016 2.338 1 98.56 178 ILE B C 1
ATOM 2886 O O . ILE B 1 178 ? -14.258 16.906 3.094 1 98.56 178 ILE B O 1
ATOM 2890 N N . ASN B 1 179 ? -12.773 15.984 1.713 1 98.62 179 ASN B N 1
ATOM 2891 C CA . ASN B 1 179 ? -13.312 14.633 1.872 1 98.62 179 ASN B CA 1
ATOM 2892 C C . ASN B 1 179 ? -13.219 14.164 3.32 1 98.62 179 ASN B C 1
ATOM 2894 O O . ASN B 1 179 ? -14.164 13.578 3.848 1 98.62 179 ASN B O 1
ATOM 2898 N N . ALA B 1 180 ? -12.07 14.406 3.934 1 98.62 180 ALA B N 1
ATOM 2899 C CA . ALA B 1 180 ? -11.82 13.938 5.293 1 98.62 180 ALA B CA 1
ATOM 2900 C C . ALA B 1 180 ? -12.75 14.617 6.289 1 98.62 180 ALA B C 1
ATOM 2902 O O . ALA B 1 180 ? -13.188 13.992 7.262 1 98.62 180 ALA B O 1
ATOM 2903 N N . ILE B 1 181 ? -13.016 15.875 6.074 1 97.62 181 ILE B N 1
ATOM 2904 C CA . ILE B 1 181 ? -13.969 16.578 6.934 1 97.62 181 ILE B CA 1
ATOM 2905 C C . ILE B 1 181 ? -15.312 15.859 6.914 1 97.62 181 ILE B C 1
ATOM 2907 O O . ILE B 1 181 ? -16.016 15.812 7.926 1 97.62 181 ILE B O 1
ATOM 2911 N N . ASN B 1 182 ? -15.57 15.266 5.797 1 97.12 182 ASN B N 1
ATOM 2912 C CA . ASN B 1 182 ? -16.828 14.523 5.637 1 97.12 182 ASN B CA 1
ATOM 2913 C C . ASN B 1 182 ? -16.625 13.031 5.879 1 97.12 182 ASN B C 1
ATOM 2915 O O . ASN B 1 182 ? -17.453 12.219 5.465 1 97.12 182 ASN B O 1
ATOM 2919 N N . ASN B 1 183 ? -15.555 12.656 6.418 1 98.06 183 ASN B N 1
ATOM 2920 C CA . ASN B 1 183 ? -15.25 11.305 6.855 1 98.06 183 ASN B CA 1
ATOM 2921 C C . ASN B 1 183 ? -15.141 10.344 5.676 1 98.06 183 ASN B C 1
ATOM 2923 O O . ASN B 1 183 ? -15.602 9.203 5.75 1 98.06 183 ASN B O 1
ATOM 2927 N N . ASN B 1 184 ? -14.547 10.859 4.605 1 97.88 184 ASN B N 1
ATOM 2928 C CA . ASN B 1 184 ? -14.359 10.039 3.414 1 97.88 184 ASN B CA 1
ATOM 2929 C C . ASN B 1 184 ? -12.898 10.031 2.969 1 97.88 184 ASN B C 1
ATOM 2931 O O . ASN B 1 184 ? -12.258 11.086 2.912 1 97.88 184 ASN B O 1
ATOM 2935 N N . GLN B 1 185 ? -12.406 8.867 2.693 1 98.56 185 GLN B N 1
ATOM 2936 C CA . GLN B 1 185 ? -11.094 8.742 2.066 1 98.56 185 GLN B CA 1
ATOM 2937 C C . GLN B 1 185 ? -11.156 9.094 0.583 1 98.56 185 GLN B C 1
ATOM 2939 O O . GLN B 1 185 ? -11.961 8.523 -0.162 1 98.56 185 GLN B O 1
ATOM 2944 N N . LEU B 1 186 ? -10.352 10.039 0.198 1 98.56 186 LEU B N 1
ATOM 2945 C CA . LEU B 1 186 ? -10.289 10.352 -1.226 1 98.56 186 LEU B CA 1
ATOM 2946 C C . LEU B 1 186 ? -9.734 9.172 -2.016 1 98.56 186 LEU B C 1
ATOM 2948 O O . LEU B 1 186 ? -8.766 8.539 -1.594 1 98.56 186 LEU B O 1
ATOM 2952 N N . GLN B 1 187 ? -10.297 8.914 -3.205 1 97.19 187 GLN B N 1
ATOM 2953 C CA . GLN B 1 187 ? -9.922 7.801 -4.074 1 97.19 187 GLN B CA 1
ATOM 2954 C C . GLN B 1 187 ? -9.453 8.305 -5.438 1 97.19 187 GLN B C 1
ATOM 2956 O O . GLN B 1 187 ? -9.922 9.336 -5.918 1 97.19 187 GLN B O 1
ATOM 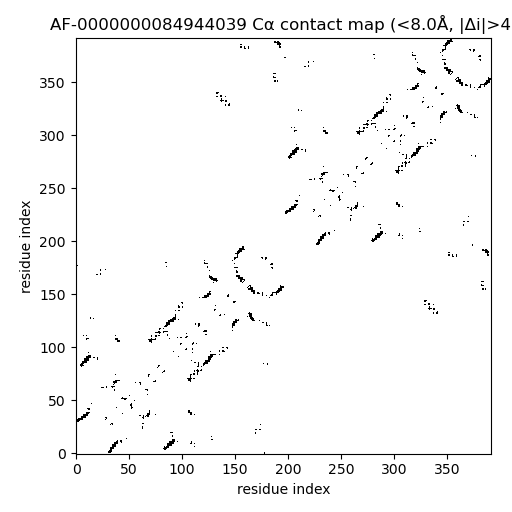2961 N N . PRO B 1 188 ? -8.492 7.551 -6.133 1 97.31 188 PRO B N 1
ATOM 2962 C CA . PRO B 1 188 ? -7.809 6.359 -5.625 1 97.31 188 PRO B CA 1
ATOM 2963 C C . PRO B 1 188 ? -6.727 6.688 -4.602 1 97.31 188 PRO B C 1
ATOM 2965 O O . PRO B 1 188 ? -6.188 7.797 -4.605 1 97.31 188 PRO B O 1
ATOM 2968 N N . VAL B 1 189 ? -6.406 5.773 -3.723 1 97.94 189 VAL B N 1
ATOM 2969 C CA . VAL B 1 189 ? -5.387 5.977 -2.699 1 97.94 189 VAL B CA 1
ATOM 2970 C C . VAL B 1 189 ? -4 5.957 -3.342 1 97.94 189 VAL B C 1
ATOM 2972 O O . VAL B 1 189 ? -3.127 6.742 -2.969 1 97.94 189 VAL B O 1
ATOM 2975 N N . PHE B 1 190 ? -3.771 5.07 -4.266 1 96.38 190 PHE B N 1
ATOM 2976 C CA . PHE B 1 190 ? -2.531 4.965 -5.023 1 96.38 190 PHE B CA 1
ATOM 2977 C C . PHE B 1 190 ? -2.736 5.43 -6.461 1 96.38 190 PHE B C 1
ATOM 2979 O O . PHE B 1 190 ? -3.611 4.918 -7.164 1 96.38 190 PHE B O 1
ATOM 2986 N N . GLU B 1 191 ? -1.874 6.34 -6.957 1 95.12 191 GLU B N 1
ATOM 2987 C CA . GLU B 1 191 ? -2.059 6.945 -8.273 1 95.12 191 GLU B CA 1
ATOM 2988 C C . GLU B 1 191 ? -1.127 6.32 -9.305 1 95.12 191 GLU B C 1
ATOM 2990 O O . GLU B 1 191 ? -1.224 6.617 -10.5 1 95.12 191 GLU B O 1
ATOM 2995 N N . GLY B 1 192 ? -0.278 5.441 -8.914 1 93.75 192 GLY B N 1
ATOM 2996 C CA . GLY B 1 192 ? 0.697 4.895 -9.844 1 93.75 192 GLY B CA 1
ATOM 2997 C C . GLY B 1 192 ? 2.023 5.633 -9.82 1 93.75 192 GLY B C 1
ATOM 2998 O O . GLY B 1 192 ? 2.646 5.766 -8.766 1 93.75 192 GLY B O 1
ATOM 2999 N N . VAL B 1 193 ? 2.469 5.977 -11.062 1 93.75 193 VAL B N 1
ATOM 3000 C CA . VAL B 1 193 ? 3.746 6.676 -11.18 1 93.75 193 VAL B CA 1
ATOM 3001 C C . VAL B 1 193 ? 3.521 8.07 -11.766 1 93.75 193 VAL B C 1
ATOM 3003 O O . VAL B 1 193 ? 2.688 8.25 -12.656 1 93.75 193 VAL B O 1
ATOM 3006 N N . LYS B 1 194 ? 4.18 9 -11.172 1 85.75 194 LYS B N 1
ATOM 3007 C CA . LYS B 1 194 ? 4.199 10.352 -11.734 1 85.75 194 LYS B CA 1
ATOM 3008 C C . LYS B 1 194 ? 5.633 10.828 -11.945 1 85.75 194 LYS B C 1
ATOM 3010 O O . LYS B 1 194 ? 6.527 10.508 -11.164 1 85.75 194 LYS B O 1
ATOM 3015 N N . ASP B 1 195 ? 6.023 11.117 -13.266 1 68.19 195 ASP B N 1
ATOM 3016 C CA . ASP B 1 195 ? 7.352 11.633 -13.578 1 68.19 195 ASP B CA 1
ATOM 3017 C C . ASP B 1 195 ? 7.547 13.039 -13 1 68.19 195 ASP B C 1
ATOM 3019 O O . ASP B 1 195 ? 6.617 13.844 -12.992 1 68.19 195 ASP B O 1
ATOM 3023 N N . ASP B 1 196 ? 8.625 13.195 -12.055 1 55.47 196 ASP B N 1
ATOM 3024 C CA . ASP B 1 196 ? 8.984 14.555 -11.68 1 55.47 196 ASP B CA 1
ATOM 3025 C C . ASP B 1 196 ? 9.266 15.414 -12.914 1 55.47 196 ASP B C 1
ATOM 3027 O O . ASP B 1 196 ? 9.781 14.906 -13.914 1 55.47 196 ASP B O 1
#

Foldseek 3Di:
DQAQAEEEEEEEQPPVCVVLVVVLLLVSLVSNHQYAYEYEPNLCPDCDPPDGSVVSQVSNCVSNVHHYHKFLVVLLCCQPPVPGQEYEYPAQELVNLVCCLVPNQGINRSNNQVSNVNVVHAYEYWYWYLQCQHPSVVSVVSQCPDRRYEYQAKEDACCPVRVRTIGHDSVCVVVQVVQSSVPHHDPDNYDYYDYD/DQAQAEEEEEEEQPPVCVVLVVVLLLVSLVSNHQYAYEYEPNLCPDCDPPDGSVVSQVSNCVSNVHHYHKFLVVLLCCQPPVPGQEYEYPAQELVNLVCCLVPNQGINRSNNQVSNVNVVHAYEYWYWYLQCQHPSVVSVVSQCPDRRYEYAAKEDACCPVRVRTIGHDSVCVVVQVVQSSVPHHDPDNYDYYDYD

Sequence (392 aa):
MLKNKKIGIGLTGSFCSLQKTLAVIKELAALECDLYIFASEKILNCNTRFNKADELIDELEKLSKRKVITNVVDSEIFGPKIPLDLMIVMPCSGNTLAKLAIGINDNAVTMACKSTLRNEHNVVLAIATNDALSNSGKNIMQILNTKHFYLVPMYQDDCIKKPNSMLFDETLVIQTVINAINNNQLQPVFEGVKDDMLKNKKIGIGLTGSFCSLQKTLAVIKELAALECDLYIFASEKILNCNTRFNKADELIDELEKLSKRKVITNVVDSEIFGPKIPLDLMIVMPCSGNTLAKLAIGINDNAVTMACKSTLRNEHNVVLAIATNDALSNSGKNIMQILNTKHFYLVPMYQDDCIKKPNSMLFDETLVIQTVINAINNNQLQPVFEGVKDD

Organism: NCBI:txid445974